Protein AF-0000000074489605 (afdb_homodimer)

Foldseek 3Di:
DPPPCPVQVPPDFKRKDAADPDDPPPDDDDDPDQDPVSVVVVPDDDDDDDPDPDDDPDDPDDDDDPPDPPQPPQDPFQDGPVDDAPVVVDPVVVLLVDAQVVSQVVQCVVCNPDQKIKIKGFLVLVVLLVVLCVVQQKDWAWFDDPPGTWIWIWGDGGQKIFTWTPDDDDPPDDDTDGQKMKGWHCPCCPSRRMIIIMIDGPDVVVPPDHPVRVVLRVVLSSQCRPVHDPVSVVLSVCVPPPVVPRDVVVNVVVSVVVD/DPPPCPVQVVPDFKRKDAADPPDPPPDDDDDPPQDPCCVPPCPDDDPDDPPDDDPPDCPPDDDDDPPDVPQPDQPPQQDGPVDDAPVVVDPVVVLLVDAQVVSQVVQCVSCNPDQKIKIKGFLVLVVLLVVLCVVQQKDWAWFDDPPGTWIWIWGDGGQKIFTWTPDDDDPPDDDTDGQKMKGWHCPCCPSRRMIIIMIDGPDVVVPPDHPVRVVLRVVLSSQCRPVHDPVSVVLSVCVPPPVVPRDVVVNVVVSVVVD

Structure (mmCIF, N/CA/C/O backbone):
data_AF-0000000074489605-model_v1
#
loop_
_entity.id
_entity.type
_entity.pdbx_description
1 polymer 'ATP synthase mitochondrial F1 complex assembly factor 1'
#
loop_
_atom_site.group_PDB
_atom_site.id
_atom_site.type_symbol
_atom_site.label_atom_id
_atom_site.label_alt_id
_atom_site.label_comp_id
_atom_site.label_asym_id
_atom_site.label_entity_id
_atom_site.label_seq_id
_atom_site.pdbx_PDB_ins_code
_atom_site.Cartn_x
_atom_site.Cartn_y
_atom_site.Cartn_z
_atom_site.occupancy
_atom_site.B_iso_or_equiv
_atom_site.auth_seq_id
_atom_site.auth_comp_id
_atom_site.auth_asym_id
_atom_site.auth_atom_id
_atom_site.pdbx_PDB_model_num
ATOM 1 N N . MET A 1 1 ? 19.391 -19.844 -39.562 1 18.02 1 MET A N 1
ATOM 2 C CA . MET A 1 1 ? 18.906 -20.797 -38.562 1 18.02 1 MET A CA 1
ATOM 3 C C . MET A 1 1 ? 18.734 -20.109 -37.219 1 18.02 1 MET A C 1
ATOM 5 O O . MET A 1 1 ? 19.719 -19.781 -36.531 1 18.02 1 MET A O 1
ATOM 9 N N . ARG A 1 2 ? 17.859 -19.141 -37.031 1 25.31 2 ARG A N 1
ATOM 10 C CA . ARG A 1 2 ? 17.688 -18.094 -36.031 1 25.31 2 ARG A CA 1
ATOM 11 C C . ARG A 1 2 ? 17.391 -18.703 -34.656 1 25.31 2 ARG A C 1
ATOM 13 O O . ARG A 1 2 ? 16.375 -19.391 -34.5 1 25.31 2 ARG A O 1
ATOM 20 N N . THR A 1 3 ? 18.438 -19.109 -33.844 1 22.36 3 THR A N 1
ATOM 21 C CA . THR A 1 3 ? 18.469 -19.781 -32.562 1 22.36 3 THR A CA 1
ATOM 22 C C . THR A 1 3 ? 17.578 -19.062 -31.547 1 22.36 3 THR A C 1
ATOM 24 O O . THR A 1 3 ? 17.734 -17.859 -31.344 1 22.36 3 THR A O 1
ATOM 27 N N . SER A 1 4 ? 16.328 -19.297 -31.469 1 26.45 4 SER A N 1
ATOM 28 C CA . SER A 1 4 ? 15.305 -18.766 -30.562 1 26.45 4 SER A CA 1
ATOM 29 C C . SER A 1 4 ? 15.758 -18.844 -29.109 1 26.45 4 SER A C 1
ATOM 31 O O . SER A 1 4 ? 16.031 -19.922 -28.594 1 26.45 4 SER A O 1
ATOM 33 N N . SER A 1 5 ? 16.688 -18.062 -28.719 1 26 5 SER A N 1
ATOM 34 C CA . SER A 1 5 ? 17.312 -17.969 -27.391 1 26 5 SER A CA 1
ATOM 35 C C . SER A 1 5 ? 16.25 -17.891 -26.297 1 26 5 SER A C 1
ATOM 37 O O . SER A 1 5 ? 15.531 -16.891 -26.203 1 26 5 SER A O 1
ATOM 39 N N . ARG A 1 6 ? 15.539 -18.969 -25.969 1 31.94 6 ARG A N 1
ATOM 40 C CA . ARG A 1 6 ? 14.719 -19.125 -24.766 1 31.94 6 ARG A CA 1
ATOM 41 C C . ARG A 1 6 ? 15.445 -18.578 -23.531 1 31.94 6 ARG A C 1
ATOM 43 O O . ARG A 1 6 ? 16.438 -19.156 -23.078 1 31.94 6 ARG A O 1
ATOM 50 N N . LYS A 1 7 ? 15.5 -17.359 -23.453 1 29.36 7 LYS A N 1
ATOM 51 C CA . LYS A 1 7 ? 16.156 -16.812 -22.281 1 29.36 7 LYS A CA 1
ATOM 52 C C . LYS A 1 7 ? 15.586 -17.422 -21 1 29.36 7 LYS A C 1
ATOM 54 O O . LYS A 1 7 ? 14.453 -17.125 -20.625 1 29.36 7 LYS A O 1
ATOM 59 N N . ARG A 1 8 ? 15.945 -18.688 -20.688 1 29.97 8 ARG A N 1
ATOM 60 C CA . ARG A 1 8 ? 15.742 -19.312 -19.375 1 29.97 8 ARG A CA 1
ATOM 61 C C . ARG A 1 8 ? 16.219 -18.391 -18.25 1 29.97 8 ARG A C 1
ATOM 63 O O . ARG A 1 8 ? 17.406 -18.062 -18.172 1 29.97 8 ARG A O 1
ATOM 70 N N . PHE A 1 9 ? 15.516 -17.422 -17.969 1 29.66 9 PHE A N 1
ATOM 71 C CA . PHE A 1 9 ? 15.93 -16.719 -16.766 1 29.66 9 PHE A CA 1
ATOM 72 C C . PHE A 1 9 ? 16.281 -17.703 -15.656 1 29.66 9 PHE A C 1
ATOM 74 O O . PHE A 1 9 ? 15.406 -18.359 -15.102 1 29.66 9 PHE A O 1
ATOM 81 N N . ARG A 1 10 ? 17.422 -18.422 -15.906 1 28.22 10 ARG A N 1
ATOM 82 C CA . ARG A 1 10 ? 18.016 -19.359 -14.961 1 28.22 10 ARG A CA 1
ATOM 83 C C . ARG A 1 10 ? 18.266 -18.688 -13.617 1 28.22 10 ARG A C 1
ATOM 85 O O . ARG A 1 10 ? 19.422 -18.516 -13.203 1 28.22 10 ARG A O 1
ATOM 92 N N . GLY A 1 11 ? 17.875 -17.531 -13.398 1 30.38 11 GLY A N 1
ATOM 93 C CA . GLY A 1 11 ? 18.312 -17.297 -12.031 1 30.38 11 GLY A CA 1
ATOM 94 C C . GLY A 1 11 ? 17.984 -18.422 -11.086 1 30.38 11 GLY A C 1
ATOM 95 O O . GLY A 1 11 ? 17.109 -19.25 -11.375 1 30.38 11 GLY A O 1
ATOM 96 N N . VAL A 1 12 ? 18.672 -18.719 -10.008 1 33.34 12 VAL A N 1
ATOM 97 C CA . VAL A 1 12 ? 18.531 -19.891 -9.156 1 33.34 12 VAL A CA 1
ATOM 98 C C . VAL A 1 12 ? 17.109 -20.438 -9.281 1 33.34 12 VAL A C 1
ATOM 100 O O . VAL A 1 12 ? 16.906 -21.531 -9.836 1 33.34 12 VAL A O 1
ATOM 103 N N . GLY A 1 13 ? 16.203 -20.672 -8.148 1 37.81 13 GLY A N 1
ATOM 104 C CA . GLY A 1 13 ? 15.258 -21.719 -7.809 1 37.81 13 GLY A CA 1
ATOM 105 C C . GLY A 1 13 ? 14 -21.672 -8.656 1 37.81 13 GLY A C 1
ATOM 106 O O . GLY A 1 13 ? 13.117 -22.516 -8.5 1 37.81 13 GLY A O 1
ATOM 107 N N . PHE A 1 14 ? 13.617 -20.516 -9.07 1 43.66 14 PHE A N 1
ATOM 108 C CA . PHE A 1 14 ? 12.25 -20.438 -9.555 1 43.66 14 PHE A CA 1
ATOM 109 C C . PHE A 1 14 ? 12.195 -20.656 -11.062 1 43.66 14 PHE A C 1
ATOM 111 O O . PHE A 1 14 ? 12.867 -19.969 -11.82 1 43.66 14 PHE A O 1
ATOM 118 N N . GLU A 1 15 ? 12.188 -21.891 -11.477 1 47.78 15 GLU A N 1
ATOM 119 C CA . GLU A 1 15 ? 11.844 -22.078 -12.883 1 47.78 15 GLU A CA 1
ATOM 120 C C . GLU A 1 15 ? 10.43 -21.594 -13.18 1 47.78 15 GLU A C 1
ATOM 122 O O . GLU A 1 15 ? 9.461 -22.109 -12.625 1 47.78 15 GLU A O 1
ATOM 127 N N . LEU A 1 16 ? 10.352 -20.344 -13.547 1 52.22 16 LEU A N 1
ATOM 128 C CA . LEU A 1 16 ? 9.07 -19.875 -14.062 1 52.22 16 LEU A CA 1
ATOM 129 C C . LEU A 1 16 ? 8.922 -20.219 -15.539 1 52.22 16 LEU A C 1
ATOM 131 O O . LEU A 1 16 ? 9.828 -19.938 -16.344 1 52.22 16 LEU A O 1
ATOM 135 N N . THR A 1 17 ? 8.266 -21.188 -16 1 47.44 17 THR A N 1
ATOM 136 C CA . THR A 1 17 ? 8.031 -21.531 -17.391 1 47.44 17 THR A CA 1
ATOM 137 C C . THR A 1 17 ? 6.871 -20.719 -17.969 1 47.44 17 THR A C 1
ATOM 139 O O . THR A 1 17 ? 5.836 -20.578 -17.328 1 47.44 17 THR A O 1
ATOM 142 N N . THR A 1 18 ? 7.223 -19.844 -19.141 1 42.44 18 THR A N 1
ATOM 143 C CA . THR A 1 18 ? 6.18 -19.203 -19.922 1 42.44 18 THR A CA 1
ATOM 144 C C . THR A 1 18 ? 5.781 -20.078 -21.109 1 42.44 18 THR A C 1
ATOM 146 O O . THR A 1 18 ? 6.629 -20.734 -21.719 1 42.44 18 THR A O 1
ATOM 149 N N . GLN A 1 19 ? 4.668 -20.625 -21.484 1 35.88 19 GLN A N 1
ATOM 150 C CA . GLN A 1 19 ? 4.277 -21.344 -22.688 1 35.88 19 GLN A CA 1
ATOM 151 C C . GLN A 1 19 ? 4.434 -20.453 -23.922 1 35.88 19 GLN A C 1
ATOM 153 O O . GLN A 1 19 ? 4.23 -19.25 -23.859 1 35.88 19 GLN A O 1
ATOM 158 N N . ASN A 1 20 ? 4.957 -21.031 -25.203 1 31.94 20 ASN A N 1
ATOM 159 C CA . ASN A 1 20 ? 5.195 -20.609 -26.578 1 31.94 20 ASN A CA 1
ATOM 160 C C . ASN A 1 20 ? 3.912 -20.125 -27.25 1 31.94 20 ASN A C 1
ATOM 162 O O . ASN A 1 20 ? 2.902 -20.844 -27.25 1 31.94 20 ASN A O 1
ATOM 166 N N . LEU A 1 21 ? 3.676 -18.906 -27.625 1 30.09 21 LEU A N 1
ATOM 167 C CA . LEU A 1 21 ? 2.66 -18.375 -28.516 1 30.09 21 LEU A CA 1
ATOM 168 C C . LEU A 1 21 ? 2.814 -18.953 -29.922 1 30.09 21 LEU A C 1
ATOM 170 O O . LEU A 1 21 ? 3.408 -18.328 -30.797 1 30.09 21 LEU A O 1
ATOM 174 N N . GLU A 1 22 ? 3.219 -20.141 -30.266 1 27.47 22 GLU A N 1
ATOM 175 C CA . GLU A 1 22 ? 3.16 -20.484 -31.688 1 27.47 22 GLU A CA 1
ATOM 176 C C . GLU A 1 22 ? 1.775 -20.203 -32.25 1 27.47 22 GLU A C 1
ATOM 178 O O . GLU A 1 22 ? 0.799 -20.078 -31.516 1 27.47 22 GLU A O 1
ATOM 183 N N . THR A 1 23 ? 1.678 -20.281 -33.75 1 27.38 23 THR A N 1
ATOM 184 C CA . THR A 1 23 ? 0.769 -20.094 -34.875 1 27.38 23 THR A CA 1
ATOM 185 C C . THR A 1 23 ? -0.473 -20.969 -34.719 1 27.38 23 THR A C 1
ATOM 187 O O . THR A 1 23 ? -0.382 -22.203 -34.75 1 27.38 23 THR A O 1
ATOM 190 N N . PHE A 1 24 ? -1.495 -20.594 -34 1 27.16 24 PHE A N 1
ATOM 191 C CA . PHE A 1 24 ? -2.816 -21.203 -34 1 27.16 24 PHE A CA 1
ATOM 192 C C . PHE A 1 24 ? -3.336 -21.359 -35.438 1 27.16 24 PHE A C 1
ATOM 194 O O . PHE A 1 24 ? -3.873 -20.406 -36 1 27.16 24 PHE A O 1
ATOM 201 N N . SER A 1 25 ? -2.578 -21.953 -36.375 1 24.31 25 SER A N 1
ATOM 202 C CA . SER A 1 25 ? -3.311 -22.328 -37.594 1 24.31 25 SER A CA 1
ATOM 203 C C . SER A 1 25 ? -4.57 -23.109 -37.25 1 24.31 25 SER A C 1
ATOM 205 O O . SER A 1 25 ? -4.672 -23.688 -36.156 1 24.31 25 SER A O 1
ATOM 207 N N . ASP A 1 26 ? -5.559 -23.391 -38.25 1 26.36 26 ASP A N 1
ATOM 208 C CA . ASP A 1 26 ? -6.918 -23.875 -38.469 1 26.36 26 ASP A CA 1
ATOM 209 C C . ASP A 1 26 ? -7.082 -25.297 -37.938 1 26.36 26 ASP A C 1
ATOM 211 O O . ASP A 1 26 ? -7.504 -26.203 -38.656 1 26.36 26 ASP A O 1
ATOM 215 N N . ARG A 1 27 ? -6.121 -25.844 -37.062 1 26.02 27 ARG A N 1
ATOM 216 C CA . ARG A 1 27 ? -6.363 -27.281 -36.969 1 26.02 27 ARG A CA 1
ATOM 217 C C . ARG A 1 27 ? -7.707 -27.562 -36.281 1 26.02 27 ARG A C 1
ATOM 219 O O . ARG A 1 27 ? -8.109 -26.844 -35.375 1 26.02 27 ARG A O 1
ATOM 226 N N . ASP A 1 28 ? -8.648 -28.484 -36.812 1 26.42 28 ASP A N 1
ATOM 227 C CA . ASP A 1 28 ? -9.945 -29.156 -36.688 1 26.42 28 ASP A CA 1
ATOM 228 C C . ASP A 1 28 ? -10.195 -29.578 -35.25 1 26.42 28 ASP A C 1
ATOM 230 O O . ASP A 1 28 ? -9.242 -29.812 -34.5 1 26.42 28 ASP A O 1
ATOM 234 N N . SER A 1 29 ? -11.539 -29.594 -34.75 1 25.33 29 SER A N 1
ATOM 235 C CA . SER A 1 29 ? -12.492 -29.641 -33.625 1 25.33 29 SER A CA 1
ATOM 236 C C . SER A 1 29 ? -12.242 -30.859 -32.75 1 25.33 29 SER A C 1
ATOM 238 O O . SER A 1 29 ? -12.812 -30.969 -31.656 1 25.33 29 SER A O 1
ATOM 240 N N . SER A 1 30 ? -11.898 -32.031 -33.188 1 24.98 30 SER A N 1
ATOM 241 C CA . SER A 1 30 ? -12.609 -33.188 -32.656 1 24.98 30 SER A CA 1
ATOM 242 C C . SER A 1 30 ? -12.008 -33.688 -31.344 1 24.98 30 SER A C 1
ATOM 244 O O . SER A 1 30 ? -12.648 -34.406 -30.594 1 24.98 30 SER A O 1
ATOM 246 N N . GLU A 1 31 ? -10.633 -33.812 -31.203 1 29.02 31 GLU A N 1
ATOM 247 C CA . GLU A 1 31 ? -10.305 -34.969 -30.359 1 29.02 31 GLU A CA 1
ATOM 248 C C . GLU A 1 31 ? -10.336 -34.594 -28.875 1 29.02 31 GLU A C 1
ATOM 250 O O . GLU A 1 31 ? -9.75 -33.594 -28.469 1 29.02 31 GLU A O 1
ATOM 255 N N . GLY A 1 32 ? -11.414 -34.938 -28.141 1 28 32 GLY A N 1
ATOM 256 C CA . GLY A 1 32 ? -11.812 -34.938 -26.734 1 28 32 GLY A CA 1
ATOM 257 C C . GLY A 1 32 ? -10.664 -35.188 -25.797 1 28 32 GLY A C 1
ATOM 258 O O . GLY A 1 32 ? -9.773 -36 -26.094 1 28 32 GLY A O 1
ATOM 259 N N . ALA A 1 33 ? -10.336 -34.094 -25.188 1 31.8 33 ALA A N 1
ATOM 260 C CA . ALA A 1 33 ? -9.242 -34 -24.234 1 31.8 33 ALA A CA 1
ATOM 261 C C . ALA A 1 33 ? -9.281 -35.156 -23.234 1 31.8 33 ALA A C 1
ATOM 263 O O . ALA A 1 33 ? -10.258 -35.312 -22.484 1 31.8 33 ALA A O 1
ATOM 264 N N . LYS A 1 34 ? -8.656 -36.25 -23.531 1 34.72 34 LYS A N 1
ATOM 265 C CA . LYS A 1 34 ? -8.391 -37.469 -22.766 1 34.72 34 LYS A CA 1
ATOM 266 C C . LYS A 1 34 ? -7.934 -37.125 -21.344 1 34.72 34 LYS A C 1
ATOM 268 O O . LYS A 1 34 ? -7.223 -36.156 -21.125 1 34.72 34 LYS A O 1
ATOM 273 N N . SER A 1 35 ? -8.75 -37.375 -20.344 1 31.23 35 SER A N 1
ATOM 274 C CA . SER A 1 35 ? -8.555 -37.312 -18.891 1 31.23 35 SER A CA 1
ATOM 275 C C . SER A 1 35 ? -7.121 -37.688 -18.516 1 31.23 35 SER A C 1
ATOM 277 O O . SER A 1 35 ? -6.441 -38.406 -19.25 1 31.23 35 SER A O 1
ATOM 279 N N . VAL A 1 36 ? -6.512 -36.875 -17.641 1 36 36 VAL A N 1
ATOM 280 C CA . VAL A 1 36 ? -5.148 -37.188 -17.234 1 36 36 VAL A CA 1
ATOM 281 C C . VAL A 1 36 ? -5.012 -38.688 -17.016 1 36 36 VAL A C 1
ATOM 283 O O . VAL A 1 36 ? -4 -39.281 -17.391 1 36 36 VAL A O 1
ATOM 286 N N . ASP A 1 37 ? -6.078 -39.219 -16.328 1 31.03 37 ASP A N 1
ATOM 287 C CA . ASP A 1 37 ? -6.082 -40.656 -16.094 1 31.03 37 ASP A CA 1
ATOM 288 C C . ASP A 1 37 ? -6.129 -41.438 -17.406 1 31.03 37 ASP A C 1
ATOM 290 O O . ASP A 1 37 ? -5.566 -42.531 -17.516 1 31.03 37 ASP A O 1
ATOM 294 N N . GLU A 1 38 ? -7.113 -40.938 -18.312 1 31.42 38 GLU A N 1
ATOM 295 C CA . GLU A 1 38 ? -7.285 -41.594 -19.609 1 31.42 38 GLU A CA 1
ATOM 296 C C . GLU A 1 38 ? -5.98 -41.594 -20.406 1 31.42 38 GLU A C 1
ATOM 298 O O . GLU A 1 38 ? -5.797 -42.406 -21.312 1 31.42 38 GLU A O 1
ATOM 303 N N . LEU A 1 39 ? -5.176 -40.531 -20.25 1 31.86 39 LEU A N 1
ATOM 304 C CA . LEU A 1 39 ? -3.887 -40.656 -20.922 1 31.86 39 LEU A CA 1
ATOM 305 C C . LEU A 1 39 ? -3.123 -41.875 -20.406 1 31.86 39 LEU A C 1
ATOM 307 O O . LEU A 1 39 ? -2.242 -42.406 -21.094 1 31.86 39 LEU A O 1
ATOM 311 N N . ILE A 1 40 ? -3.268 -42.219 -19.125 1 29.95 40 ILE A N 1
ATOM 312 C CA . ILE A 1 40 ? -2.707 -43.5 -18.703 1 29.95 40 ILE A CA 1
ATOM 313 C C . ILE A 1 40 ? -3.5 -44.625 -19.328 1 29.95 40 ILE A C 1
ATOM 315 O O . ILE A 1 40 ? -2.918 -45.594 -19.828 1 29.95 40 ILE A O 1
ATOM 319 N N . GLN A 1 41 ? -4.867 -44.594 -18.906 1 30.06 41 GLN A N 1
ATOM 320 C CA . GLN A 1 41 ? -5.617 -45.781 -19.266 1 30.06 41 GLN A CA 1
ATOM 321 C C . GLN A 1 41 ? -5.895 -45.844 -20.766 1 30.06 41 GLN A C 1
ATOM 323 O O . GLN A 1 41 ? -6.574 -46.75 -21.25 1 30.06 41 GLN A O 1
ATOM 328 N N . ARG A 1 42 ? -5.871 -44.844 -21.5 1 30.08 42 ARG A N 1
ATOM 329 C CA . ARG A 1 42 ? -6.293 -45.062 -22.891 1 30.08 42 ARG A CA 1
ATOM 330 C C . ARG A 1 42 ? -5.535 -46.188 -23.531 1 30.08 42 ARG A C 1
ATOM 332 O O . ARG A 1 42 ? -5.355 -46.219 -24.75 1 30.08 42 ARG A O 1
ATOM 339 N N . LYS A 1 43 ? -4.785 -47.125 -22.828 1 27 43 LYS A N 1
ATOM 340 C CA . LYS A 1 43 ? -4.648 -48.219 -23.781 1 27 43 LYS A CA 1
ATOM 341 C C . LYS A 1 43 ? -6.012 -48.812 -24.156 1 27 43 LYS A C 1
ATOM 343 O O . LYS A 1 43 ? -6.125 -49.562 -25.109 1 27 43 LYS A O 1
ATOM 348 N N . ARG A 1 44 ? -7.039 -49.094 -23.031 1 23.08 44 ARG A N 1
ATOM 349 C CA . ARG A 1 44 ? -7.785 -50.219 -23.547 1 23.08 44 ARG A CA 1
ATOM 350 C C . ARG A 1 44 ? -8.836 -49.781 -24.562 1 23.08 44 ARG A C 1
ATOM 352 O O . ARG A 1 44 ? -9.133 -48.594 -24.672 1 23.08 44 ARG A O 1
ATOM 359 N N . SER A 1 45 ? -10.336 -50.406 -24.375 1 22.58 45 SER A N 1
ATOM 360 C CA . SER A 1 45 ? -11.289 -50.875 -25.391 1 22.58 45 SER A CA 1
ATOM 361 C C . SER A 1 45 ? -12.094 -49.719 -25.953 1 22.58 45 SER A C 1
ATOM 363 O O . SER A 1 45 ? -12.18 -48.656 -25.328 1 22.58 45 SER A O 1
ATOM 365 N N . ALA A 1 46 ? -13.078 -50.062 -26.906 1 21.92 46 ALA A N 1
ATOM 366 C CA . ALA A 1 46 ? -13.727 -49.562 -28.109 1 21.92 46 ALA A CA 1
ATOM 367 C C . ALA A 1 46 ? -14.773 -48.5 -27.781 1 21.92 46 ALA A C 1
ATOM 369 O O . ALA A 1 46 ? -15.195 -48.406 -26.625 1 21.92 46 ALA A O 1
ATOM 370 N N . PRO A 1 47 ? -15.961 -48.625 -28.188 1 25.22 47 PRO A N 1
ATOM 371 C CA . PRO A 1 47 ? -16.656 -47.812 -29.203 1 25.22 47 PRO A CA 1
ATOM 372 C C . PRO A 1 47 ? -17.719 -46.906 -28.578 1 25.22 47 PRO A C 1
ATOM 374 O O . PRO A 1 47 ? -18 -45.812 -29.125 1 25.22 47 PRO A O 1
ATOM 377 N N . PRO A 1 48 ? -18.328 -47.188 -27.25 1 26.41 48 PRO A N 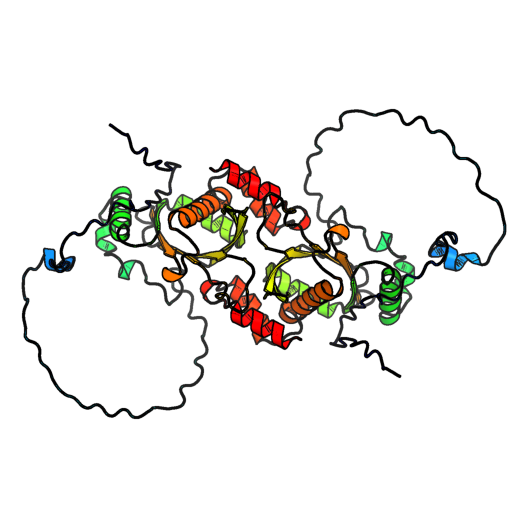1
ATOM 378 C CA . PRO A 1 48 ? -19.75 -47.125 -27.578 1 26.41 48 PRO A CA 1
ATOM 379 C C . PRO A 1 48 ? -20.297 -45.688 -27.516 1 26.41 48 PRO A C 1
ATOM 381 O O . PRO A 1 48 ? -19.969 -44.938 -26.609 1 26.41 48 PRO A O 1
ATOM 384 N N . PRO A 1 49 ? -20.719 -45.188 -28.578 1 22.61 49 PRO A N 1
ATOM 385 C CA . PRO A 1 49 ? -21.141 -43.812 -28.891 1 22.61 49 PRO A CA 1
ATOM 386 C C . PRO A 1 49 ? -22.172 -43.25 -27.906 1 22.61 49 PRO A C 1
ATOM 388 O O . PRO A 1 49 ? -22.797 -44.031 -27.172 1 22.61 49 PRO A O 1
ATOM 391 N N . GLU A 1 50 ? -22.672 -42.156 -27.984 1 24.56 50 GLU A N 1
ATOM 392 C CA . GLU A 1 50 ? -23.047 -40.844 -27.453 1 24.56 50 GLU A CA 1
ATOM 393 C C . GLU A 1 50 ? -24.531 -40.812 -27.094 1 24.56 50 GLU A C 1
ATOM 395 O O . GLU A 1 50 ? -25.391 -40.875 -27.984 1 24.56 50 GLU A O 1
ATOM 400 N N . PRO A 1 51 ? -25.062 -41.719 -26.047 1 23.62 51 PRO A N 1
ATOM 401 C CA . PRO A 1 51 ? -26.516 -41.562 -26.047 1 23.62 51 PRO A CA 1
ATOM 402 C C . PRO A 1 51 ? -26.953 -40.125 -25.75 1 23.62 51 PRO A C 1
ATOM 404 O O . PRO A 1 51 ? -26.203 -39.375 -25.141 1 23.62 51 PRO A O 1
ATOM 407 N N . SER A 1 52 ? -28.203 -39.625 -26.234 1 22.19 52 SER A N 1
ATOM 408 C CA . SER A 1 52 ? -28.984 -38.438 -26.578 1 22.19 52 SER A CA 1
ATOM 409 C C . SER A 1 52 ? -29.641 -37.812 -25.344 1 22.19 52 SER A C 1
ATOM 411 O O . SER A 1 52 ? -30.578 -38.406 -24.781 1 22.19 52 SER A O 1
ATOM 413 N N . ASN A 1 53 ? -28.828 -37.188 -24.312 1 22.38 53 ASN A N 1
ATOM 414 C CA . ASN A 1 53 ? -29.375 -36.75 -23.031 1 22.38 53 ASN A CA 1
ATOM 415 C C . ASN A 1 53 ? -30.344 -35.594 -23.219 1 22.38 53 ASN A C 1
ATOM 417 O O . ASN A 1 53 ? -29.922 -34.438 -23.422 1 22.38 53 ASN A O 1
ATOM 421 N N . GLU A 1 54 ? -31.453 -35.688 -23.891 1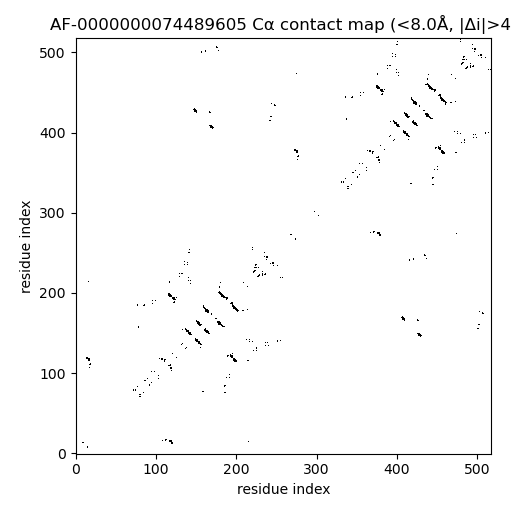 19.83 54 GLU A N 1
ATOM 422 C CA . GLU A 1 54 ? -32.188 -34.469 -24.188 1 19.83 54 GLU A CA 1
ATOM 423 C C . GLU A 1 54 ? -32.469 -33.688 -22.906 1 19.83 54 GLU A C 1
ATOM 425 O O . GLU A 1 54 ? -32.094 -32.531 -22.766 1 19.83 54 GLU A O 1
ATOM 430 N N . ASN A 1 55 ? -33.812 -33.406 -22.625 1 21.27 55 ASN A N 1
ATOM 431 C CA . ASN A 1 55 ? -34.594 -32.219 -22.547 1 21.27 55 ASN A CA 1
ATOM 432 C C . ASN A 1 55 ? -34.812 -31.766 -21.094 1 21.27 55 ASN A C 1
ATOM 434 O O . ASN A 1 55 ? -35.688 -32.312 -20.406 1 21.27 55 ASN A O 1
ATOM 438 N N . LYS A 1 56 ? -33.812 -31.5 -20.25 1 18.91 56 LYS A N 1
ATOM 439 C CA . LYS A 1 56 ? -34.094 -31.391 -18.828 1 18.91 56 LYS A CA 1
ATOM 440 C C . LYS A 1 56 ? -34.844 -30.094 -18.516 1 18.91 56 LYS A C 1
ATOM 442 O O . LYS A 1 56 ? -34.5 -29.031 -19.047 1 18.91 56 LYS A O 1
ATOM 447 N N . ASP A 1 57 ? -35.969 -30.156 -17.969 1 22.61 57 ASP A N 1
ATOM 448 C CA . ASP A 1 57 ? -37.062 -29.266 -17.578 1 22.61 57 ASP A CA 1
ATOM 449 C C . ASP A 1 57 ? -36.656 -28.344 -16.438 1 22.61 57 ASP A C 1
ATOM 451 O O . ASP A 1 57 ? -36.844 -28.688 -15.266 1 22.61 57 ASP A O 1
ATOM 455 N N . ASP A 1 58 ? -35.469 -27.594 -16.531 1 22.59 58 ASP A N 1
ATOM 456 C CA . ASP A 1 58 ? -34.938 -27.016 -15.305 1 22.59 58 ASP A CA 1
ATOM 457 C C . ASP A 1 58 ? -35.875 -25.906 -14.781 1 22.59 58 ASP A C 1
ATOM 459 O O . ASP A 1 58 ? -36.219 -24.984 -15.516 1 22.59 58 ASP A O 1
ATOM 463 N N . LYS A 1 59 ? -36.656 -26.172 -13.727 1 22.48 59 LYS A N 1
ATOM 464 C CA . LYS A 1 59 ? -37.531 -25.328 -12.93 1 22.48 59 LYS A CA 1
ATOM 465 C C . LYS A 1 59 ? -36.812 -24.141 -12.344 1 22.48 59 LYS A C 1
ATOM 467 O O . LYS A 1 59 ? -35.719 -24.281 -11.797 1 22.48 59 LYS A O 1
ATOM 472 N N . PRO A 1 60 ? -37.219 -22.844 -12.539 1 23.34 60 PRO A N 1
ATOM 473 C CA . PRO A 1 60 ? -36.625 -21.531 -12.242 1 23.34 60 PRO A CA 1
ATOM 474 C C . PRO A 1 60 ? -36.5 -21.281 -10.742 1 23.34 60 PRO A C 1
ATOM 476 O O . PRO A 1 60 ? -37.531 -21.109 -10.055 1 23.34 60 PRO A O 1
ATOM 479 N N . ASP A 1 61 ? -35.844 -22.141 -9.891 1 22.14 61 ASP A N 1
ATOM 480 C CA . ASP A 1 61 ? -35.938 -21.891 -8.453 1 22.14 61 ASP A CA 1
ATOM 481 C C . ASP A 1 61 ? -35.438 -20.484 -8.102 1 22.14 61 ASP A C 1
ATOM 483 O O . ASP A 1 61 ? -34.438 -20.016 -8.664 1 22.14 61 ASP A O 1
ATOM 487 N N . GLU A 1 62 ? -36.219 -19.75 -7.246 1 22.19 62 GLU A N 1
ATOM 488 C CA . GLU A 1 62 ? -36.375 -18.391 -6.742 1 22.19 62 GLU A CA 1
ATOM 489 C C . GLU A 1 62 ? -35.094 -17.938 -6.02 1 22.19 62 GLU A C 1
ATOM 491 O O . GLU A 1 62 ? -34.25 -18.75 -5.684 1 22.19 62 GLU A O 1
ATOM 496 N N . THR A 1 63 ? -35.281 -16.938 -4.934 1 23.42 63 THR A N 1
ATOM 497 C CA . THR A 1 63 ? -34.75 -15.656 -4.438 1 23.42 63 THR A CA 1
ATOM 498 C C . THR A 1 63 ? -33.625 -15.883 -3.443 1 23.42 63 THR A C 1
ATOM 500 O O . THR A 1 63 ? -33.844 -16.297 -2.305 1 23.42 63 THR A O 1
ATOM 503 N N . LYS A 1 64 ? -32.531 -16.469 -3.725 1 23.88 64 LYS A N 1
ATOM 504 C CA . LYS A 1 64 ? -31.531 -16.812 -2.732 1 23.88 64 LYS A CA 1
ATOM 505 C C . LYS A 1 64 ? -31.016 -15.578 -2 1 23.88 64 LYS A C 1
ATOM 507 O O . LYS A 1 64 ? -30.766 -14.547 -2.621 1 23.88 64 LYS A O 1
ATOM 512 N N . THR A 1 65 ? -31.203 -15.547 -0.638 1 26.11 65 THR A N 1
ATOM 513 C CA . THR A 1 65 ? -30.875 -14.711 0.509 1 26.11 65 THR A CA 1
ATOM 514 C C . THR A 1 65 ? -29.359 -14.453 0.562 1 26.11 65 THR A C 1
ATOM 516 O O . THR A 1 65 ? -28.562 -15.297 0.152 1 26.11 65 THR A O 1
ATOM 519 N N . GLY A 1 66 ? -28.938 -13.18 0.707 1 23.89 66 GLY A N 1
ATOM 520 C CA . GLY A 1 66 ? -27.641 -12.531 0.808 1 23.89 66 GLY A CA 1
ATOM 521 C C . GLY A 1 66 ? -26.734 -13.164 1.844 1 23.89 66 GLY A C 1
ATOM 522 O O . GLY A 1 66 ? -26.938 -13 3.047 1 23.89 66 GLY A O 1
ATOM 523 N N . LYS A 1 67 ? -26.312 -14.461 1.653 1 29.48 67 LYS A N 1
ATOM 524 C CA . LYS A 1 67 ? -25.469 -15.203 2.586 1 29.48 67 LYS A CA 1
ATOM 525 C C . LYS A 1 67 ? -24.25 -14.383 2.992 1 29.48 67 LYS A C 1
ATOM 527 O O . LYS A 1 67 ? -23.656 -13.68 2.166 1 29.48 67 LYS A O 1
ATOM 532 N N . SER A 1 68 ? -24.172 -14.016 4.309 1 28.8 68 SER A N 1
ATOM 533 C CA . SER A 1 68 ? -23.141 -13.438 5.172 1 28.8 68 SER A CA 1
ATOM 534 C C . SER A 1 68 ? -21.766 -14.016 4.863 1 28.8 68 SER A C 1
ATOM 536 O O . SER A 1 68 ? -21.609 -15.242 4.789 1 28.8 68 SER A O 1
ATOM 538 N N . VAL A 1 69 ? -21.078 -13.406 4.07 1 29 69 VAL A N 1
ATOM 539 C CA . VAL A 1 69 ? -19.672 -13.734 3.861 1 29 69 VAL A CA 1
ATOM 540 C C . VAL A 1 69 ? -18.984 -13.906 5.207 1 29 69 VAL A C 1
ATOM 542 O O . VAL A 1 69 ? -18.656 -12.93 5.875 1 29 69 VAL A O 1
ATOM 545 N N . LYS A 1 70 ? -19.484 -14.648 6.18 1 33.81 70 LYS A N 1
ATOM 546 C CA . LYS A 1 70 ? -18.641 -15.031 7.309 1 33.81 70 LYS A CA 1
ATOM 547 C C . LYS A 1 70 ? -17.25 -15.422 6.84 1 33.81 70 LYS A C 1
ATOM 549 O O . LYS A 1 70 ? -17.094 -16.188 5.891 1 33.81 70 LYS A O 1
ATOM 554 N N . GLY A 1 71 ? -16.281 -14.594 6.992 1 36.91 71 GLY A N 1
ATOM 555 C CA . GLY A 1 71 ? -14.883 -14.883 6.746 1 36.91 71 GLY A CA 1
ATOM 556 C C . GLY A 1 71 ? -14.508 -16.328 7.035 1 36.91 71 GLY A C 1
ATOM 557 O O . GLY A 1 71 ? -14.648 -16.797 8.164 1 36.91 71 GLY A O 1
ATOM 558 N N . LEU A 1 72 ? -14.789 -17.234 6.285 1 41.75 72 LEU A N 1
ATOM 559 C CA . LEU A 1 72 ? -14.453 -18.641 6.461 1 41.75 72 LEU A CA 1
ATOM 560 C C . LEU A 1 72 ? -13.078 -18.797 7.098 1 41.75 72 LEU A C 1
ATOM 562 O O . LEU A 1 72 ? -12.156 -18.031 6.797 1 41.75 72 LEU A O 1
ATOM 566 N N . ALA A 1 73 ? -12.922 -19.5 8.219 1 44.56 73 ALA A N 1
ATOM 567 C CA . ALA A 1 73 ? -11.734 -19.922 8.961 1 44.56 73 ALA A CA 1
ATOM 568 C C . ALA A 1 73 ? -10.594 -20.281 8.016 1 44.56 73 ALA A C 1
ATOM 570 O O . ALA A 1 73 ? -10.828 -20.812 6.93 1 44.56 73 ALA A O 1
ATOM 571 N N . PRO A 1 74 ? -9.461 -19.594 8.25 1 55.28 74 PRO A N 1
ATOM 572 C CA . PRO A 1 74 ? -8.305 -19.953 7.422 1 55.28 74 PRO A CA 1
ATOM 573 C C . PRO A 1 74 ? -8.109 -21.453 7.301 1 55.28 74 PRO A C 1
ATOM 575 O O . PRO A 1 74 ? -8.25 -22.188 8.289 1 55.28 74 PRO A O 1
ATOM 578 N N . ARG A 1 75 ? -8.266 -22.016 6.266 1 68.75 75 ARG A N 1
ATOM 579 C CA . ARG A 1 75 ? -7.961 -23.406 5.98 1 68.75 75 ARG A CA 1
ATOM 580 C C . ARG A 1 75 ? -6.566 -23.781 6.48 1 68.75 75 ARG A C 1
ATOM 582 O O . ARG A 1 75 ? -5.703 -22.922 6.617 1 68.75 75 ARG A O 1
ATOM 589 N N . ALA A 1 76 ? -6.461 -24.969 6.945 1 61.84 76 ALA A N 1
ATOM 590 C CA . ALA A 1 76 ? -5.203 -25.5 7.461 1 61.84 76 ALA A CA 1
ATOM 591 C C . ALA A 1 76 ? -4.047 -25.203 6.512 1 61.84 76 ALA A C 1
ATOM 593 O O . ALA A 1 76 ? -2.904 -25.047 6.945 1 61.84 76 ALA A O 1
ATOM 594 N N . ASP A 1 77 ? -4.391 -25.016 5.273 1 69.06 77 ASP A N 1
ATOM 595 C CA . ASP A 1 77 ? -3.311 -24.828 4.312 1 69.06 77 ASP A CA 1
ATOM 596 C C . ASP A 1 77 ? -3.049 -23.359 4.055 1 69.06 77 ASP A C 1
ATOM 598 O O . ASP A 1 77 ? -2.238 -23 3.197 1 69.06 77 ASP A O 1
ATOM 602 N N . GLY A 1 78 ? -3.734 -22.5 4.695 1 74.12 78 GLY A N 1
ATOM 603 C CA . GLY A 1 78 ? -3.48 -21.062 4.625 1 74.12 78 GLY A CA 1
ATOM 604 C C . GLY A 1 78 ? -4.066 -20.422 3.385 1 74.12 78 GLY A C 1
ATOM 605 O O . GLY A 1 78 ? -3.756 -19.266 3.074 1 74.12 78 GLY A O 1
ATOM 606 N N . LEU A 1 79 ? -4.852 -21.219 2.678 1 82 79 LEU A N 1
ATOM 607 C CA . LEU A 1 79 ? -5.477 -20.703 1.463 1 82 79 LEU A CA 1
ATOM 608 C C . LEU A 1 79 ? -6.93 -20.312 1.721 1 82 79 LEU A C 1
ATOM 610 O O . LEU A 1 79 ? -7.578 -20.875 2.611 1 82 79 LEU A O 1
ATOM 614 N N . PRO A 1 80 ? -7.379 -19.375 0.929 1 78.06 80 PRO A N 1
ATOM 615 C CA . PRO A 1 80 ? -8.805 -19.047 1.041 1 78.06 80 PRO A CA 1
ATOM 616 C C . PRO A 1 80 ? -9.711 -20.219 0.658 1 78.06 80 PRO A C 1
ATOM 618 O O . PRO A 1 80 ? -9.289 -21.109 -0.074 1 78.06 80 PRO A O 1
ATOM 621 N N . SER A 1 81 ? -10.945 -20.141 1.114 1 75.31 81 SER A N 1
ATOM 622 C CA . SER A 1 81 ? -11.883 -21.25 0.949 1 75.31 81 SER A CA 1
ATOM 623 C C . SER A 1 81 ? -12.227 -21.469 -0.521 1 75.31 81 SER A C 1
ATOM 625 O O . SER A 1 81 ? -12.523 -22.594 -0.931 1 75.31 81 SER A O 1
ATOM 627 N N . HIS A 1 82 ? -12.086 -20.5 -1.309 1 78.94 82 HIS A N 1
ATOM 628 C CA . HIS A 1 82 ? -12.523 -20.609 -2.695 1 78.94 82 HIS A CA 1
ATOM 629 C C . HIS A 1 82 ? -11.414 -21.156 -3.588 1 78.94 82 HIS A C 1
ATOM 631 O O . HIS A 1 82 ? -11.648 -21.453 -4.762 1 78.94 82 HIS A O 1
ATOM 637 N N . VAL A 1 83 ? -10.273 -21.359 -3.068 1 85.06 83 VAL A N 1
ATOM 638 C CA . VAL A 1 83 ? -9.117 -21.844 -3.83 1 85.06 83 VAL A CA 1
ATOM 639 C C . VAL A 1 83 ? -8.984 -23.359 -3.67 1 85.06 83 VAL A C 1
ATOM 641 O O . VAL A 1 83 ? -9.109 -23.891 -2.561 1 85.06 83 VAL A O 1
ATOM 644 N N . LYS A 1 84 ? -8.758 -24 -4.773 1 86.5 84 LYS A N 1
ATOM 645 C CA . LYS A 1 84 ? -8.578 -25.453 -4.746 1 86.5 84 LYS A CA 1
ATOM 646 C C . LYS A 1 84 ? -7.289 -25.828 -4.023 1 86.5 84 LYS A C 1
ATOM 648 O O . LYS A 1 84 ? -6.254 -25.188 -4.215 1 86.5 84 LYS A O 1
ATOM 653 N N . SER A 1 85 ? -7.449 -26.859 -3.256 1 87.38 85 SER A N 1
ATOM 654 C CA . SER A 1 85 ? -6.25 -27.406 -2.641 1 87.38 85 SER A CA 1
ATOM 655 C C . SER A 1 85 ? -5.434 -28.203 -3.65 1 87.38 85 SER A C 1
ATOM 657 O O . SER A 1 85 ? -5.93 -28.562 -4.723 1 87.38 85 SER A O 1
ATOM 659 N N . LEU A 1 86 ? -4.234 -28.469 -3.268 1 90.31 86 LEU A N 1
ATOM 660 C CA . LEU A 1 86 ? -3.344 -29.203 -4.164 1 90.31 86 LEU A CA 1
ATOM 661 C C . LEU A 1 86 ? -3.918 -30.562 -4.5 1 90.31 86 LEU A C 1
ATOM 663 O O . LEU A 1 86 ? -3.828 -31.016 -5.641 1 90.31 86 LEU A O 1
ATOM 667 N N . GLU A 1 87 ? -4.516 -31.172 -3.564 1 88.81 87 GLU A N 1
ATOM 668 C CA . GLU A 1 87 ? -5.043 -32.531 -3.717 1 88.81 87 GLU A CA 1
ATOM 669 C C . GLU A 1 87 ? -6.152 -32.562 -4.762 1 88.81 87 GLU A C 1
ATOM 671 O O . GLU A 1 87 ? -6.426 -33.625 -5.344 1 88.81 87 GLU A O 1
ATOM 676 N N . LYS A 1 88 ? -6.762 -31.469 -4.918 1 89.44 88 LYS A N 1
ATOM 677 C CA . LYS A 1 88 ? -7.84 -31.391 -5.902 1 89.44 88 LYS A CA 1
ATOM 678 C C . LYS A 1 88 ? -7.289 -31.156 -7.305 1 89.44 88 LYS A C 1
ATOM 680 O O . LYS A 1 88 ? -8.023 -31.266 -8.289 1 89.44 88 LYS A O 1
ATOM 685 N N . ILE A 1 89 ? -6.059 -30.891 -7.43 1 90.31 89 ILE A N 1
ATOM 686 C CA . ILE A 1 89 ? -5.434 -30.562 -8.703 1 90.31 89 ILE A CA 1
ATOM 687 C C . ILE A 1 89 ? -4.598 -31.75 -9.188 1 90.31 89 ILE A C 1
ATOM 689 O O . ILE A 1 89 ? -4.594 -32.062 -10.383 1 90.31 89 ILE A O 1
ATOM 693 N N . VAL A 1 90 ? -3.891 -32.375 -8.297 1 90.44 90 VAL A N 1
ATOM 694 C CA . VAL A 1 90 ? -2.982 -33.438 -8.664 1 90.44 90 VAL A CA 1
ATOM 695 C C . VAL A 1 90 ? -3.08 -34.562 -7.633 1 90.44 90 VAL A C 1
ATOM 697 O O . VAL A 1 90 ? -3.588 -34.375 -6.527 1 90.44 90 VAL A O 1
ATOM 700 N N . ASP A 1 91 ? -2.637 -35.688 -8.062 1 92.31 91 ASP A N 1
ATOM 701 C CA . ASP A 1 91 ? -2.479 -36.812 -7.133 1 92.31 91 ASP A CA 1
ATOM 702 C C . ASP A 1 91 ? -1.232 -36.625 -6.27 1 92.31 91 ASP A C 1
ATOM 704 O O . ASP A 1 91 ? -0.136 -37.031 -6.66 1 92.31 91 ASP A O 1
ATOM 708 N N . VAL A 1 92 ? -1.417 -36.219 -5.121 1 92.62 92 VAL A N 1
ATOM 709 C CA . VAL A 1 92 ? -0.318 -35.844 -4.238 1 92.62 92 VAL A CA 1
ATOM 710 C C . VAL A 1 92 ? 0.469 -37.094 -3.838 1 92.62 92 VAL A C 1
ATOM 712 O O . VAL A 1 92 ? 1.697 -37.031 -3.73 1 92.62 92 VAL A O 1
ATOM 715 N N . GLU A 1 93 ? -0.171 -38.188 -3.598 1 92.38 93 GLU A N 1
ATOM 716 C CA . GLU A 1 93 ? 0.497 -39.406 -3.193 1 92.38 93 GLU A CA 1
ATOM 717 C C . GLU A 1 93 ? 1.432 -39.938 -4.289 1 92.38 93 GLU A C 1
ATOM 719 O O . GLU A 1 93 ? 2.523 -40.406 -4 1 92.38 93 GLU A O 1
ATOM 724 N N . ARG A 1 94 ? 0.968 -39.781 -5.445 1 93 94 ARG A N 1
ATOM 725 C CA . ARG A 1 94 ? 1.813 -40.188 -6.57 1 93 94 ARG A CA 1
ATOM 726 C C . ARG A 1 94 ? 3.014 -39.25 -6.699 1 93 94 ARG A C 1
ATOM 728 O O . ARG A 1 94 ? 4.125 -39.688 -6.996 1 93 94 ARG A O 1
ATOM 735 N N . LEU A 1 95 ? 2.785 -38 -6.512 1 93.88 95 LEU A N 1
ATOM 736 C CA . LEU A 1 95 ? 3.865 -37 -6.605 1 93.88 95 LEU A CA 1
ATOM 737 C C . LEU A 1 95 ? 4.93 -37.281 -5.547 1 93.88 95 LEU A C 1
ATOM 739 O O . LEU A 1 95 ? 6.121 -37.094 -5.797 1 93.88 95 LEU A O 1
ATOM 743 N N . LYS A 1 96 ? 4.508 -37.75 -4.438 1 93.88 96 LYS A N 1
ATOM 744 C CA . LYS A 1 96 ? 5.418 -38 -3.322 1 93.88 96 LYS A CA 1
ATOM 745 C C . LYS A 1 96 ? 6.434 -39.094 -3.674 1 93.88 96 LYS A C 1
ATOM 747 O O . LYS A 1 96 ? 7.477 -39.219 -3.025 1 93.88 96 LYS A O 1
ATOM 752 N N . GLN A 1 97 ? 6.137 -39.844 -4.66 1 95.12 97 GLN A N 1
ATOM 753 C CA . GLN A 1 97 ? 7.031 -40.938 -5.059 1 95.12 97 GLN A CA 1
ATOM 754 C C . GLN A 1 97 ? 8.078 -40.438 -6.055 1 95.12 97 GLN A C 1
ATOM 756 O O . GLN A 1 97 ? 9 -41.188 -6.406 1 95.12 97 GLN A O 1
ATOM 761 N N . GLU A 1 98 ? 7.914 -39.25 -6.484 1 95.94 98 GLU A N 1
ATOM 762 C CA . GLU A 1 98 ? 8.82 -38.688 -7.469 1 95.94 98 GLU A CA 1
ATOM 763 C C . GLU A 1 98 ? 9.836 -37.75 -6.809 1 95.94 98 GLU A C 1
ATOM 765 O O . GLU A 1 98 ? 9.648 -37.344 -5.668 1 95.94 98 GLU A O 1
ATOM 770 N N . SER A 1 99 ? 10.953 -37.531 -7.492 1 96 99 SER A N 1
ATOM 771 C CA . SER A 1 99 ? 11.914 -36.531 -7.023 1 96 99 SER A CA 1
ATOM 772 C C . SER A 1 99 ? 11.367 -35.125 -7.16 1 96 99 SER A C 1
ATOM 774 O O . SER A 1 99 ? 10.445 -34.875 -7.938 1 96 99 SER A O 1
ATOM 776 N N . SER A 1 100 ? 11.953 -34.25 -6.48 1 94.25 100 SER A N 1
ATOM 777 C CA . SER A 1 100 ? 11.539 -32.844 -6.543 1 94.25 100 SER A CA 1
ATOM 778 C C . SER A 1 100 ? 11.625 -32.312 -7.969 1 94.25 100 SER A C 1
ATOM 780 O O . SER A 1 100 ? 10.734 -31.578 -8.414 1 94.25 100 SER A O 1
ATOM 782 N N . ASP A 1 101 ? 12.656 -32.688 -8.641 1 94.69 101 ASP A N 1
ATOM 783 C CA . ASP A 1 101 ? 12.836 -32.219 -10.016 1 94.69 101 ASP A CA 1
ATOM 784 C C . ASP A 1 101 ? 11.711 -32.75 -10.906 1 94.69 101 ASP A C 1
ATOM 786 O O . ASP A 1 101 ? 11.172 -32 -11.734 1 94.69 101 ASP A O 1
ATOM 790 N N . GLN A 1 102 ? 11.406 -33.938 -10.711 1 95.69 102 GLN A N 1
ATOM 791 C CA . GLN A 1 102 ? 10.336 -34.531 -11.508 1 95.69 102 GLN A CA 1
ATOM 792 C C . GLN A 1 102 ? 8.984 -33.938 -11.164 1 95.69 102 GLN A C 1
ATOM 794 O O . GLN A 1 102 ? 8.148 -33.719 -12.047 1 95.69 102 GLN A O 1
ATOM 799 N N . ILE A 1 103 ? 8.758 -33.688 -9.922 1 95.94 103 ILE A N 1
ATOM 800 C CA . ILE A 1 103 ? 7.52 -33.031 -9.484 1 95.94 103 ILE A CA 1
ATOM 801 C C . ILE A 1 103 ? 7.375 -31.672 -10.172 1 95.94 103 ILE A C 1
ATOM 803 O O . ILE A 1 103 ? 6.309 -31.344 -10.688 1 95.94 103 ILE A O 1
ATOM 807 N N . ALA A 1 104 ? 8.414 -30.922 -10.195 1 94.88 104 ALA A N 1
ATOM 808 C CA . ALA A 1 104 ? 8.422 -29.609 -10.844 1 94.88 104 ALA A CA 1
ATOM 809 C C . ALA A 1 104 ? 8.07 -29.734 -12.32 1 94.88 104 ALA A C 1
ATOM 811 O O . ALA A 1 104 ? 7.277 -28.938 -12.844 1 94.88 104 ALA A O 1
ATOM 812 N N . ASN A 1 105 ? 8.664 -30.688 -12.961 1 94.69 105 ASN A N 1
ATOM 813 C CA . ASN A 1 105 ? 8.414 -30.906 -14.383 1 94.69 105 ASN A CA 1
ATOM 814 C C . ASN A 1 105 ? 6.945 -31.25 -14.656 1 94.69 105 ASN A C 1
ATOM 816 O O . ASN A 1 105 ? 6.336 -30.703 -15.57 1 94.69 105 ASN A O 1
ATOM 820 N N . ILE A 1 106 ? 6.465 -32.156 -13.867 1 93.94 106 ILE A N 1
ATOM 821 C CA . ILE A 1 106 ? 5.074 -32.562 -14 1 93.94 106 ILE A CA 1
ATOM 822 C C . ILE A 1 106 ? 4.152 -31.359 -13.812 1 93.94 106 ILE A C 1
ATOM 824 O O . ILE A 1 106 ? 3.23 -31.141 -14.609 1 93.94 106 ILE A O 1
ATOM 828 N N . TRP A 1 107 ? 4.414 -30.594 -12.805 1 94.31 107 TRP A N 1
ATOM 829 C CA . TRP A 1 107 ? 3.605 -29.422 -12.484 1 94.31 107 TRP A CA 1
ATOM 830 C C . TRP A 1 107 ? 3.615 -28.406 -13.625 1 94.31 107 TRP A C 1
ATOM 832 O O . TRP A 1 107 ? 2.559 -27.969 -14.078 1 94.31 107 TRP A O 1
ATOM 842 N N . ASN A 1 108 ? 4.738 -28.109 -14.109 1 93.62 108 ASN A N 1
ATOM 843 C CA . ASN A 1 108 ? 4.895 -27.125 -15.164 1 93.62 108 ASN A CA 1
ATOM 844 C C . ASN A 1 108 ? 4.293 -27.609 -16.484 1 93.62 108 ASN A C 1
ATOM 846 O O . ASN A 1 108 ? 3.729 -26.812 -17.234 1 93.62 108 ASN A O 1
ATOM 850 N N . GLU A 1 109 ? 4.43 -28.844 -16.75 1 91 109 GLU A N 1
ATOM 851 C CA . GLU A 1 109 ? 3.834 -29.406 -17.969 1 91 109 GLU A CA 1
ATOM 852 C C . GLU A 1 109 ? 2.311 -29.344 -17.906 1 91 109 GLU A C 1
ATOM 854 O O . GLU A 1 109 ? 1.66 -29 -18.891 1 91 109 GLU A O 1
ATOM 859 N N . TYR A 1 110 ? 1.807 -29.719 -16.766 1 89.94 110 TYR A N 1
ATOM 860 C CA . TYR A 1 110 ? 0.363 -29.703 -16.562 1 89.94 110 TYR A CA 1
ATOM 861 C C . TYR A 1 110 ? -0.209 -28.328 -16.859 1 89.94 110 TYR A C 1
ATOM 863 O O . TYR A 1 110 ? -1.283 -28.203 -17.453 1 89.94 110 TYR A O 1
ATOM 871 N N . HIS A 1 111 ? 0.499 -27.266 -16.469 1 90.56 111 HIS A N 1
ATOM 872 C CA . HIS A 1 111 ? -0.019 -25.906 -16.594 1 90.56 111 HIS A CA 1
ATOM 873 C C . HIS A 1 111 ? 0.473 -25.234 -17.875 1 90.56 111 HIS A C 1
ATOM 875 O O . HIS A 1 111 ? 0.124 -24.078 -18.156 1 90.56 111 HIS A O 1
ATOM 881 N N . SER A 1 112 ? 1.246 -25.875 -18.594 1 86.69 112 SER A N 1
ATOM 882 C CA . SER A 1 112 ? 1.896 -25.297 -19.75 1 86.69 112 SER A CA 1
ATOM 883 C C . SER A 1 112 ? 0.875 -24.906 -20.812 1 86.69 112 SER A C 1
ATOM 885 O O . SER A 1 112 ? 1.11 -23.984 -21.594 1 86.69 112 SER A O 1
ATOM 887 N N . SER A 1 113 ? -0.277 -25.547 -20.859 1 83.81 113 SER A N 1
ATOM 888 C CA . SER A 1 113 ? -1.271 -25.297 -21.891 1 83.81 113 SER A CA 1
ATOM 889 C C . SER A 1 113 ? -2.264 -24.219 -21.453 1 83.81 113 SER A C 1
ATOM 891 O O . SER A 1 113 ? -3.117 -23.797 -22.25 1 83.81 113 SER A O 1
ATOM 893 N N . ARG A 1 114 ? -2.146 -23.75 -20.359 1 83.94 114 ARG A N 1
ATOM 894 C CA . ARG A 1 114 ? -3.053 -22.75 -19.797 1 83.94 114 ARG A CA 1
ATOM 895 C C . ARG A 1 114 ? -2.426 -21.359 -19.844 1 83.94 114 ARG A C 1
ATOM 897 O O . ARG A 1 114 ? -1.201 -21.234 -19.891 1 83.94 114 ARG A O 1
ATOM 904 N N . GLN A 1 115 ? -3.248 -20.375 -19.953 1 84.19 115 GLN A N 1
ATOM 905 C CA . GLN A 1 115 ? -2.793 -18.984 -19.891 1 84.19 115 GLN A CA 1
ATOM 906 C C . GLN A 1 115 ? -2.527 -18.562 -18.453 1 84.19 115 GLN A C 1
ATOM 908 O O . GLN A 1 115 ? -3.215 -17.688 -17.922 1 84.19 115 GLN A O 1
ATOM 913 N N . CYS A 1 116 ? -1.509 -19.203 -17.859 1 91.06 116 CYS A N 1
ATOM 914 C CA . CYS A 1 116 ? -1.146 -18.922 -16.484 1 91.06 116 CYS A CA 1
ATOM 915 C C . CYS A 1 116 ? 0.352 -19.094 -16.266 1 91.06 116 CYS A C 1
ATOM 917 O O . CYS A 1 116 ? 1.062 -19.562 -17.156 1 91.06 116 CYS A O 1
ATOM 919 N N . LEU A 1 117 ? 0.863 -18.641 -15.172 1 93.56 117 LEU A N 1
ATOM 920 C CA . LEU A 1 117 ? 2.234 -18.891 -14.734 1 93.56 117 LEU A CA 1
ATOM 921 C C . LEU A 1 117 ? 2.312 -20.125 -13.859 1 93.56 117 LEU A C 1
ATOM 923 O O . LEU A 1 117 ? 1.378 -20.422 -13.109 1 93.56 117 LEU A O 1
ATOM 927 N N . SER A 1 118 ? 3.33 -20.844 -14.016 1 95.38 118 SER A N 1
ATOM 928 C CA . SER A 1 118 ? 3.596 -21.969 -13.117 1 95.38 118 SER A CA 1
ATOM 929 C C . SER A 1 118 ? 5.066 -22.016 -12.711 1 95.38 118 SER A C 1
ATOM 931 O O . SER A 1 118 ? 5.938 -21.578 -13.469 1 95.38 118 SER A O 1
ATOM 933 N N . GLY A 1 119 ? 5.297 -22.469 -11.484 1 94.62 119 GLY A N 1
ATOM 934 C CA . GLY A 1 119 ? 6.66 -22.547 -10.992 1 94.62 119 GLY A CA 1
ATOM 935 C C . GLY A 1 119 ? 6.801 -23.422 -9.766 1 94.62 119 GLY A C 1
ATOM 936 O O . GLY A 1 119 ? 5.801 -23.828 -9.172 1 94.62 119 GLY A O 1
ATOM 937 N N . ALA A 1 120 ? 7.988 -23.766 -9.562 1 96.38 120 ALA A N 1
ATOM 938 C CA . ALA A 1 120 ? 8.383 -24.531 -8.383 1 96.38 120 ALA A CA 1
ATOM 939 C C . ALA A 1 120 ? 9.625 -23.922 -7.73 1 96.38 120 ALA A C 1
ATOM 941 O O . ALA A 1 120 ? 10.492 -23.375 -8.422 1 96.38 120 ALA A O 1
ATOM 942 N N . MET A 1 121 ? 9.617 -24.016 -6.387 1 95.94 121 MET A N 1
ATOM 943 C CA . MET A 1 121 ? 10.75 -23.438 -5.664 1 95.94 121 MET A CA 1
ATOM 944 C C . MET A 1 121 ? 11.094 -24.266 -4.438 1 95.94 121 MET A C 1
ATOM 946 O O . MET A 1 121 ? 10.25 -25 -3.918 1 95.94 121 MET A O 1
ATOM 950 N N . PRO A 1 122 ? 12.312 -24.188 -4 1 96.5 122 PRO A N 1
ATOM 951 C CA . PRO A 1 122 ? 12.672 -24.859 -2.752 1 96.5 122 PRO A CA 1
ATOM 952 C C . PRO A 1 122 ? 11.914 -24.312 -1.545 1 96.5 122 PRO A C 1
ATOM 954 O O . PRO A 1 122 ? 11.586 -23.125 -1.506 1 96.5 122 PRO A O 1
ATOM 957 N N . SER A 1 123 ? 11.781 -25.219 -0.602 1 96.44 123 SER A N 1
ATOM 958 C CA . SER A 1 123 ? 11.055 -24.844 0.607 1 96.44 123 SER A CA 1
ATOM 959 C C . SER A 1 123 ? 11.766 -23.703 1.339 1 96.44 123 SER A C 1
ATOM 961 O O . SER A 1 123 ? 11.117 -22.828 1.911 1 96.44 123 SER A O 1
ATOM 963 N N . SER A 1 124 ? 13.055 -23.703 1.347 1 96.69 124 SER A N 1
ATOM 964 C CA . SER A 1 124 ? 13.836 -22.672 2.037 1 96.69 124 SER A CA 1
ATOM 965 C C . SER A 1 124 ? 13.617 -21.297 1.411 1 96.69 124 SER A C 1
ATOM 967 O O . SER A 1 124 ? 13.523 -20.297 2.119 1 96.69 124 SER A O 1
ATOM 969 N N . PHE A 1 125 ? 13.531 -21.281 0.136 1 95.81 125 PHE A N 1
ATOM 970 C CA . PHE A 1 125 ? 13.25 -20.031 -0.565 1 95.81 125 PHE A CA 1
ATOM 971 C C . PHE A 1 125 ? 11.898 -19.469 -0.16 1 95.81 125 PHE A C 1
ATOM 973 O O . PHE A 1 125 ? 11.781 -18.281 0.171 1 95.81 125 PHE A O 1
ATOM 980 N N . TYR A 1 126 ? 10.945 -20.281 -0.221 1 97.12 126 TYR A N 1
ATOM 981 C CA . TYR A 1 126 ? 9.586 -19.828 0.082 1 97.12 126 TYR A CA 1
ATOM 982 C C . TYR A 1 126 ? 9.477 -19.375 1.531 1 97.12 126 TYR A C 1
ATOM 984 O O . TYR A 1 126 ? 8.773 -18.406 1.83 1 97.12 126 TYR A O 1
ATOM 992 N N . GLN A 1 127 ? 10.133 -20.094 2.424 1 97.25 127 GLN A N 1
ATOM 993 C CA . GLN A 1 127 ? 10.141 -19.688 3.822 1 97.25 127 GLN A CA 1
ATOM 994 C C . GLN A 1 127 ? 10.75 -18.297 3.982 1 97.25 127 GLN A C 1
ATOM 996 O O . GLN A 1 127 ? 10.25 -17.469 4.758 1 97.25 127 GLN A O 1
ATOM 1001 N N . SER A 1 128 ? 11.828 -18.062 3.258 1 96.94 128 SER A N 1
ATOM 1002 C CA . SER A 1 128 ? 12.438 -16.734 3.283 1 96.94 128 SER A CA 1
ATOM 1003 C C . SER A 1 128 ? 11.469 -15.672 2.781 1 96.94 128 SER A C 1
ATOM 1005 O O . SER A 1 128 ? 11.406 -14.57 3.34 1 96.94 128 SER A O 1
ATOM 1007 N N . LEU A 1 129 ? 10.758 -15.984 1.746 1 96.94 129 LEU A N 1
ATOM 1008 C CA . LEU A 1 129 ? 9.758 -15.078 1.191 1 96.94 129 LEU A CA 1
ATOM 1009 C C . LEU A 1 129 ? 8.672 -14.766 2.217 1 96.94 129 LEU A C 1
ATOM 1011 O O . LEU A 1 129 ? 8.32 -13.609 2.422 1 96.94 129 LEU A O 1
ATOM 1015 N N . LEU A 1 130 ? 8.219 -15.812 2.873 1 96.69 130 LEU A N 1
ATOM 1016 C CA . LEU A 1 130 ? 7.168 -15.656 3.873 1 96.69 130 LEU A CA 1
ATOM 1017 C C . LEU A 1 130 ? 7.652 -14.812 5.043 1 96.69 130 LEU A C 1
ATOM 1019 O O . LEU A 1 130 ? 6.898 -13.992 5.574 1 96.69 130 LEU A O 1
ATOM 1023 N N . ASP A 1 131 ? 8.867 -15.039 5.449 1 96.94 131 ASP A N 1
ATOM 1024 C CA . ASP A 1 131 ? 9.43 -14.273 6.555 1 96.94 131 ASP A CA 1
ATOM 1025 C C . ASP A 1 131 ? 9.469 -12.781 6.227 1 96.94 131 ASP A C 1
ATOM 1027 O O . ASP A 1 131 ? 9.117 -11.945 7.062 1 96.94 131 ASP A O 1
ATOM 1031 N N . GLN A 1 132 ? 9.93 -12.469 5.043 1 96.62 132 GLN A N 1
ATOM 1032 C CA . GLN A 1 132 ? 9.961 -11.078 4.613 1 96.62 132 GLN A CA 1
ATOM 1033 C C . GLN A 1 132 ? 8.547 -10.516 4.453 1 96.62 132 GLN A C 1
ATOM 1035 O O . GLN A 1 132 ? 8.281 -9.375 4.82 1 96.62 132 GLN A O 1
ATOM 1040 N N . ALA A 1 133 ? 7.66 -11.281 3.928 1 96.06 133 ALA A N 1
ATOM 1041 C CA . ALA A 1 133 ? 6.273 -10.875 3.705 1 96.06 133 ALA A CA 1
ATOM 1042 C C . ALA A 1 133 ? 5.582 -10.539 5.023 1 96.06 133 ALA A C 1
ATOM 1044 O O . ALA A 1 133 ? 4.719 -9.664 5.074 1 96.06 133 ALA A O 1
ATOM 1045 N N . LYS A 1 134 ? 5.91 -11.25 6.055 1 94.25 134 LYS A N 1
ATOM 1046 C CA . LYS A 1 134 ? 5.352 -10.984 7.379 1 94.25 134 LYS A CA 1
ATOM 1047 C C . LYS A 1 134 ? 5.766 -9.609 7.887 1 94.25 134 LYS A C 1
ATOM 1049 O O . LYS A 1 134 ? 4.957 -8.891 8.484 1 94.25 134 LYS A O 1
ATOM 1054 N N . LYS A 1 135 ? 6.977 -9.258 7.605 1 94.06 135 LYS A N 1
ATOM 1055 C CA . LYS A 1 135 ? 7.492 -7.961 8.023 1 94.06 135 LYS A CA 1
ATOM 1056 C C . LYS A 1 135 ? 6.977 -6.844 7.121 1 94.06 135 LYS A C 1
ATOM 1058 O O . LYS A 1 135 ? 6.668 -5.75 7.594 1 94.06 135 LYS A O 1
ATOM 1063 N N . PHE A 1 136 ? 6.934 -7.176 5.879 1 95.25 136 PHE A N 1
ATOM 1064 C CA . PHE A 1 136 ? 6.562 -6.199 4.863 1 95.25 136 PHE A CA 1
ATOM 1065 C C . PHE A 1 136 ? 5.5 -6.766 3.93 1 95.25 136 PHE A C 1
ATOM 1067 O O . PHE A 1 136 ? 5.809 -7.18 2.811 1 95.25 136 PHE A O 1
ATOM 1074 N N . PRO A 1 137 ? 4.281 -6.68 4.336 1 94.25 137 PRO A N 1
ATOM 1075 C CA . PRO A 1 137 ? 3.229 -7.422 3.641 1 94.25 137 PRO A CA 1
ATOM 1076 C C . PRO A 1 137 ? 2.758 -6.723 2.365 1 94.25 137 PRO A C 1
ATOM 1078 O O . PRO A 1 137 ? 1.942 -7.273 1.622 1 94.25 137 PRO A O 1
ATOM 1081 N N . MET A 1 138 ? 3.236 -5.539 2.09 1 94.06 138 MET A N 1
ATOM 1082 C CA . MET A 1 138 ? 2.836 -4.793 0.899 1 94.06 138 MET A CA 1
ATOM 1083 C C . MET A 1 138 ? 4.027 -4.074 0.281 1 94.06 138 MET A C 1
ATOM 1085 O O . MET A 1 138 ? 4.961 -3.689 0.987 1 94.06 138 MET A O 1
ATOM 1089 N N . PHE A 1 139 ? 3.959 -3.898 -0.995 1 96.12 139 PHE A N 1
ATOM 1090 C CA . PHE A 1 139 ? 4.98 -3.143 -1.708 1 96.12 139 PHE A CA 1
ATOM 1091 C C . PHE A 1 139 ? 4.469 -2.689 -3.07 1 96.12 139 PHE A C 1
ATOM 1093 O O . PHE A 1 139 ? 3.357 -3.047 -3.471 1 96.12 139 PHE A O 1
ATOM 1100 N N . LEU A 1 140 ? 5.238 -1.859 -3.723 1 93.38 140 LEU A N 1
ATOM 1101 C CA . LEU A 1 140 ? 4.918 -1.388 -5.066 1 93.38 140 LEU A CA 1
ATOM 1102 C C . LEU A 1 140 ? 5.953 -1.878 -6.074 1 93.38 140 LEU A C 1
ATOM 1104 O O . LEU A 1 140 ? 7.152 -1.885 -5.785 1 93.38 140 LEU A O 1
ATOM 1108 N N . LEU A 1 141 ? 5.43 -2.258 -7.191 1 94.81 141 LEU A N 1
ATOM 1109 C CA . LEU A 1 141 ? 6.305 -2.676 -8.281 1 94.81 141 LEU A CA 1
ATOM 1110 C C . LEU A 1 141 ? 6.008 -1.882 -9.547 1 94.81 141 LEU A C 1
ATOM 1112 O O . LEU A 1 141 ? 4.852 -1.759 -9.953 1 94.81 141 LEU A O 1
ATOM 1116 N N . PRO A 1 142 ? 7.02 -1.386 -10.188 1 91.62 142 PRO A N 1
ATOM 1117 C CA . PRO A 1 142 ? 6.82 -0.686 -11.453 1 91.62 142 PRO A CA 1
ATOM 1118 C C . PRO A 1 142 ? 6.887 -1.621 -12.664 1 91.62 142 PRO A C 1
ATOM 1120 O O . PRO A 1 142 ? 7.809 -2.436 -12.766 1 91.62 142 PRO A O 1
ATOM 1123 N N . LEU A 1 143 ? 5.988 -1.554 -13.477 1 91.06 143 LEU A N 1
ATOM 1124 C CA . LEU A 1 143 ? 5.969 -2.295 -14.734 1 91.06 143 LEU A CA 1
ATOM 1125 C C . LEU A 1 143 ? 6.199 -1.361 -15.914 1 91.06 143 LEU A C 1
ATOM 1127 O O . LEU A 1 143 ? 5.457 -0.394 -16.109 1 91.06 143 LEU A O 1
ATOM 1131 N N . PRO A 1 144 ? 7.211 -1.645 -16.656 1 87.12 144 PRO A N 1
ATOM 1132 C CA . PRO A 1 144 ? 7.438 -0.805 -17.844 1 87.12 144 PRO A CA 1
ATOM 1133 C C . PRO A 1 144 ? 6.305 -0.907 -18.859 1 87.12 144 PRO A C 1
ATOM 1135 O O . PRO A 1 144 ? 5.828 -2.008 -19.156 1 87.12 144 PRO A O 1
ATOM 1138 N N . ARG A 1 145 ? 5.816 0.271 -19.281 1 84.62 145 ARG A N 1
ATOM 1139 C CA . ARG A 1 145 ? 4.836 0.393 -20.344 1 84.62 145 ARG A CA 1
ATOM 1140 C C . ARG A 1 145 ? 5.395 1.206 -21.516 1 84.62 145 ARG A C 1
ATOM 1142 O O . ARG A 1 145 ? 6.543 1.648 -21.469 1 84.62 145 ARG A O 1
ATOM 1149 N N . ASN A 1 146 ? 4.555 1.254 -22.547 1 79.94 146 ASN A N 1
ATOM 1150 C CA . ASN A 1 146 ? 4.992 2.006 -23.719 1 79.94 146 ASN A CA 1
ATOM 1151 C C . ASN A 1 146 ? 5.387 3.434 -23.359 1 79.94 146 ASN A C 1
ATOM 1153 O O . ASN A 1 146 ? 6.41 3.938 -23.812 1 79.94 146 ASN A O 1
ATOM 1157 N N . GLU A 1 147 ? 4.508 4.004 -22.547 1 78.31 147 GLU A N 1
ATOM 1158 C CA . GLU A 1 147 ? 4.785 5.375 -22.109 1 78.31 147 GLU A CA 1
ATOM 1159 C C . GLU A 1 147 ? 5.055 5.445 -20.609 1 78.31 147 GLU A C 1
ATOM 1161 O O . GLU A 1 147 ? 4.176 5.82 -19.844 1 78.31 147 GLU A O 1
ATOM 1166 N N . GLY A 1 148 ? 6.27 4.941 -20.219 1 82.75 148 GLY A N 1
ATOM 1167 C CA . GLY A 1 148 ? 6.637 5.105 -18.812 1 82.75 148 GLY A CA 1
ATOM 1168 C C . GLY A 1 148 ? 6.473 3.836 -18 1 82.75 148 GLY A C 1
ATOM 1169 O O . GLY A 1 148 ? 6.836 2.75 -18.453 1 82.75 148 GLY A O 1
ATOM 1170 N N . TYR A 1 149 ? 5.938 4.027 -16.688 1 85.69 149 TYR A N 1
ATOM 1171 C CA . TYR A 1 149 ? 5.805 2.9 -15.781 1 85.69 149 TYR A CA 1
ATOM 1172 C C . TYR A 1 149 ? 4.43 2.893 -15.117 1 85.69 149 TYR A C 1
ATOM 1174 O O . TYR A 1 149 ? 3.869 3.951 -14.828 1 85.69 149 TYR A O 1
ATOM 1182 N N . GLU A 1 150 ? 3.926 1.747 -15 1 86.31 150 GLU A N 1
ATOM 1183 C CA . GLU A 1 150 ? 2.717 1.535 -14.211 1 86.31 150 GLU A CA 1
ATOM 1184 C C . GLU A 1 150 ? 3.033 0.835 -12.891 1 86.31 150 GLU A C 1
ATOM 1186 O O . GLU A 1 150 ? 3.729 -0.183 -12.875 1 86.31 150 GLU A O 1
ATOM 1191 N N . PHE A 1 151 ? 2.445 1.391 -11.844 1 88.56 151 PHE A N 1
ATOM 1192 C CA . PHE A 1 151 ? 2.713 0.787 -10.547 1 88.56 151 PHE A CA 1
ATOM 1193 C C . PHE A 1 151 ? 1.671 -0.275 -10.219 1 88.56 151 PHE A C 1
ATOM 1195 O O . PHE A 1 151 ? 0.474 -0.061 -10.422 1 88.56 151 PHE A O 1
ATOM 1202 N N . PHE A 1 152 ? 2.15 -1.372 -9.75 1 91.44 152 PHE A N 1
ATOM 1203 C CA . PHE A 1 152 ? 1.312 -2.451 -9.242 1 91.44 152 PHE A CA 1
ATOM 1204 C C . PHE A 1 152 ? 1.462 -2.588 -7.73 1 91.44 152 PHE A C 1
ATOM 1206 O O . PHE A 1 152 ? 2.578 -2.564 -7.211 1 91.44 152 PHE A O 1
ATOM 1213 N N . LEU A 1 153 ? 0.349 -2.744 -7.07 1 92.75 153 LEU A N 1
ATOM 1214 C CA . LEU A 1 153 ? 0.365 -3.041 -5.645 1 92.75 153 LEU A CA 1
ATOM 1215 C C . LEU A 1 153 ? 0.546 -4.535 -5.398 1 92.75 153 LEU A C 1
ATOM 1217 O O . LEU A 1 153 ? -0.196 -5.352 -5.949 1 92.75 153 LEU A O 1
ATOM 1221 N N . LEU A 1 154 ? 1.537 -4.801 -4.668 1 96 154 LEU A N 1
ATOM 1222 C CA . LEU A 1 154 ? 1.818 -6.16 -4.227 1 96 154 LEU A CA 1
ATOM 1223 C C . LEU A 1 154 ? 1.305 -6.391 -2.807 1 96 154 LEU A C 1
ATOM 1225 O O . LEU A 1 154 ? 1.656 -5.645 -1.888 1 96 154 LEU A O 1
ATOM 1229 N N . GLN A 1 155 ? 0.458 -7.465 -2.605 1 94.06 155 GLN A N 1
ATOM 1230 C CA . GLN A 1 155 ? -0.07 -7.789 -1.284 1 94.06 155 GLN A CA 1
ATOM 1231 C C . GLN A 1 155 ? 0.054 -9.281 -0.991 1 94.06 155 GLN A C 1
ATOM 1233 O O . GLN A 1 155 ? -0.319 -10.117 -1.818 1 94.06 155 GLN A O 1
ATOM 1238 N N . PHE A 1 156 ? 0.603 -9.539 0.2 1 94.88 156 PHE A N 1
ATOM 1239 C CA . PHE A 1 156 ? 0.71 -10.914 0.667 1 94.88 156 PHE A CA 1
ATOM 1240 C C . PHE A 1 156 ? -0.451 -11.266 1.589 1 94.88 156 PHE A C 1
ATOM 1242 O O . PHE A 1 156 ? -0.791 -10.492 2.488 1 94.88 156 PHE A O 1
ATOM 1249 N N . SER A 1 157 ? -1.077 -12.391 1.374 1 92.75 157 SER A N 1
ATOM 1250 C CA . SER A 1 157 ? -2.115 -12.914 2.256 1 92.75 157 SER A CA 1
ATOM 1251 C C . SER A 1 157 ? -2.066 -14.438 2.318 1 92.75 157 SER A C 1
ATOM 1253 O O . SER A 1 157 ? -2.475 -15.117 1.374 1 92.75 157 SER A O 1
ATOM 1255 N N . GLY A 1 158 ? -1.557 -14.891 3.445 1 91.44 158 GLY A N 1
ATOM 1256 C CA . GLY A 1 158 ? -1.335 -16.328 3.533 1 91.44 158 GLY A CA 1
ATOM 1257 C C . GLY A 1 158 ? -0.372 -16.844 2.484 1 91.44 158 GLY A C 1
ATOM 1258 O O . GLY A 1 158 ? 0.752 -16.344 2.367 1 91.44 158 GLY A O 1
ATOM 1259 N N . HIS A 1 159 ? -0.876 -17.859 1.7 1 95.44 159 HIS A N 1
ATOM 1260 C CA . HIS A 1 159 ? -0.03 -18.453 0.672 1 95.44 159 HIS A CA 1
ATOM 1261 C C . HIS A 1 159 ? -0.404 -17.938 -0.714 1 95.44 159 HIS A C 1
ATOM 1263 O O . HIS A 1 159 ? -0.096 -18.578 -1.723 1 95.44 159 HIS A O 1
ATOM 1269 N N . GLN A 1 160 ? -1.072 -16.75 -0.711 1 95.25 160 GLN A N 1
ATOM 1270 C CA . GLN A 1 160 ? -1.382 -16.078 -1.974 1 95.25 160 GLN A CA 1
ATOM 1271 C C . GLN A 1 160 ? -0.753 -14.688 -2.031 1 95.25 160 GLN A C 1
ATOM 1273 O O . GLN A 1 160 ? -0.558 -14.047 -0.997 1 95.25 160 GLN A O 1
ATOM 1278 N N . ILE A 1 161 ? -0.443 -14.336 -3.193 1 96.5 161 ILE A N 1
ATOM 1279 C CA . ILE A 1 161 ? 0.1 -13.008 -3.465 1 96.5 161 ILE A CA 1
ATOM 1280 C C . ILE A 1 161 ? -0.729 -12.32 -4.547 1 96.5 161 ILE A C 1
ATOM 1282 O O . ILE A 1 161 ? -1.022 -12.922 -5.586 1 96.5 161 ILE A O 1
ATOM 1286 N N . TYR A 1 162 ? -1.062 -11.07 -4.328 1 93.38 162 TYR A N 1
ATOM 1287 C CA . TYR A 1 162 ? -1.952 -10.328 -5.215 1 93.38 162 TYR A CA 1
ATOM 1288 C C . TYR A 1 162 ? -1.226 -9.156 -5.859 1 93.38 162 TYR A C 1
ATOM 1290 O O . TYR A 1 162 ? -0.504 -8.414 -5.188 1 93.38 162 TYR A O 1
ATOM 1298 N N . PHE A 1 163 ? -1.4 -9.031 -7.152 1 93.94 163 PHE A N 1
ATOM 1299 C CA . PHE A 1 163 ? -0.885 -7.91 -7.926 1 93.94 163 PHE A CA 1
ATOM 1300 C C . PHE A 1 163 ? -2.025 -7.098 -8.531 1 93.94 163 PHE A C 1
ATOM 1302 O O . PHE A 1 163 ? -2.793 -7.609 -9.352 1 93.94 163 PHE A O 1
ATOM 1309 N N . THR A 1 164 ? -2.1 -5.848 -8.117 1 89.56 164 THR A N 1
ATOM 1310 C CA . THR A 1 164 ? -3.205 -5 -8.547 1 89.56 164 THR A CA 1
ATOM 1311 C C . THR A 1 164 ? -2.684 -3.732 -9.219 1 89.56 164 THR A C 1
ATOM 1313 O O . THR A 1 164 ? -1.873 -3.006 -8.641 1 89.56 164 THR A O 1
ATOM 1316 N N . PRO A 1 165 ? -3.09 -3.516 -10.398 1 86.38 165 PRO A N 1
ATOM 1317 C CA . PRO A 1 165 ? -2.691 -2.256 -11.031 1 86.38 165 PRO A CA 1
ATOM 1318 C C . PRO A 1 165 ? -3.352 -1.039 -10.383 1 86.38 165 PRO A C 1
ATOM 1320 O O . PRO A 1 165 ? -4.543 -1.076 -10.062 1 86.38 165 PRO A O 1
ATOM 1323 N N . LEU A 1 166 ? -2.607 0.018 -10.133 1 76.62 166 LEU A N 1
ATOM 1324 C CA . LEU A 1 166 ? -3.119 1.196 -9.438 1 76.62 166 LEU A CA 1
ATOM 1325 C C . LEU A 1 166 ? -3.285 2.363 -10.406 1 76.62 166 LEU A C 1
ATOM 1327 O O . LEU A 1 166 ? -3.025 3.514 -10.047 1 76.62 166 LEU A O 1
ATOM 1331 N N . LEU A 1 167 ? -3.697 2.133 -11.625 1 71.81 167 LEU A N 1
ATOM 1332 C CA . LEU A 1 167 ? -3.916 3.191 -12.602 1 71.81 167 LEU A CA 1
ATOM 1333 C C . LEU A 1 167 ? -5.219 3.932 -12.328 1 71.81 167 LEU A C 1
ATOM 1335 O O . LEU A 1 167 ? -6.047 3.463 -11.539 1 71.81 167 LEU A O 1
ATOM 1339 N N . GLU A 1 168 ? -5.301 5.031 -12.961 1 62.19 168 GLU A N 1
ATOM 1340 C CA . GLU A 1 168 ? -6.512 5.844 -12.891 1 62.19 168 GLU A CA 1
ATOM 1341 C C . GLU A 1 168 ? -7.742 5.035 -13.289 1 62.19 168 GLU A C 1
ATOM 1343 O O . GLU A 1 168 ? -7.688 4.234 -14.227 1 62.19 168 GLU A O 1
ATOM 1348 N N . TYR A 1 169 ? -8.625 5.066 -12.219 1 65.31 169 TYR A N 1
ATOM 1349 C CA . TYR A 1 169 ? -9.93 4.461 -12.453 1 65.31 169 TYR A CA 1
ATOM 1350 C C . TYR A 1 169 ? -10.883 5.465 -13.094 1 65.31 169 TYR A C 1
ATOM 1352 O O . TYR A 1 169 ? -11.18 6.512 -12.508 1 65.31 169 TYR A O 1
ATOM 1360 N N . LYS A 1 170 ? -11.07 5.238 -14.398 1 63.44 170 LYS A N 1
ATOM 1361 C CA . LYS A 1 170 ? -12.062 6.066 -15.07 1 63.44 170 LYS A CA 1
ATOM 1362 C C . LYS A 1 170 ? -13.445 5.426 -15.016 1 63.44 170 LYS A C 1
ATOM 1364 O O . LYS A 1 170 ? -13.562 4.199 -14.984 1 63.44 170 LYS A O 1
ATOM 1369 N N . THR A 1 171 ? -14.422 6.129 -14.531 1 57.75 171 THR A N 1
ATOM 1370 C CA . THR A 1 171 ? -15.805 5.707 -14.375 1 57.75 171 THR A CA 1
ATOM 1371 C C . THR A 1 171 ? -16.172 4.652 -15.414 1 57.75 171 THR A C 1
ATOM 1373 O O . THR A 1 171 ? -16.969 3.758 -15.148 1 57.75 171 THR A O 1
ATOM 1376 N N . HIS A 1 172 ? -15.656 4.867 -16.547 1 55.97 172 HIS A N 1
ATOM 1377 C CA . HIS A 1 172 ? -16.016 3.91 -17.594 1 55.97 172 HIS A CA 1
ATOM 1378 C C . HIS A 1 172 ? -15.016 2.764 -17.656 1 55.97 172 HIS A C 1
ATOM 1380 O O . HIS A 1 172 ? -15.211 1.813 -18.422 1 55.97 172 HIS A O 1
ATOM 1386 N N . ARG A 1 173 ? -14.141 3.082 -16.875 1 54.34 173 ARG A N 1
ATOM 1387 C CA . ARG A 1 173 ? -13.133 2.035 -17.031 1 54.34 173 ARG A CA 1
ATOM 1388 C C . ARG A 1 173 ? -13.242 1.002 -15.914 1 54.34 173 ARG A C 1
ATOM 1390 O O . ARG A 1 173 ? -13.828 1.273 -14.867 1 54.34 173 ARG A O 1
ATOM 1397 N N . GLU A 1 174 ? -12.789 -0.165 -16.125 1 55.78 174 GLU A N 1
ATOM 1398 C CA . GLU A 1 174 ? -12.906 -1.377 -15.32 1 55.78 174 GLU A CA 1
ATOM 1399 C C . GLU A 1 174 ? -12.25 -1.195 -13.953 1 55.78 174 GLU A C 1
ATOM 1401 O O . GLU A 1 174 ? -11.305 -0.419 -13.812 1 55.78 174 GLU A O 1
ATOM 1406 N N . ASN A 1 175 ? -12.938 -1.702 -12.969 1 57.78 175 ASN A N 1
ATOM 1407 C CA . ASN A 1 175 ? -12.594 -1.762 -11.555 1 57.78 175 ASN A CA 1
ATOM 1408 C C . ASN A 1 175 ? -11.172 -2.271 -11.344 1 57.78 175 ASN A C 1
ATOM 1410 O O . ASN A 1 175 ? -10.727 -3.193 -12.039 1 57.78 175 ASN A O 1
ATOM 1414 N N . ALA A 1 176 ? -10.344 -1.48 -10.648 1 60.69 176 ALA A N 1
ATOM 1415 C CA . ALA A 1 176 ? -9.047 -2.01 -10.227 1 60.69 176 ALA A CA 1
ATOM 1416 C C . ALA A 1 176 ? -9.211 -3.312 -9.453 1 60.69 176 ALA A C 1
ATOM 1418 O O . ALA A 1 176 ? -9.906 -3.35 -8.438 1 60.69 176 ALA A O 1
ATOM 1419 N N . ARG A 1 177 ? -9.047 -4.41 -9.992 1 66.94 177 ARG A N 1
ATOM 1420 C CA . ARG A 1 177 ? -9.023 -5.738 -9.391 1 66.94 177 ARG A CA 1
ATOM 1421 C C . ARG A 1 177 ? -7.676 -6.414 -9.594 1 66.94 177 ARG A C 1
ATOM 1423 O O . ARG A 1 177 ? -6.91 -6.027 -10.477 1 66.94 177 ARG A O 1
ATOM 1430 N N . PRO A 1 178 ? -7.363 -7.27 -8.562 1 72.62 178 PRO A N 1
ATOM 1431 C CA . PRO A 1 178 ? -6.137 -8.016 -8.836 1 72.62 178 PRO A CA 1
ATOM 1432 C C . PRO A 1 178 ? -6.141 -8.664 -10.219 1 72.62 178 PRO A C 1
ATOM 1434 O O . PRO A 1 178 ? -7.117 -9.312 -10.594 1 72.62 178 PRO A O 1
ATOM 1437 N N . HIS A 1 179 ? -5.059 -8.336 -10.867 1 84.19 179 HIS A N 1
ATOM 1438 C CA . HIS A 1 179 ? -4.969 -8.867 -12.227 1 84.19 179 HIS A CA 1
ATOM 1439 C C . HIS A 1 179 ? -4.035 -10.07 -12.289 1 84.19 179 HIS A C 1
ATOM 1441 O O . HIS A 1 179 ? -4.008 -10.789 -13.281 1 84.19 179 HIS A O 1
ATOM 1447 N N . LEU A 1 180 ? -3.348 -10.297 -11.203 1 92.19 180 LEU A N 1
ATOM 1448 C CA . LEU A 1 180 ? -2.498 -11.469 -11.062 1 92.19 180 LEU A CA 1
ATOM 1449 C C . LEU A 1 180 ? -2.543 -12.008 -9.641 1 92.19 180 LEU A C 1
ATOM 1451 O O . LEU A 1 180 ? -2.336 -11.258 -8.68 1 92.19 180 LEU A O 1
ATOM 1455 N N . VAL A 1 181 ? -2.875 -13.281 -9.5 1 94.06 181 VAL A N 1
ATOM 1456 C CA . VAL A 1 181 ? -2.906 -13.93 -8.188 1 94.06 181 VAL A CA 1
ATOM 1457 C C . VAL A 1 181 ? -1.993 -15.148 -8.195 1 94.06 181 VAL A C 1
ATOM 1459 O O . VAL A 1 181 ? -2.17 -16.062 -9.016 1 94.06 181 VAL A O 1
ATOM 1462 N N . LEU A 1 182 ? -1.028 -15.133 -7.34 1 96.31 182 LEU A N 1
ATOM 1463 C CA . LEU A 1 182 ? -0.174 -16.297 -7.152 1 96.31 182 LEU A CA 1
ATOM 1464 C C . LEU A 1 182 ? -0.682 -17.172 -6.004 1 96.31 182 LEU A C 1
ATOM 1466 O O . LEU A 1 182 ? -1.003 -16.656 -4.93 1 96.31 182 LEU A O 1
ATOM 1470 N N . THR A 1 183 ? -0.749 -18.438 -6.258 1 95.88 183 THR A N 1
ATOM 1471 C CA . THR A 1 183 ? -1.084 -19.406 -5.219 1 95.88 183 THR A CA 1
ATOM 1472 C C . THR A 1 183 ? 0.068 -20.375 -4.996 1 95.88 183 THR A C 1
ATOM 1474 O O . THR A 1 183 ? 0.58 -20.969 -5.945 1 95.88 183 THR A O 1
ATOM 1477 N N . HIS A 1 184 ? 0.455 -20.531 -3.748 1 97.12 184 HIS A N 1
ATOM 1478 C CA . HIS A 1 184 ? 1.548 -21.438 -3.4 1 97.12 184 HIS A CA 1
ATOM 1479 C C . HIS A 1 184 ? 1.041 -22.641 -2.613 1 97.12 184 HIS A C 1
ATOM 1481 O O . HIS A 1 184 ? 0.323 -22.484 -1.622 1 97.12 184 HIS A O 1
ATOM 1487 N N . TYR A 1 185 ? 1.387 -23.781 -3.047 1 95.94 185 TYR A N 1
ATOM 1488 C CA . TYR A 1 185 ? 1.009 -25.031 -2.393 1 95.94 185 TYR A CA 1
ATOM 1489 C C . TYR A 1 185 ? 2.174 -25.594 -1.597 1 95.94 185 TYR A C 1
ATOM 1491 O O . TYR A 1 185 ? 3.193 -25.984 -2.17 1 95.94 185 TYR A O 1
ATOM 1499 N N . VAL A 1 186 ? 1.938 -25.75 -0.284 1 95.81 186 VAL A N 1
ATOM 1500 C CA . VAL A 1 186 ? 3.061 -26.062 0.593 1 95.81 186 VAL A CA 1
ATOM 1501 C C . VAL A 1 186 ? 2.957 -27.516 1.071 1 95.81 186 VAL A C 1
ATOM 1503 O O . VAL A 1 186 ? 3.752 -27.953 1.904 1 95.81 186 VAL A O 1
ATOM 1506 N N . GLU A 1 187 ? 2.15 -28.312 0.512 1 94 187 GLU A N 1
ATOM 1507 C CA . GLU A 1 187 ? 1.883 -29.656 0.982 1 94 187 GLU A CA 1
ATOM 1508 C C . GLU A 1 187 ? 3.115 -30.547 0.836 1 94 187 GLU A C 1
ATOM 1510 O O . GLU A 1 187 ? 3.309 -31.484 1.615 1 94 187 GLU A O 1
ATOM 1515 N N . LEU A 1 188 ? 3.924 -30.297 -0.117 1 95.88 188 LEU A N 1
ATOM 1516 C CA . LEU A 1 188 ? 5.078 -31.156 -0.384 1 95.88 188 LEU A CA 1
ATOM 1517 C C . LEU A 1 188 ? 6.355 -30.531 0.165 1 95.88 188 LEU A C 1
ATOM 1519 O O . LEU A 1 188 ? 7.449 -31.062 -0.033 1 95.88 188 LEU A O 1
ATOM 1523 N N . ALA A 1 189 ? 6.234 -29.453 0.906 1 95.75 189 ALA A N 1
ATOM 1524 C CA . ALA A 1 189 ? 7.387 -28.672 1.352 1 95.75 189 ALA A CA 1
ATOM 1525 C C . ALA A 1 189 ? 8.258 -29.484 2.307 1 95.75 189 ALA A C 1
ATOM 1527 O O . ALA A 1 189 ? 9.484 -29.5 2.168 1 95.75 189 ALA A O 1
ATOM 1528 N N . ASP A 1 190 ? 7.707 -30.141 3.248 1 94.56 190 ASP A N 1
ATOM 1529 C CA . ASP A 1 190 ? 8.453 -30.844 4.285 1 94.56 190 ASP A CA 1
ATOM 1530 C C . ASP A 1 190 ? 9.039 -32.156 3.746 1 94.56 190 ASP A C 1
ATOM 1532 O O . ASP A 1 190 ? 10.234 -32.406 3.92 1 94.56 190 ASP A O 1
ATOM 1536 N N . GLU A 1 191 ? 8.289 -32.906 2.965 1 94.81 191 GLU A N 1
ATOM 1537 C CA . GLU A 1 191 ? 8.688 -34.25 2.539 1 94.81 191 GLU A CA 1
ATOM 1538 C C . GLU A 1 191 ? 9.586 -34.188 1.309 1 94.81 191 GLU A C 1
ATOM 1540 O O . GLU A 1 191 ? 10.492 -35 1.153 1 94.81 191 GLU A O 1
ATOM 1545 N N . LYS A 1 192 ? 9.328 -33.219 0.472 1 96.5 192 LYS A N 1
ATOM 1546 C CA . LYS A 1 192 ? 10.016 -33.219 -0.817 1 96.5 192 LYS A CA 1
ATOM 1547 C C . LYS A 1 192 ? 10.828 -31.953 -1.024 1 96.5 192 LYS A C 1
ATOM 1549 O O . LYS A 1 192 ? 11.477 -31.781 -2.059 1 96.5 192 LYS A O 1
ATOM 1554 N N . ASP A 1 193 ? 10.797 -30.984 -0.078 1 97.06 193 ASP A N 1
ATOM 1555 C CA . ASP A 1 193 ? 11.516 -29.719 -0.157 1 97.06 193 ASP A CA 1
ATOM 1556 C C . ASP A 1 193 ? 11.148 -28.953 -1.429 1 97.06 193 ASP A C 1
ATOM 1558 O O . ASP A 1 193 ? 12.023 -28.5 -2.168 1 97.06 193 ASP A O 1
ATOM 1562 N N . ILE A 1 194 ? 9.852 -28.891 -1.677 1 96.88 194 ILE A N 1
ATOM 1563 C CA . ILE A 1 194 ? 9.406 -28.203 -2.883 1 96.88 194 ILE A CA 1
ATOM 1564 C C . ILE A 1 194 ? 8.078 -27.5 -2.617 1 96.88 194 ILE A C 1
ATOM 1566 O O . ILE A 1 194 ? 7.215 -28.047 -1.922 1 96.88 194 ILE A O 1
ATOM 1570 N N . VAL A 1 195 ? 7.941 -26.281 -3.098 1 97.06 195 VAL A N 1
ATOM 1571 C CA . VAL A 1 195 ? 6.688 -25.531 -3.092 1 97.06 195 VAL A CA 1
ATOM 1572 C C . VAL A 1 195 ? 6.258 -25.234 -4.527 1 97.06 195 VAL A C 1
ATOM 1574 O O . VAL A 1 195 ? 7.055 -24.75 -5.332 1 97.06 195 VAL A O 1
ATOM 1577 N N . LEU A 1 196 ? 5.039 -25.594 -4.852 1 95.88 196 LEU A N 1
ATOM 1578 C CA . LEU A 1 196 ? 4.488 -25.391 -6.188 1 95.88 196 LEU A CA 1
ATOM 1579 C C . LEU A 1 196 ? 3.678 -24.109 -6.254 1 95.88 196 LEU A C 1
ATOM 1581 O O . LEU A 1 196 ? 3.012 -23.734 -5.281 1 95.88 196 LEU A O 1
ATOM 1585 N N . MET A 1 197 ? 3.738 -23.438 -7.406 1 96.62 197 MET A N 1
ATOM 1586 C CA . MET A 1 197 ? 3.068 -22.141 -7.539 1 96.62 197 MET A CA 1
ATOM 1587 C C . MET A 1 197 ? 2.338 -22.047 -8.875 1 96.62 197 MET A C 1
ATOM 1589 O O . MET A 1 197 ? 2.859 -22.469 -9.906 1 96.62 197 MET A O 1
ATOM 1593 N N . VAL A 1 198 ? 1.154 -21.5 -8.836 1 95.19 198 VAL A N 1
ATOM 1594 C CA . VAL A 1 198 ? 0.433 -21.141 -10.055 1 95.19 198 VAL A CA 1
ATOM 1595 C C . VAL A 1 198 ? 0.007 -19.672 -9.984 1 95.19 198 VAL A C 1
ATOM 1597 O O . VAL A 1 198 ? -0.413 -19.188 -8.93 1 95.19 198 VAL A O 1
ATOM 1600 N N . GLY A 1 199 ? 0.263 -18.969 -11.023 1 95 199 GLY A N 1
ATOM 1601 C CA . GLY A 1 199 ? -0.175 -17.578 -11.172 1 95 199 GLY A CA 1
ATOM 1602 C C . GLY A 1 199 ? -1.293 -17.422 -12.18 1 95 199 GLY A C 1
ATOM 1603 O O . GLY A 1 199 ? -1.099 -17.656 -13.375 1 95 199 GLY A O 1
ATOM 1604 N N . GLU A 1 200 ? -2.428 -16.906 -11.719 1 92.06 200 GLU A N 1
ATOM 1605 C CA . GLU A 1 200 ? -3.594 -16.734 -12.586 1 92.06 200 GLU A CA 1
ATOM 1606 C C . GLU A 1 200 ? -3.818 -15.273 -12.922 1 92.06 200 GLU A C 1
ATOM 1608 O O . GLU A 1 200 ? -3.818 -14.414 -12.039 1 92.06 200 GLU A O 1
ATOM 1613 N N . LEU A 1 201 ? -4.031 -15.094 -14.203 1 89.44 201 LEU A N 1
ATOM 1614 C CA . LEU A 1 201 ? -4.32 -13.742 -14.672 1 89.44 201 LEU A CA 1
ATOM 1615 C C . LEU A 1 201 ? -5.82 -13.469 -14.625 1 89.44 201 LEU A C 1
ATOM 1617 O O . LEU A 1 201 ? -6.633 -14.383 -14.781 1 89.44 201 LEU A O 1
ATOM 1621 N N . GLY A 1 202 ? -6.145 -12.258 -14.32 1 77.81 202 GLY A N 1
ATOM 1622 C CA . GLY A 1 202 ? -7.547 -11.875 -14.328 1 77.81 202 GLY A CA 1
ATOM 1623 C C . GLY A 1 202 ? -8.219 -12.094 -15.664 1 77.81 202 GLY A C 1
ATOM 1624 O O . GLY A 1 202 ? -7.852 -13.016 -16.406 1 77.81 202 GLY A O 1
ATOM 1625 N N . ASP A 1 203 ? -9.164 -11.312 -15.953 1 69.12 203 ASP A N 1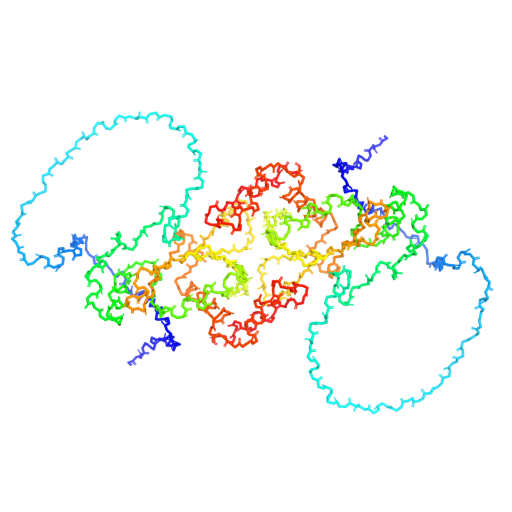
ATOM 1626 C CA . ASP A 1 203 ? -9.977 -11.469 -17.156 1 69.12 203 ASP A CA 1
ATOM 1627 C C . ASP A 1 203 ? -9.109 -11.383 -18.406 1 69.12 203 ASP A C 1
ATOM 1629 O O . ASP A 1 203 ? -8.539 -10.336 -18.703 1 69.12 203 ASP A O 1
ATOM 1633 N N . PRO A 1 204 ? -9.023 -12.484 -18.984 1 62.25 204 PRO A N 1
ATOM 1634 C CA . PRO A 1 204 ? -8.18 -12.523 -20.188 1 62.25 204 PRO A CA 1
ATOM 1635 C C . PRO A 1 204 ? -8.633 -11.539 -21.266 1 62.25 204 PRO A C 1
ATOM 1637 O O . PRO A 1 204 ? -7.832 -11.125 -22.094 1 62.25 204 PRO A O 1
ATOM 1640 N N . ASP A 1 205 ? -9.836 -11.203 -21.172 1 62.31 205 ASP A N 1
ATOM 1641 C CA . ASP A 1 205 ? -10.359 -10.32 -22.203 1 62.31 205 ASP A CA 1
ATOM 1642 C C . ASP A 1 205 ? -9.898 -8.875 -21.984 1 62.31 205 ASP A C 1
ATOM 1644 O O . ASP A 1 205 ? -9.898 -8.07 -22.906 1 62.31 205 ASP A O 1
ATOM 1648 N N . ARG A 1 206 ? -9.484 -8.586 -20.891 1 63.09 206 ARG A N 1
ATOM 1649 C CA . ARG A 1 206 ? -9.133 -7.199 -20.594 1 63.09 206 ARG A CA 1
ATOM 1650 C C . ARG A 1 206 ? -7.652 -6.941 -20.875 1 63.09 206 ARG A C 1
ATOM 1652 O O . ARG A 1 206 ? -7.25 -5.805 -21.125 1 63.09 206 ARG A O 1
ATOM 1659 N N . LYS A 1 207 ? -7.012 -7.871 -21.219 1 67.81 207 LYS A N 1
ATOM 1660 C CA . LYS A 1 207 ? -5.598 -7.863 -21.594 1 67.81 207 LYS A CA 1
ATOM 1661 C C . LYS A 1 207 ? -4.82 -6.836 -20.766 1 67.81 207 LYS A C 1
ATOM 1663 O O . LYS A 1 207 ? -4.039 -6.059 -21.328 1 67.81 207 LYS A O 1
ATOM 1668 N N . ILE A 1 208 ? -5.012 -6.68 -19.547 1 76.5 208 ILE A N 1
ATOM 1669 C CA . ILE A 1 208 ? -4.328 -5.719 -18.688 1 76.5 208 ILE A CA 1
ATOM 1670 C C . ILE A 1 208 ? -2.873 -6.145 -18.484 1 76.5 208 ILE A C 1
ATOM 1672 O O . ILE A 1 208 ? -1.975 -5.305 -18.438 1 76.5 208 ILE A O 1
ATOM 1676 N N . LEU A 1 209 ? -2.666 -7.441 -18.547 1 86.94 209 LEU A N 1
ATOM 1677 C CA . LEU A 1 209 ? -1.35 -7.988 -18.234 1 86.94 209 LEU A CA 1
ATOM 1678 C C . LEU A 1 209 ? -1.045 -9.203 -19.109 1 86.94 209 LEU A C 1
ATOM 1680 O O . LEU A 1 209 ? -1.823 -10.156 -19.141 1 86.94 209 LEU A O 1
ATOM 1684 N N . THR A 1 210 ? -0.006 -9.109 -19.859 1 87.5 210 THR A N 1
ATOM 1685 C CA . THR A 1 210 ? 0.442 -10.289 -20.594 1 87.5 210 THR A CA 1
ATOM 1686 C C . THR A 1 210 ? 1.17 -11.266 -19.672 1 87.5 210 THR A C 1
ATOM 1688 O O . THR A 1 210 ? 1.558 -10.898 -18.562 1 87.5 210 THR A O 1
ATOM 1691 N N . LEU A 1 211 ? 1.354 -12.445 -20.172 1 88.62 211 LEU A N 1
ATOM 1692 C CA . LEU A 1 211 ? 2.078 -13.445 -19.391 1 88.62 211 LEU A CA 1
ATOM 1693 C C . LEU A 1 211 ? 3.514 -12.992 -19.141 1 88.62 211 LEU A C 1
ATOM 1695 O O . LEU A 1 211 ? 4.051 -13.219 -18.047 1 88.62 211 LEU A O 1
ATOM 1699 N N . GLN A 1 212 ? 4.086 -12.414 -20.109 1 89.75 212 GLN A N 1
ATOM 1700 C CA . GLN A 1 212 ? 5.457 -11.938 -19.969 1 89.75 212 GLN A CA 1
ATOM 1701 C C . GLN A 1 212 ? 5.551 -10.828 -18.938 1 89.75 212 GLN A C 1
ATOM 1703 O O . GLN A 1 212 ? 6.484 -10.805 -18.125 1 89.75 212 GLN A O 1
ATOM 1708 N N . GLU A 1 213 ? 4.648 -9.945 -18.953 1 91.06 213 GLU A N 1
ATOM 1709 C CA . GLU A 1 213 ? 4.598 -8.875 -17.969 1 91.06 213 GLU A CA 1
ATOM 1710 C C . GLU A 1 213 ? 4.355 -9.422 -16.562 1 91.06 213 GLU A C 1
ATOM 1712 O O . GLU A 1 213 ? 4.961 -8.961 -15.594 1 91.06 213 GLU A O 1
ATOM 1717 N N . ALA A 1 214 ? 3.457 -10.359 -16.516 1 93.19 214 ALA A N 1
ATOM 1718 C CA . ALA A 1 214 ? 3.197 -11.031 -15.234 1 93.19 214 ALA A CA 1
ATOM 1719 C C . ALA A 1 214 ? 4.461 -11.688 -14.695 1 93.19 214 ALA A C 1
ATOM 1721 O O . ALA A 1 214 ? 4.762 -11.594 -13.5 1 93.19 214 ALA A O 1
ATOM 1722 N N . GLN A 1 215 ? 5.121 -12.281 -15.539 1 93.19 215 GLN A N 1
ATOM 1723 C CA . GLN A 1 215 ? 6.379 -12.906 -15.148 1 93.19 215 GLN A CA 1
ATOM 1724 C C . GLN A 1 215 ? 7.375 -11.875 -14.633 1 93.19 215 GLN A C 1
ATOM 1726 O O . GLN A 1 215 ? 8.109 -12.133 -13.68 1 93.19 215 GLN A O 1
ATOM 1731 N N . ASN A 1 216 ? 7.418 -10.789 -15.32 1 93.31 216 ASN A N 1
ATOM 1732 C CA . ASN A 1 216 ? 8.289 -9.703 -14.883 1 93.31 216 ASN A CA 1
ATOM 1733 C C . ASN A 1 216 ? 7.961 -9.266 -13.461 1 93.31 216 ASN A C 1
ATOM 1735 O O . ASN A 1 216 ? 8.859 -9.094 -12.633 1 93.31 216 ASN A O 1
ATOM 1739 N N . LEU A 1 217 ? 6.75 -9.109 -13.148 1 95.19 217 LEU A N 1
ATOM 1740 C CA . LEU A 1 217 ? 6.305 -8.695 -11.82 1 95.19 217 LEU A CA 1
ATOM 1741 C C . LEU A 1 217 ? 6.719 -9.727 -10.773 1 95.19 217 LEU A C 1
ATOM 1743 O O . LEU A 1 217 ? 7.199 -9.359 -9.695 1 95.19 217 LEU A O 1
ATOM 1747 N N . VAL A 1 218 ? 6.547 -10.961 -11.117 1 95.75 218 VAL A N 1
ATOM 1748 C CA . VAL A 1 218 ? 6.891 -12.031 -10.188 1 95.75 218 VAL A CA 1
ATOM 1749 C C . VAL A 1 218 ? 8.398 -12.039 -9.945 1 95.75 218 VAL A C 1
ATOM 1751 O O . VAL A 1 218 ? 8.852 -12.211 -8.812 1 95.75 218 VAL A O 1
ATOM 1754 N N . TYR A 1 219 ? 9.078 -11.867 -11.008 1 93.62 219 TYR A N 1
ATOM 1755 C CA . TYR A 1 219 ? 10.531 -11.805 -10.906 1 93.62 219 TYR A CA 1
ATOM 1756 C C . TYR A 1 219 ? 10.969 -10.648 -10.016 1 93.62 219 TYR A C 1
ATOM 1758 O O . TYR A 1 219 ? 11.828 -10.812 -9.148 1 93.62 219 TYR A O 1
ATOM 1766 N N . GLN A 1 220 ? 10.406 -9.492 -10.195 1 95.12 220 GLN A N 1
ATOM 1767 C CA . GLN A 1 220 ? 10.695 -8.328 -9.359 1 95.12 220 GLN A CA 1
ATOM 1768 C C . GLN A 1 220 ? 10.43 -8.625 -7.891 1 95.12 220 GLN A C 1
ATOM 1770 O O . GLN A 1 220 ? 11.266 -8.328 -7.031 1 95.12 220 GLN A O 1
ATOM 1775 N N . MET A 1 221 ? 9.281 -9.156 -7.641 1 96.81 221 MET A N 1
ATOM 1776 C CA . MET A 1 221 ? 8.914 -9.492 -6.27 1 96.81 221 MET A CA 1
ATOM 1777 C C . MET A 1 221 ? 9.984 -10.359 -5.617 1 96.81 221 MET A C 1
ATOM 1779 O O . MET A 1 221 ? 10.391 -10.109 -4.48 1 96.81 221 MET A O 1
ATOM 1783 N N . GLN A 1 222 ? 10.484 -11.359 -6.316 1 95 222 GLN A N 1
ATOM 1784 C CA . GLN A 1 222 ? 11.516 -12.25 -5.793 1 95 222 GLN A CA 1
ATOM 1785 C C . GLN A 1 222 ? 12.797 -11.492 -5.488 1 95 222 GLN A C 1
ATOM 1787 O O . GLN A 1 222 ? 13.422 -11.711 -4.449 1 95 222 GLN A O 1
ATOM 1792 N N . ILE A 1 223 ? 13.133 -10.656 -6.383 1 94.88 223 ILE A N 1
ATOM 1793 C CA . ILE A 1 223 ? 14.367 -9.891 -6.238 1 94.88 223 ILE A CA 1
ATOM 1794 C C . ILE A 1 223 ? 14.266 -8.977 -5.016 1 94.88 223 ILE A C 1
ATOM 1796 O O . ILE A 1 223 ? 15.172 -8.953 -4.176 1 94.88 223 ILE A O 1
ATOM 1800 N N . PHE A 1 224 ? 13.227 -8.289 -4.848 1 97.12 224 PHE A N 1
ATOM 1801 C CA . PHE A 1 224 ? 13.094 -7.293 -3.789 1 97.12 224 PHE A CA 1
ATOM 1802 C C . PHE A 1 224 ? 12.93 -7.969 -2.432 1 97.12 224 PHE A C 1
ATOM 1804 O O . PHE A 1 224 ? 13.344 -7.418 -1.407 1 97.12 224 PHE A O 1
ATOM 1811 N N . TYR A 1 225 ? 12.414 -9.156 -2.389 1 97.25 225 TYR A N 1
ATOM 1812 C CA . TYR A 1 225 ? 12.086 -9.758 -1.1 1 97.25 225 TYR A CA 1
ATOM 1813 C C . TYR A 1 225 ? 13.125 -10.805 -0.712 1 97.25 225 TYR A C 1
ATOM 1815 O O . TYR A 1 225 ? 13.336 -11.07 0.474 1 97.25 225 TYR A O 1
ATOM 1823 N N . VAL A 1 226 ? 13.773 -11.43 -1.725 1 95.44 226 VAL A N 1
ATOM 1824 C CA . VAL A 1 226 ? 14.539 -12.602 -1.321 1 95.44 226 VAL A CA 1
ATOM 1825 C C . VAL A 1 226 ? 15.914 -12.57 -1.986 1 95.44 226 VAL A C 1
ATOM 1827 O O . VAL A 1 226 ? 16.938 -12.516 -1.305 1 95.44 226 VAL A O 1
ATOM 1830 N N . THR A 1 227 ? 16 -12.453 -3.342 1 94.75 227 THR A N 1
ATOM 1831 C CA . THR A 1 227 ? 17.203 -12.82 -4.07 1 94.75 227 THR A CA 1
ATOM 1832 C C . THR A 1 227 ? 18.062 -11.594 -4.355 1 94.75 227 THR A C 1
ATOM 1834 O O . THR A 1 227 ? 19.25 -11.719 -4.691 1 94.75 227 THR A O 1
ATOM 1837 N N . GLY A 1 228 ? 17.484 -10.445 -4.238 1 93 228 GLY A N 1
ATOM 1838 C CA . GLY A 1 228 ? 18.203 -9.25 -4.637 1 93 228 GLY A CA 1
ATOM 1839 C C . GLY A 1 228 ? 19.266 -8.836 -3.633 1 93 228 GLY A C 1
ATOM 1840 O O . GLY A 1 228 ? 19.453 -9.492 -2.609 1 93 228 GLY A O 1
ATOM 1841 N N . SER A 1 229 ? 19.984 -7.82 -4.02 1 94.44 229 SER A N 1
ATOM 1842 C CA . SER A 1 229 ? 21 -7.234 -3.146 1 94.44 229 SER A CA 1
ATOM 1843 C C . SER A 1 229 ? 20.359 -6.613 -1.907 1 94.44 229 SER A C 1
ATOM 1845 O O . SER A 1 229 ? 19.141 -6.422 -1.857 1 94.44 229 SER A O 1
ATOM 1847 N N . GLN A 1 230 ? 21.203 -6.32 -0.99 1 95.69 230 GLN A N 1
ATOM 1848 C CA . GLN A 1 230 ? 20.719 -5.66 0.215 1 95.69 230 GLN A CA 1
ATOM 1849 C C . GLN A 1 230 ? 20.094 -4.305 -0.114 1 95.69 230 GLN A C 1
ATOM 1851 O O . GLN A 1 230 ? 19.109 -3.902 0.502 1 95.69 230 GLN A O 1
ATOM 1856 N N . ALA A 1 231 ? 20.703 -3.645 -1.088 1 93.69 231 ALA A N 1
ATOM 1857 C CA . ALA A 1 231 ? 20.172 -2.344 -1.501 1 93.69 231 ALA A CA 1
ATOM 1858 C C . ALA A 1 231 ? 18.734 -2.457 -1.98 1 93.69 231 ALA A C 1
ATOM 1860 O O . ALA A 1 231 ? 17.906 -1.585 -1.696 1 93.69 231 ALA A O 1
ATOM 1861 N N . LYS A 1 232 ? 18.406 -3.459 -2.682 1 95.12 232 LYS A N 1
ATOM 1862 C CA . LYS A 1 232 ? 17.047 -3.67 -3.184 1 95.12 232 LYS A CA 1
ATOM 1863 C C . LYS A 1 232 ? 16.094 -4.043 -2.053 1 95.12 232 LYS A C 1
ATOM 1865 O O . LYS A 1 232 ? 14.977 -3.533 -1.986 1 95.12 232 LYS A O 1
ATOM 1870 N N . LYS A 1 233 ? 16.547 -4.875 -1.195 1 96 233 LYS A N 1
ATOM 1871 C CA . LYS A 1 233 ? 15.75 -5.238 -0.028 1 96 233 LYS A CA 1
ATOM 1872 C C . LYS A 1 233 ? 15.516 -4.027 0.871 1 96 233 LYS A C 1
ATOM 1874 O O . LYS A 1 233 ? 14.445 -3.893 1.47 1 96 233 LYS A O 1
ATOM 1879 N N . ASP A 1 234 ? 16.469 -3.16 0.863 1 95.88 234 ASP A N 1
ATOM 1880 C CA . ASP A 1 234 ? 16.344 -1.945 1.664 1 95.88 234 ASP A CA 1
ATOM 1881 C C . ASP A 1 234 ? 15.242 -1.04 1.129 1 95.88 234 ASP A C 1
ATOM 1883 O O . ASP A 1 234 ? 14.633 -0.283 1.887 1 95.88 234 ASP A O 1
ATOM 1887 N N . LEU A 1 235 ? 15.016 -1.116 -0.124 1 95.75 235 LEU A N 1
ATOM 1888 C CA . LEU A 1 235 ? 13.938 -0.324 -0.696 1 95.75 235 LEU A CA 1
ATOM 1889 C C . LEU A 1 235 ? 12.586 -0.746 -0.117 1 95.75 235 LEU A C 1
ATOM 1891 O O . LEU A 1 235 ? 11.75 0.102 0.205 1 95.75 235 LEU A O 1
ATOM 1895 N N . VAL A 1 236 ? 12.391 -2.062 0.057 1 96.5 236 VAL A N 1
ATOM 1896 C CA . VAL A 1 236 ? 11.156 -2.586 0.645 1 96.5 236 VAL A CA 1
ATOM 1897 C C . VAL A 1 236 ? 11.031 -2.105 2.09 1 96.5 236 VAL A C 1
ATOM 1899 O O . VAL A 1 236 ? 9.969 -1.648 2.506 1 96.5 236 VAL A O 1
ATOM 1902 N N . GLU A 1 237 ? 12.109 -2.154 2.781 1 95.38 237 GLU A N 1
ATOM 1903 C CA . GLU A 1 237 ? 12.117 -1.734 4.18 1 95.38 237 GLU A CA 1
ATOM 1904 C C . GLU A 1 237 ? 11.82 -0.243 4.309 1 95.38 237 GLU A C 1
ATOM 1906 O O . GLU A 1 237 ? 11.016 0.165 5.152 1 95.38 237 GLU A O 1
ATOM 1911 N N . THR A 1 238 ? 12.469 0.529 3.451 1 94.31 238 THR A N 1
ATOM 1912 C CA . THR A 1 238 ? 12.273 1.975 3.49 1 94.31 238 THR A CA 1
ATOM 1913 C C . THR A 1 238 ? 10.828 2.338 3.188 1 94.31 238 THR A C 1
ATOM 1915 O O . THR A 1 238 ? 10.258 3.223 3.828 1 94.31 238 THR A O 1
ATOM 1918 N N . PHE A 1 239 ? 10.258 1.659 2.283 1 94.44 239 PHE A N 1
ATOM 1919 C CA . PHE A 1 239 ? 8.875 1.891 1.893 1 94.44 239 PHE A CA 1
ATOM 1920 C C . PHE A 1 239 ? 7.945 1.756 3.092 1 94.44 239 PHE A C 1
ATOM 1922 O O . PHE A 1 239 ? 6.973 2.502 3.217 1 94.44 239 PHE A O 1
ATOM 1929 N N . HIS A 1 240 ? 8.266 0.887 3.977 1 91.56 240 HIS A N 1
ATOM 1930 C CA . HIS A 1 240 ? 7.414 0.614 5.125 1 91.56 240 HIS A CA 1
ATOM 1931 C C . HIS A 1 240 ? 7.785 1.5 6.312 1 91.56 240 HIS A C 1
ATOM 1933 O O . HIS A 1 240 ? 6.906 2.062 6.969 1 91.56 240 HIS A O 1
ATOM 1939 N N . LYS A 1 241 ? 9.047 1.717 6.559 1 88.31 241 LYS A N 1
ATOM 1940 C CA . LYS A 1 241 ? 9.516 2.316 7.805 1 88.31 241 LYS A CA 1
ATOM 1941 C C . LYS A 1 241 ? 9.711 3.822 7.652 1 88.31 241 LYS A C 1
ATOM 1943 O O . LYS A 1 241 ? 9.633 4.566 8.633 1 88.31 241 LYS A O 1
ATOM 1948 N N . ASN A 1 242 ? 10.062 4.188 6.418 1 88.38 242 ASN A N 1
ATOM 1949 C CA . ASN A 1 242 ? 10.336 5.594 6.156 1 88.38 242 ASN A CA 1
ATOM 1950 C C . ASN A 1 242 ? 9.805 6.031 4.793 1 88.38 242 ASN A C 1
ATOM 1952 O O . ASN A 1 242 ? 10.578 6.355 3.893 1 88.38 242 ASN A O 1
ATOM 1956 N N . PRO A 1 243 ? 8.508 6.172 4.758 1 86.56 243 PRO A N 1
ATOM 1957 C CA . PRO A 1 243 ? 7.902 6.516 3.467 1 86.56 243 PRO A CA 1
ATOM 1958 C C . PRO A 1 243 ? 8.375 7.867 2.938 1 86.56 243 PRO A C 1
ATOM 1960 O O . PRO A 1 243 ? 8.422 8.078 1.722 1 86.56 243 PRO A O 1
ATOM 1963 N N . ALA A 1 244 ? 8.727 8.758 3.768 1 80.19 244 ALA A N 1
ATOM 1964 C CA . ALA A 1 244 ? 9.203 10.07 3.346 1 80.19 244 ALA A CA 1
ATOM 1965 C C . ALA A 1 244 ? 10.516 9.953 2.566 1 80.19 244 ALA A C 1
ATOM 1967 O O . ALA A 1 244 ? 10.781 10.75 1.664 1 80.19 244 ALA A O 1
ATOM 1968 N N . GLY A 1 245 ? 11.281 9.031 2.971 1 83.69 24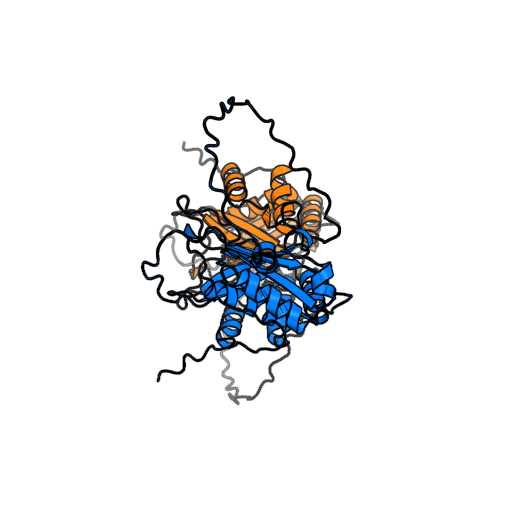5 GLY A N 1
ATOM 1969 C CA . GLY A 1 245 ? 12.586 8.836 2.357 1 83.69 245 GLY A CA 1
ATOM 1970 C C . GLY A 1 245 ? 12.547 7.895 1.164 1 83.69 245 GLY A C 1
ATOM 1971 O O . GLY A 1 245 ? 13.57 7.664 0.518 1 83.69 245 GLY A O 1
ATOM 1972 N N . PHE A 1 246 ? 11.391 7.367 0.885 1 90.12 246 PHE A N 1
ATOM 1973 C CA . PHE A 1 246 ? 11.297 6.43 -0.228 1 90.12 246 PHE A CA 1
ATOM 1974 C C . PHE A 1 246 ? 11.328 7.164 -1.562 1 90.12 246 PHE A C 1
ATOM 1976 O O . PHE A 1 246 ? 10.555 8.102 -1.779 1 90.12 246 PHE A O 1
ATOM 1983 N N . ASP A 1 247 ? 12.172 6.727 -2.377 1 85.56 247 ASP A N 1
ATOM 1984 C CA . ASP A 1 247 ? 12.367 7.336 -3.689 1 85.56 247 ASP A CA 1
ATOM 1985 C C . ASP A 1 247 ? 11.867 6.414 -4.801 1 85.56 247 ASP A C 1
ATOM 1987 O O . ASP A 1 247 ? 12.516 5.406 -5.113 1 85.56 247 ASP A O 1
ATOM 1991 N N . TYR A 1 248 ? 10.875 6.832 -5.473 1 84.94 248 TYR A N 1
ATOM 1992 C CA . TYR A 1 248 ? 10.258 6.031 -6.523 1 84.94 248 TYR A CA 1
ATOM 1993 C C . TYR A 1 248 ? 11.164 5.922 -7.738 1 84.94 248 TYR A C 1
ATOM 1995 O O . TYR A 1 248 ? 11.141 4.918 -8.453 1 84.94 248 TYR A O 1
ATOM 2003 N N . GLN A 1 249 ? 11.953 6.922 -7.906 1 84.31 249 GLN A N 1
ATOM 2004 C CA . GLN A 1 249 ? 12.922 6.852 -9 1 84.31 249 GLN A CA 1
ATOM 2005 C C . GLN A 1 249 ? 13.969 5.766 -8.742 1 84.31 249 GLN A C 1
ATOM 2007 O O . GLN A 1 249 ? 14.398 5.078 -9.672 1 84.31 249 GLN A O 1
ATOM 2012 N N . SER A 1 250 ? 14.336 5.707 -7.527 1 88.12 250 SER A N 1
ATOM 2013 C CA . SER A 1 250 ? 15.266 4.645 -7.168 1 88.12 250 SER A CA 1
ATOM 2014 C C . SER A 1 250 ? 14.664 3.268 -7.426 1 88.12 250 SER A C 1
ATOM 2016 O O . SER A 1 250 ? 15.359 2.352 -7.867 1 88.12 250 SER A O 1
ATOM 2018 N N . LEU A 1 251 ? 13.406 3.141 -7.145 1 91.31 251 LEU A N 1
ATOM 2019 C CA . LEU A 1 251 ? 12.703 1.887 -7.395 1 91.31 251 LEU A CA 1
ATOM 2020 C C . LEU A 1 251 ? 12.695 1.552 -8.883 1 91.31 251 LEU A C 1
ATOM 2022 O O . LEU A 1 251 ? 13.023 0.427 -9.273 1 91.31 251 LEU A O 1
ATOM 2026 N N . ILE A 1 252 ? 12.391 2.545 -9.664 1 88.38 252 ILE A N 1
ATOM 2027 C CA . ILE A 1 252 ? 12.328 2.363 -11.109 1 88.38 252 ILE A CA 1
ATOM 2028 C C . ILE A 1 252 ? 13.711 1.988 -11.641 1 88.38 252 ILE A C 1
ATOM 2030 O O . ILE A 1 252 ? 13.844 1.056 -12.438 1 88.38 252 ILE A O 1
ATOM 2034 N N . SER A 1 253 ? 14.695 2.672 -11.125 1 87.81 253 SER A N 1
ATOM 2035 C CA . SER A 1 253 ? 16.062 2.396 -11.539 1 87.81 253 SER A CA 1
ATOM 2036 C C . SER A 1 253 ? 16.484 0.977 -11.164 1 87.81 253 SER A C 1
ATOM 2038 O O . SER A 1 253 ? 17.188 0.314 -11.922 1 87.81 253 SER A O 1
ATOM 2040 N N . ALA A 1 254 ? 16.016 0.575 -10.023 1 89.06 254 ALA A N 1
ATOM 2041 C CA . ALA A 1 254 ? 16.344 -0.766 -9.555 1 89.06 254 ALA A CA 1
ATOM 2042 C C . ALA A 1 254 ? 15.75 -1.833 -10.469 1 89.06 254 ALA A C 1
ATOM 2044 O O . ALA A 1 254 ? 16.344 -2.895 -10.664 1 89.06 254 ALA A O 1
ATOM 2045 N N . VAL A 1 255 ? 14.602 -1.559 -11.023 1 87.44 255 VAL A N 1
ATOM 2046 C CA . VAL A 1 255 ? 13.914 -2.52 -11.891 1 87.44 255 VAL A CA 1
ATOM 2047 C C . VAL A 1 255 ? 14.531 -2.488 -13.281 1 87.44 255 VAL A C 1
ATOM 2049 O O . VAL A 1 255 ? 14.609 -3.518 -13.961 1 87.44 255 VAL A O 1
ATOM 2052 N N . GLU A 1 256 ? 14.93 -1.316 -13.68 1 83 256 GLU A N 1
ATOM 2053 C CA . GLU A 1 256 ? 15.562 -1.185 -14.992 1 83 256 GLU A CA 1
ATOM 2054 C C . GLU A 1 256 ? 16.859 -1.981 -15.062 1 83 256 GLU A C 1
ATOM 2056 O O . GLU A 1 256 ? 17.266 -2.412 -16.141 1 83 2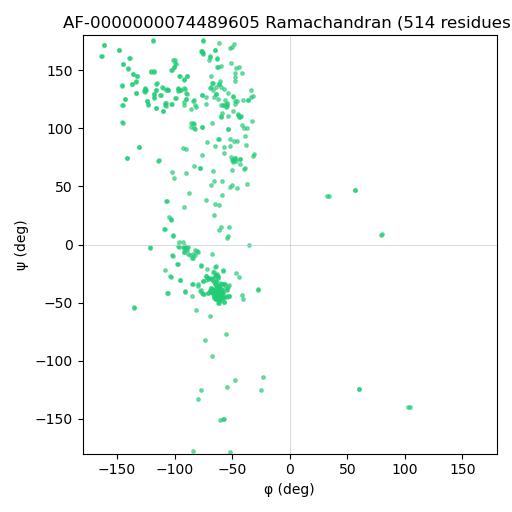56 GLU A O 1
ATOM 2061 N N . THR A 1 257 ? 17.406 -2.133 -13.953 1 74.06 257 THR A N 1
ATOM 2062 C CA . THR A 1 257 ? 18.688 -2.854 -13.93 1 74.06 257 THR A CA 1
ATOM 2063 C C . THR A 1 257 ? 18.453 -4.359 -13.883 1 74.06 257 THR A C 1
ATOM 2065 O O . THR A 1 257 ? 19.391 -5.145 -13.953 1 74.06 257 THR A O 1
ATOM 2068 N N . LEU A 1 258 ? 17.172 -4.715 -13.617 1 69 258 LEU A N 1
ATOM 2069 C CA . LEU A 1 258 ? 16.859 -6.141 -13.609 1 69 258 LEU A CA 1
ATOM 2070 C C . LEU A 1 258 ? 16.781 -6.684 -15.031 1 69 258 LEU A C 1
ATOM 2072 O O . LEU A 1 258 ? 17 -7.879 -15.258 1 69 258 LEU A O 1
ATOM 2076 N N . SER A 1 259 ? 16.328 -5.754 -16.047 1 50.41 259 SER A N 1
ATOM 2077 C CA . SER A 1 259 ? 16.219 -6.168 -17.438 1 50.41 259 SER A CA 1
ATOM 2078 C C . SER A 1 259 ? 17.578 -6.168 -18.125 1 50.41 259 SER A C 1
ATOM 2080 O O . SER A 1 259 ? 18.438 -5.348 -17.812 1 50.41 259 SER A O 1
ATOM 2082 N N . MET B 1 1 ? -28 39.219 -0.534 1 21.02 1 MET B N 1
ATOM 2083 C CA . MET B 1 1 ? -27.172 39.062 0.654 1 21.02 1 MET B CA 1
ATOM 2084 C C . MET B 1 1 ? -26.547 37.656 0.699 1 21.02 1 MET B C 1
ATOM 2086 O O . MET B 1 1 ? -27.234 36.688 0.96 1 21.02 1 MET B O 1
ATOM 2090 N N . ARG B 1 2 ? -25.766 37.25 -0.2 1 25.61 2 ARG B N 1
ATOM 2091 C CA . ARG B 1 2 ? -25.453 35.906 -0.673 1 25.61 2 ARG B CA 1
ATOM 2092 C C . ARG B 1 2 ? -24.625 35.156 0.349 1 25.61 2 ARG B C 1
ATOM 2094 O O . ARG B 1 2 ? -23.5 35.562 0.677 1 25.61 2 ARG B O 1
ATOM 2101 N N . THR B 1 3 ? -25.281 34.438 1.336 1 23.84 3 THR B N 1
ATOM 2102 C CA . THR B 1 3 ? -24.781 33.719 2.488 1 23.84 3 THR B CA 1
ATOM 2103 C C . THR B 1 3 ? -23.766 32.656 2.053 1 23.84 3 THR B C 1
ATOM 2105 O O . THR B 1 3 ? -24.062 31.781 1.239 1 23.84 3 THR B O 1
ATOM 2108 N N . SER B 1 4 ? -22.547 33.031 1.763 1 25.75 4 SER B N 1
ATOM 2109 C CA . SER B 1 4 ? -21.422 32.156 1.425 1 25.75 4 SER B CA 1
ATOM 2110 C C . SER B 1 4 ? -21.297 31 2.408 1 25.75 4 SER B C 1
ATOM 2112 O O . SER B 1 4 ? -21.141 31.219 3.611 1 25.75 4 SER B O 1
ATOM 2114 N N . SER B 1 5 ? -22.141 30.031 2.348 1 24.48 5 SER B N 1
ATOM 2115 C CA . SER B 1 5 ? -22.266 28.859 3.211 1 24.48 5 SER B CA 1
ATOM 2116 C C . SER B 1 5 ? -20.922 28.156 3.371 1 24.48 5 SER B C 1
ATOM 2118 O O . SER B 1 5 ? -20.375 27.609 2.404 1 24.48 5 SER B O 1
ATOM 2120 N N . ARG B 1 6 ? -19.953 28.703 4.117 1 30.38 6 ARG B N 1
ATOM 2121 C CA . ARG B 1 6 ? -18.75 28.031 4.582 1 30.38 6 ARG B CA 1
ATOM 2122 C C . ARG B 1 6 ? -19.062 26.641 5.094 1 30.38 6 ARG B C 1
ATOM 2124 O O . ARG B 1 6 ? -19.719 26.484 6.125 1 30.38 6 ARG B O 1
ATOM 2131 N N . LYS B 1 7 ? -19.312 25.828 4.23 1 27.86 7 LYS B N 1
ATOM 2132 C CA . LYS B 1 7 ? -19.578 24.469 4.691 1 27.86 7 LYS B CA 1
ATOM 2133 C C . LYS B 1 7 ? -18.516 24 5.684 1 27.86 7 LYS B C 1
ATOM 2135 O O . LYS B 1 7 ? -17.359 23.781 5.309 1 27.86 7 LYS B O 1
ATOM 2140 N N . ARG B 1 8 ? -18.547 24.547 6.926 1 29.23 8 ARG B N 1
ATOM 2141 C CA . ARG B 1 8 ? -17.812 24.016 8.07 1 29.23 8 ARG B CA 1
ATOM 2142 C C . ARG B 1 8 ? -17.984 22.516 8.188 1 29.23 8 ARG B C 1
ATOM 2144 O O . ARG B 1 8 ? -19.109 22.031 8.352 1 29.23 8 ARG B O 1
ATOM 2151 N N . PHE B 1 9 ? -17.422 21.828 7.363 1 29.39 9 PHE B N 1
ATOM 2152 C CA . PHE B 1 9 ? -17.469 20.406 7.676 1 29.39 9 PHE B CA 1
ATOM 2153 C C . PHE B 1 9 ? -17.297 20.172 9.172 1 29.39 9 PHE B C 1
ATOM 2155 O O . PHE B 1 9 ? -16.203 20.375 9.711 1 29.39 9 PHE B O 1
ATOM 2162 N N . ARG B 1 10 ? -18.344 20.672 9.938 1 28.36 10 ARG B N 1
ATOM 2163 C CA . ARG B 1 10 ? -18.453 20.484 11.383 1 28.36 10 ARG B CA 1
ATOM 2164 C C . ARG B 1 10 ? -18.359 19 11.758 1 28.36 10 ARG B C 1
ATOM 2166 O O . ARG B 1 10 ? -19.344 18.391 12.141 1 28.36 10 ARG B O 1
ATOM 2173 N N . GLY B 1 11 ? -18.078 18.141 10.922 1 30.12 11 GLY B N 1
ATOM 2174 C CA . GLY B 1 11 ? -18.078 16.906 11.703 1 30.12 11 GLY B CA 1
ATOM 2175 C C . GLY B 1 11 ? -17.297 17.031 12.992 1 30.12 11 GLY B C 1
ATOM 2176 O O . GLY B 1 11 ? -16.453 17.922 13.141 1 30.12 11 GLY B O 1
ATOM 2177 N N . VAL B 1 12 ? -17.594 16.391 14.094 1 33.28 12 VAL B N 1
ATOM 2178 C CA . VAL B 1 12 ? -16.984 16.578 15.406 1 33.28 12 VAL B CA 1
ATOM 2179 C C . VAL B 1 12 ? -15.602 17.188 15.25 1 33.28 12 VAL B C 1
ATOM 2181 O O . VAL B 1 12 ? -15.32 18.266 15.797 1 33.28 12 VAL B O 1
ATOM 2184 N N . GLY B 1 13 ? -14.383 16.531 15.586 1 37.5 13 GLY B N 1
ATOM 2185 C CA . GLY B 1 13 ? -13.164 17 16.219 1 37.5 13 GLY B CA 1
ATOM 2186 C C . GLY B 1 13 ? -12.32 17.859 15.297 1 37.5 13 GLY B C 1
ATOM 2187 O O . GLY B 1 13 ? -11.383 18.531 15.75 1 37.5 13 GLY B O 1
ATOM 2188 N N . PHE B 1 14 ? -12.18 17.484 14.086 1 43.47 14 PHE B N 1
ATOM 2189 C CA . PHE B 1 14 ? -11.062 18.031 13.32 1 43.47 14 PHE B CA 1
ATOM 2190 C C . PHE B 1 14 ? -11.469 19.312 12.609 1 43.47 14 PHE B C 1
ATOM 2192 O O . PHE B 1 14 ? -12.445 19.328 11.859 1 43.47 14 PHE B O 1
ATOM 2199 N N . GLU B 1 15 ? -11.438 20.406 13.32 1 47.78 15 GLU B N 1
ATOM 2200 C CA . GLU B 1 15 ? -11.555 21.641 12.531 1 47.78 15 GLU B CA 1
ATOM 2201 C C . GLU B 1 15 ? -10.391 21.781 11.555 1 47.78 15 GLU B C 1
ATOM 2203 O O . GLU B 1 15 ? -9.234 21.859 11.969 1 47.78 15 GLU B O 1
ATOM 2208 N N . LEU B 1 16 ? -10.625 21.25 10.391 1 52.06 16 LEU B N 1
ATOM 2209 C CA . LEU B 1 16 ? -9.656 21.547 9.344 1 52.06 16 LEU B CA 1
ATOM 2210 C C . LEU B 1 16 ? -9.945 22.906 8.703 1 52.06 16 LEU B C 1
ATOM 2212 O O . LEU B 1 16 ? -11.094 23.188 8.336 1 52.06 16 LEU B O 1
ATOM 2216 N N . THR B 1 17 ? -9.352 23.969 8.984 1 47.28 17 THR B N 1
ATOM 2217 C CA . THR B 1 17 ? -9.547 25.281 8.359 1 47.28 17 THR B CA 1
ATOM 2218 C C . THR B 1 17 ? -8.766 25.375 7.055 1 47.28 17 THR B C 1
ATOM 2220 O O . THR B 1 17 ? -7.605 24.984 6.98 1 47.28 17 THR B O 1
ATOM 2223 N N . THR B 1 18 ? -9.633 25.594 5.84 1 42.22 18 THR B N 1
ATOM 2224 C CA . THR B 1 18 ? -9.008 25.953 4.57 1 42.22 18 THR B CA 1
ATOM 2225 C C . THR B 1 18 ? -8.93 27.469 4.418 1 42.22 18 THR B C 1
ATOM 2227 O O . THR B 1 18 ? -9.828 28.188 4.855 1 42.22 18 THR B O 1
ATOM 2230 N N . GLN B 1 19 ? -7.949 28.281 4.23 1 35.94 19 GLN B N 1
ATOM 2231 C CA . GLN B 1 19 ? -7.898 29.719 3.938 1 35.94 19 GLN B CA 1
ATOM 2232 C C . GLN B 1 19 ? -8.633 30.031 2.643 1 35.94 19 GLN B C 1
ATOM 2234 O O . GLN B 1 19 ? -8.594 29.25 1.687 1 35.94 19 GLN B O 1
ATOM 2239 N N . ASN B 1 20 ? -9.57 31.188 2.549 1 32.56 20 ASN B N 1
ATOM 2240 C CA . ASN B 1 20 ? -10.328 31.906 1.531 1 32.56 20 ASN B CA 1
ATOM 2241 C C . ASN B 1 20 ? -9.438 32.375 0.39 1 32.56 20 ASN B C 1
ATOM 2243 O O . ASN B 1 20 ? -8.43 33.062 0.623 1 32.56 20 ASN B O 1
ATOM 2247 N N . LEU B 1 21 ? -9.461 31.906 -0.831 1 30.72 21 LEU B N 1
ATOM 2248 C CA . LEU B 1 21 ? -8.906 32.469 -2.059 1 30.72 21 LEU B CA 1
ATOM 2249 C C . LEU B 1 21 ? -9.5 33.844 -2.35 1 30.72 21 LEU B C 1
ATOM 2251 O O . LEU B 1 21 ? -10.555 33.938 -2.982 1 30.72 21 LEU B O 1
ATOM 2255 N N . GLU B 1 22 ? -9.719 34.812 -1.527 1 27.86 22 GLU B N 1
ATOM 2256 C CA . GLU B 1 22 ? -10.117 36.125 -2.051 1 27.86 22 GLU B CA 1
ATOM 2257 C C . GLU B 1 22 ? -9.172 36.594 -3.156 1 27.86 22 GLU B C 1
ATOM 2259 O O . GLU B 1 22 ? -8.031 36.125 -3.234 1 27.86 22 GLU B O 1
ATOM 2264 N N . THR B 1 23 ? -9.727 37.562 -4.098 1 27.67 23 THR B N 1
ATOM 2265 C CA . THR B 1 23 ? -9.352 38.375 -5.246 1 27.67 23 THR B CA 1
ATOM 2266 C C . THR B 1 23 ? -8.102 39.188 -4.949 1 27.67 23 THR B C 1
ATOM 2268 O O . THR B 1 23 ? -8.102 40.031 -4.051 1 27.67 23 THR B O 1
ATOM 2271 N N . PHE B 1 24 ? -6.902 38.75 -5.207 1 27.08 24 PHE B N 1
ATOM 2272 C CA . PHE B 1 24 ? -5.652 39.5 -5.246 1 27.08 24 PHE B CA 1
ATOM 2273 C C . PHE B 1 24 ? -5.781 40.719 -6.137 1 27.08 24 PHE B C 1
ATOM 2275 O O . PHE B 1 24 ? -5.637 40.625 -7.355 1 27.08 24 PHE B O 1
ATOM 2282 N N . SER B 1 25 ? -6.785 41.562 -6.027 1 24.33 25 SER B N 1
ATOM 2283 C CA . SER B 1 25 ? -6.586 42.844 -6.727 1 24.33 25 SER B CA 1
ATOM 2284 C C . SER B 1 25 ? -5.23 43.438 -6.391 1 24.33 25 SER B C 1
ATOM 2286 O O . SER B 1 25 ? -4.629 43.125 -5.367 1 24.33 25 SER B O 1
ATOM 2288 N N . ASP B 1 26 ? -4.73 44.625 -7.094 1 26.38 26 ASP B N 1
ATOM 2289 C CA . ASP B 1 26 ? -3.547 45.438 -7.359 1 26.38 26 ASP B CA 1
ATOM 2290 C C . ASP B 1 26 ? -2.984 46.031 -6.07 1 26.38 26 ASP B C 1
ATOM 2292 O O . ASP B 1 26 ? -2.801 47.25 -5.969 1 26.38 26 ASP B O 1
ATOM 2296 N N . ARG B 1 27 ? -3.412 45.594 -4.836 1 25.56 27 ARG B N 1
ATOM 2297 C CA . ARG B 1 27 ? -2.939 46.531 -3.818 1 25.56 27 ARG B CA 1
ATOM 2298 C C . ARG B 1 27 ? -1.416 46.531 -3.756 1 25.56 27 ARG B C 1
ATOM 2300 O O . ARG B 1 27 ? -0.771 45.5 -3.926 1 25.56 27 ARG B O 1
ATOM 2307 N N . ASP B 1 28 ? -0.645 47.75 -3.672 1 25.69 28 ASP B N 1
ATOM 2308 C CA . ASP B 1 28 ? 0.665 48.406 -3.582 1 25.69 28 ASP B CA 1
ATOM 2309 C C . ASP B 1 28 ? 1.557 47.688 -2.568 1 25.69 28 ASP B C 1
ATOM 2311 O O . ASP B 1 28 ? 1.06 47.031 -1.652 1 25.69 28 ASP B O 1
ATOM 2315 N N . SER B 1 29 ? 3.002 47.719 -2.689 1 24.84 29 SER B N 1
ATOM 2316 C CA . SER B 1 29 ? 4.34 47.219 -2.416 1 24.84 29 SER B CA 1
ATOM 2317 C C . SER B 1 29 ? 4.645 47.219 -0.921 1 24.84 29 SER B C 1
ATOM 2319 O O . SER B 1 29 ? 5.586 46.562 -0.465 1 24.84 29 SER B O 1
ATOM 2321 N N . SER B 1 30 ? 4.34 48.25 -0.147 1 24.19 30 SER B N 1
ATOM 2322 C CA . SER B 1 30 ? 5.379 48.812 0.727 1 24.19 30 SER B CA 1
ATOM 2323 C C . SER B 1 30 ? 5.496 47.969 2.01 1 24.19 30 SER B C 1
ATOM 2325 O O . SER B 1 30 ? 6.551 47.969 2.645 1 24.19 30 SER B O 1
ATOM 2327 N N . GLU B 1 31 ? 4.395 47.781 2.775 1 27.81 31 GLU B N 1
ATOM 2328 C CA . GLU B 1 31 ? 4.688 47.875 4.203 1 27.81 31 GLU B CA 1
ATOM 2329 C C . GLU B 1 31 ? 5.23 46.531 4.742 1 27.81 31 GLU B C 1
ATOM 2331 O O . GLU B 1 31 ? 4.645 45.469 4.5 1 27.81 31 GLU B O 1
ATOM 2336 N N . GLY B 1 32 ? 6.562 46.406 4.992 1 27.55 32 GLY B N 1
ATOM 2337 C CA . GLY B 1 32 ? 7.484 45.469 5.582 1 27.55 32 GLY B CA 1
ATOM 2338 C C . GLY B 1 32 ? 6.914 44.75 6.789 1 27.55 32 GLY B C 1
ATOM 2339 O O . GLY B 1 32 ? 6.273 45.375 7.641 1 27.55 32 GLY B O 1
ATOM 2340 N N . ALA B 1 33 ? 6.52 43.562 6.449 1 30.91 33 ALA B N 1
ATOM 2341 C CA . ALA B 1 33 ? 5.879 42.688 7.406 1 30.91 33 ALA B CA 1
ATOM 2342 C C . ALA B 1 33 ? 6.656 42.625 8.719 1 30.91 33 ALA B C 1
ATOM 2344 O O . ALA B 1 33 ? 7.809 42.188 8.75 1 30.91 33 ALA B O 1
ATOM 2345 N N . LYS B 1 34 ? 6.332 43.5 9.594 1 35.09 34 LYS B N 1
ATOM 2346 C CA . LYS B 1 34 ? 6.785 43.719 10.969 1 35.09 34 LYS B CA 1
ATOM 2347 C C . LYS B 1 34 ? 6.836 42.406 11.734 1 35.09 34 LYS B C 1
ATOM 2349 O O . LYS B 1 34 ? 5.98 41.531 11.547 1 35.09 34 LYS B O 1
ATOM 2354 N N . SER B 1 35 ? 8.008 41.938 12.07 1 30.61 35 SER B N 1
ATOM 2355 C CA . SER B 1 35 ? 8.375 40.781 12.891 1 30.61 35 SER B CA 1
ATOM 2356 C C . SER B 1 35 ? 7.367 40.562 14.016 1 30.61 35 SER B C 1
ATOM 2358 O O . SER B 1 35 ? 6.738 41.5 14.492 1 30.61 35 SER B O 1
ATOM 2360 N N . VAL B 1 36 ? 6.809 39.375 14.148 1 33.06 36 VAL B N 1
ATOM 2361 C CA . VAL B 1 36 ? 5.844 39.188 15.227 1 33.06 36 VAL B CA 1
ATOM 2362 C C . VAL B 1 36 ? 6.34 39.906 16.484 1 33.06 36 VAL B C 1
ATOM 2364 O O . VAL B 1 36 ? 5.559 40.562 17.188 1 33.06 36 VAL B O 1
ATOM 2367 N N . ASP B 1 37 ? 7.66 39.688 16.797 1 29.75 37 ASP B N 1
ATOM 2368 C CA . ASP B 1 37 ? 8.266 40.344 17.953 1 29.75 37 ASP B CA 1
ATOM 2369 C C . ASP B 1 37 ? 8.375 41.844 17.734 1 29.75 37 ASP B C 1
ATOM 2371 O O . ASP B 1 37 ? 8.477 42.625 18.688 1 29.75 37 ASP B O 1
ATOM 2375 N N . GLU B 1 38 ? 8.789 42.344 16.469 1 29.73 38 GLU B N 1
ATOM 2376 C CA . GLU B 1 38 ? 8.891 43.781 16.25 1 29.73 38 GLU B CA 1
ATOM 2377 C C . GLU B 1 38 ? 7.598 44.469 16.641 1 29.73 38 GLU B C 1
ATOM 2379 O O . GLU B 1 38 ? 7.566 45.719 16.734 1 29.73 38 GLU B O 1
ATOM 2384 N N . LEU B 1 39 ? 6.352 43.938 16.484 1 29.08 39 LEU B N 1
ATOM 2385 C CA . LEU B 1 39 ? 5.219 44.625 17.078 1 29.08 39 LEU B CA 1
ATOM 2386 C C . LEU B 1 39 ? 5.457 44.875 18.562 1 29.08 39 LEU B C 1
ATOM 2388 O O . LEU B 1 39 ? 4.91 45.844 19.141 1 29.08 39 LEU B O 1
ATOM 2392 N N . ILE B 1 40 ? 6.086 44.031 19.406 1 28.31 40 ILE B N 1
ATOM 2393 C CA . ILE B 1 40 ? 6.375 44.562 20.734 1 28.31 40 ILE B CA 1
ATOM 2394 C C . ILE B 1 40 ? 7.535 45.562 20.656 1 28.31 40 ILE B C 1
ATOM 2396 O O . ILE B 1 40 ? 7.449 46.688 21.188 1 28.31 40 ILE B O 1
ATOM 2400 N N . GLN B 1 41 ? 8.844 45.094 20.641 1 27.14 41 GLN B N 1
ATOM 2401 C CA . GLN B 1 41 ? 9.945 46.031 20.906 1 27.14 41 GLN B CA 1
ATOM 2402 C C . GLN B 1 41 ? 10.211 46.906 19.688 1 27.14 41 GLN B C 1
ATOM 2404 O O . GLN B 1 41 ? 10.602 46.438 18.625 1 27.14 41 GLN B O 1
ATOM 2409 N N . ARG B 1 42 ? 9.516 47.969 19.234 1 28.95 42 ARG B N 1
ATOM 2410 C CA . ARG B 1 42 ? 9.953 49 18.281 1 28.95 42 ARG B CA 1
ATOM 2411 C C . ARG B 1 42 ? 11.43 49.312 18.453 1 28.95 42 ARG B C 1
ATOM 2413 O O . ARG B 1 42 ? 11.906 50.344 17.984 1 28.95 42 ARG B O 1
ATOM 2420 N N . LYS B 1 43 ? 12.023 48.594 19.438 1 24.31 43 LYS B N 1
ATOM 2421 C CA . LYS B 1 43 ? 13.172 49.25 20.062 1 24.31 43 LYS B CA 1
ATOM 2422 C C . LYS B 1 43 ? 14.336 49.375 19.078 1 24.31 43 LYS B C 1
ATOM 2424 O O . LYS B 1 43 ? 14.961 50.438 18.984 1 24.31 43 LYS B O 1
ATOM 2429 N N . ARG B 1 44 ? 15.359 48.375 19.094 1 26.19 44 ARG B N 1
ATOM 2430 C CA . ARG B 1 44 ? 16.75 48.781 19.047 1 26.19 44 ARG B CA 1
ATOM 2431 C C . ARG B 1 44 ? 17.219 48.938 17.594 1 26.19 44 ARG B C 1
ATOM 2433 O O . ARG B 1 44 ? 17.656 47.969 16.969 1 26.19 44 ARG B O 1
ATOM 2440 N N . SER B 1 45 ? 16.547 49.531 16.656 1 23.25 45 SER B N 1
ATOM 2441 C CA . SER B 1 45 ? 16.594 49.156 15.25 1 23.25 45 SER B CA 1
ATOM 2442 C C . SER B 1 45 ? 18.016 49.156 14.711 1 23.25 45 SER B C 1
ATOM 2444 O O . SER B 1 45 ? 18.438 48.219 14.039 1 23.25 45 SER B O 1
ATOM 2446 N N . ALA B 1 46 ? 18.844 50.281 14.336 1 23.56 46 ALA B N 1
ATOM 2447 C CA . ALA B 1 46 ? 19.203 50.5 12.93 1 23.56 46 ALA B CA 1
ATOM 2448 C C . ALA B 1 46 ? 20.656 50.094 12.68 1 23.56 46 ALA B C 1
ATOM 2450 O O . ALA B 1 46 ? 21.172 50.312 11.578 1 23.56 46 ALA B O 1
ATOM 2451 N N . PRO B 1 47 ? 21.359 49.156 13.508 1 25.86 47 PRO B N 1
ATOM 2452 C CA . PRO B 1 47 ? 22.734 49.562 13.234 1 25.86 47 PRO B CA 1
ATOM 2453 C C . PRO B 1 47 ? 23.172 49.25 11.805 1 25.86 47 PRO B C 1
ATOM 2455 O O . PRO B 1 47 ? 22.641 48.344 11.18 1 25.86 47 PRO B O 1
ATOM 2458 N N . PRO B 1 48 ? 23.969 50.062 11.234 1 24.28 48 PRO B N 1
ATOM 2459 C CA . PRO B 1 48 ? 24.297 50.188 9.812 1 24.28 48 PRO B CA 1
ATOM 2460 C C . PRO B 1 48 ? 24.938 48.938 9.227 1 24.28 48 PRO B C 1
ATOM 2462 O O . PRO B 1 48 ? 25.406 48.094 9.977 1 24.28 48 PRO B O 1
ATOM 2465 N N . PRO B 1 49 ? 25.156 48.844 8.039 1 24.59 49 PRO B N 1
ATOM 2466 C CA . PRO B 1 49 ? 25.406 48 6.883 1 24.59 49 PRO B CA 1
ATOM 2467 C C . PRO B 1 49 ? 26.812 47.375 6.898 1 24.59 49 PRO B C 1
ATOM 2469 O O . PRO B 1 49 ? 27.156 46.625 5.992 1 24.59 49 PRO B O 1
ATOM 2472 N N . GLU B 1 50 ? 27.438 46.906 8.07 1 21.02 50 GLU B N 1
ATOM 2473 C CA . GLU B 1 50 ? 28.875 46.969 7.758 1 21.02 50 GLU B CA 1
ATOM 2474 C C . GLU B 1 50 ? 29.219 45.969 6.648 1 21.02 50 GLU B C 1
ATOM 2476 O O . GLU B 1 50 ? 28.75 44.844 6.637 1 21.02 50 GLU B O 1
ATOM 2481 N N . PRO B 1 51 ? 29.859 46.406 5.59 1 22 51 PRO B N 1
ATOM 2482 C CA . PRO B 1 51 ? 30.125 45.844 4.262 1 22 51 PRO B CA 1
ATOM 2483 C C . PRO B 1 51 ? 31.062 44.656 4.301 1 22 51 PRO B C 1
ATOM 2485 O O . PRO B 1 51 ? 31.156 43.875 3.33 1 22 51 PRO B O 1
ATOM 2488 N N . SER B 1 52 ? 31.75 44.219 5.418 1 20.56 52 SER B N 1
ATOM 2489 C CA . SER B 1 52 ? 33.156 44 5.086 1 20.56 52 SER B CA 1
ATOM 2490 C C . SER B 1 52 ? 33.344 42.781 4.18 1 20.56 52 SER B C 1
ATOM 2492 O O . SER B 1 52 ? 32.469 41.875 4.156 1 20.56 52 SER B O 1
ATOM 2494 N N . ASN B 1 53 ? 34.5 42.688 3.424 1 20.12 53 ASN B N 1
ATOM 2495 C CA . ASN B 1 53 ? 35.188 42.219 2.215 1 20.12 53 ASN B CA 1
ATOM 2496 C C . ASN B 1 53 ? 35.625 40.781 2.326 1 20.12 53 ASN B C 1
ATOM 2498 O O . ASN B 1 53 ? 36.25 40.219 1.413 1 20.12 53 ASN B O 1
ATOM 2502 N N . GLU B 1 54 ? 35.469 40.031 3.49 1 19.31 54 GLU B N 1
ATOM 2503 C CA . GLU B 1 54 ? 36.625 39.156 3.543 1 19.31 54 GLU B CA 1
ATOM 2504 C C . GLU B 1 54 ? 36.531 38.031 2.496 1 19.31 54 GLU B C 1
ATOM 2506 O O . GLU B 1 54 ? 35.438 37.5 2.26 1 19.31 54 GLU B O 1
ATOM 2511 N N . ASN B 1 55 ? 37.594 37.906 1.688 1 20.59 55 ASN B N 1
ATOM 2512 C CA . ASN B 1 55 ? 38.031 37.188 0.511 1 20.59 55 ASN B CA 1
ATOM 2513 C C . ASN B 1 55 ? 38.125 35.688 0.793 1 20.59 55 ASN B C 1
ATOM 2515 O O . ASN B 1 55 ? 39.219 35.156 0.976 1 20.59 55 ASN B O 1
ATOM 2519 N N . LYS B 1 56 ? 37.281 35.094 1.609 1 19.34 56 LYS B N 1
ATOM 2520 C CA . LYS B 1 56 ? 37.75 33.75 1.971 1 19.34 56 LYS B CA 1
ATOM 2521 C C . LYS B 1 56 ? 37.844 32.875 0.739 1 19.34 56 LYS B C 1
ATOM 2523 O O . LYS B 1 56 ? 37 32.906 -0.151 1 19.34 56 LYS B O 1
ATOM 2528 N N . ASP B 1 57 ? 39.031 32.312 0.547 1 21.3 57 ASP B N 1
ATOM 2529 C CA . ASP B 1 57 ? 39.656 31.422 -0.406 1 21.3 57 ASP B CA 1
ATOM 2530 C C . ASP B 1 57 ? 38.906 30.109 -0.525 1 21.3 57 ASP B C 1
ATOM 2532 O O . ASP B 1 57 ? 38.5 29.531 0.483 1 21.3 57 ASP B O 1
ATOM 2536 N N . ASP B 1 58 ? 38.438 29.828 -1.728 1 22.58 58 ASP B N 1
ATOM 2537 C CA . ASP B 1 58 ? 37.531 28.844 -2.311 1 22.58 58 ASP B CA 1
ATOM 2538 C C . ASP B 1 58 ? 38.094 27.438 -2.203 1 22.58 58 ASP B C 1
ATOM 2540 O O . ASP B 1 58 ? 38.688 26.922 -3.154 1 22.58 58 ASP B O 1
ATOM 2544 N N . LYS B 1 59 ? 39 27.094 -1.224 1 22.14 59 LYS B N 1
ATOM 2545 C CA . LYS B 1 59 ? 39.625 25.812 -1.606 1 22.14 59 LYS B CA 1
ATOM 2546 C C . LYS B 1 59 ? 38.531 24.734 -1.768 1 22.14 59 LYS B C 1
ATOM 2548 O O . LYS B 1 59 ? 37.656 24.594 -0.915 1 22.14 59 LYS B O 1
ATOM 2553 N N . PRO B 1 60 ? 38.438 24.172 -2.949 1 23.98 60 PRO B N 1
ATOM 2554 C CA . PRO B 1 60 ? 37.5 23.172 -3.438 1 23.98 60 PRO B CA 1
ATOM 2555 C C . PRO B 1 60 ? 37.531 21.875 -2.625 1 23.98 60 PRO B C 1
ATOM 2557 O O . PRO B 1 60 ? 38.531 21.156 -2.643 1 23.98 60 PRO B O 1
ATOM 2560 N N . ASP B 1 61 ? 37.344 21.922 -1.285 1 22.34 61 ASP B N 1
ATOM 2561 C CA . ASP B 1 61 ? 37.562 20.672 -0.575 1 22.34 61 ASP B CA 1
ATOM 2562 C C . ASP B 1 61 ? 36.688 19.547 -1.183 1 22.34 61 ASP B C 1
ATOM 2564 O O . ASP B 1 61 ? 35.531 19.75 -1.468 1 22.34 61 ASP B O 1
ATOM 2568 N N . GLU B 1 62 ? 37.406 18.516 -1.67 1 21.95 62 GLU B N 1
ATOM 2569 C CA . GLU B 1 62 ? 37.156 17.281 -2.4 1 21.95 62 GLU B CA 1
ATOM 2570 C C . GLU B 1 62 ? 36 16.5 -1.771 1 21.95 62 GLU B C 1
ATOM 2572 O O . GLU B 1 62 ? 34.969 16.25 -2.42 1 21.95 62 GLU B O 1
ATOM 2577 N N . THR B 1 63 ? 36.344 15.273 -1.271 1 23.36 63 THR B N 1
ATOM 2578 C CA . THR B 1 63 ? 35.875 13.906 -1.479 1 23.36 63 THR B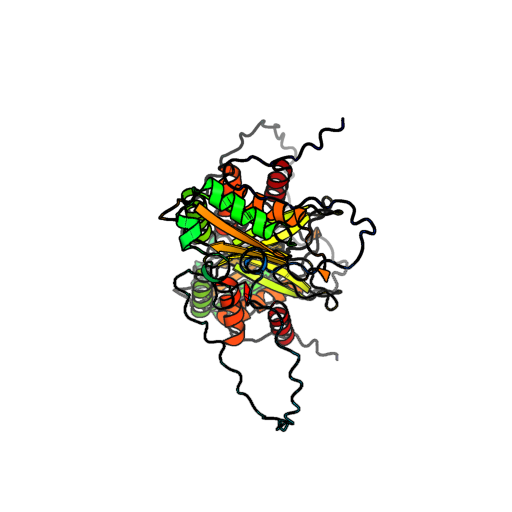 CA 1
ATOM 2579 C C . THR B 1 63 ? 34.781 13.547 -0.483 1 23.36 63 THR B C 1
ATOM 2581 O O . THR B 1 63 ? 35.062 13.117 0.638 1 23.36 63 THR B O 1
ATOM 2584 N N . LYS B 1 64 ? 33.969 14.414 -0.046 1 23.53 64 LYS B N 1
ATOM 2585 C CA . LYS B 1 64 ? 33.188 13.984 1.121 1 23.53 64 LYS B CA 1
ATOM 2586 C C . LYS B 1 64 ? 32.438 12.688 0.835 1 23.53 64 LYS B C 1
ATOM 2588 O O . LYS B 1 64 ? 31.859 12.531 -0.235 1 23.53 64 LYS B O 1
ATOM 2593 N N . THR B 1 65 ? 32.781 11.641 1.633 1 25.69 65 THR B N 1
ATOM 2594 C CA . THR B 1 65 ? 32.344 10.273 1.899 1 25.69 65 THR B CA 1
ATOM 2595 C C . THR B 1 65 ? 30.844 10.219 2.076 1 25.69 65 THR B C 1
ATOM 2597 O O . THR B 1 65 ? 30.234 11.148 2.605 1 25.69 65 THR B O 1
ATOM 2600 N N . GLY B 1 66 ? 30.219 9.453 1.241 1 23.98 66 GLY B N 1
ATOM 2601 C CA . GLY B 1 66 ? 28.812 9.039 1.208 1 23.98 66 GLY B CA 1
ATOM 2602 C C . GLY B 1 66 ? 28.25 8.742 2.582 1 23.98 66 GLY B C 1
ATOM 2603 O O . GLY B 1 66 ? 28.594 7.719 3.188 1 23.98 66 GLY B O 1
ATOM 2604 N N . LYS B 1 67 ? 28.156 9.781 3.469 1 29.19 67 LYS B N 1
ATOM 2605 C CA . LYS B 1 67 ? 27.625 9.633 4.82 1 29.19 67 LYS B CA 1
ATOM 2606 C C . LYS B 1 67 ? 26.359 8.766 4.816 1 29.19 67 LYS B C 1
ATOM 2608 O O . LYS B 1 67 ? 25.5 8.906 3.945 1 29.19 67 LYS B O 1
ATOM 2613 N N . SER B 1 68 ? 26.5 7.547 5.363 1 28.55 68 SER B N 1
ATOM 2614 C CA . SER B 1 68 ? 25.516 6.539 5.777 1 28.55 68 SER B CA 1
ATOM 2615 C C . SER B 1 68 ? 24.281 7.188 6.398 1 28.55 68 SER B C 1
ATOM 2617 O O . SER B 1 68 ? 24.406 8.031 7.293 1 28.55 68 SER B O 1
ATOM 2619 N N . VAL B 1 69 ? 23.422 7.535 5.641 1 29.25 69 VAL B N 1
ATOM 2620 C CA . VAL B 1 69 ? 22.141 7.883 6.223 1 29.25 69 VAL B CA 1
ATOM 2621 C C . VAL B 1 69 ? 21.828 6.949 7.391 1 29.25 69 VAL B C 1
ATOM 2623 O O . VAL B 1 69 ? 21.469 5.789 7.188 1 29.25 69 VAL B O 1
ATOM 2626 N N . LYS B 1 70 ? 22.688 6.781 8.344 1 33 70 LYS B N 1
ATOM 2627 C CA . LYS B 1 70 ? 22.234 6.152 9.586 1 33 70 LYS B CA 1
ATOM 2628 C C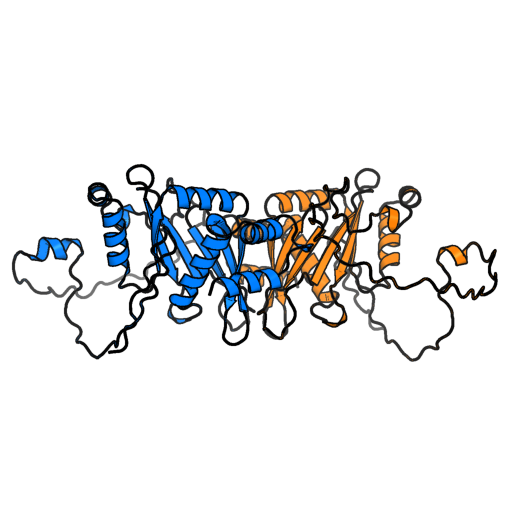 . LYS B 1 70 ? 20.844 6.652 9.977 1 33 70 LYS B C 1
ATOM 2630 O O . LYS B 1 70 ? 20.594 7.855 9.984 1 33 70 LYS B O 1
ATOM 2635 N N . GLY B 1 71 ? 19.859 5.91 9.711 1 37.34 71 GLY B N 1
ATOM 2636 C CA . GLY B 1 71 ? 18.516 6.191 10.227 1 37.34 71 GLY B CA 1
ATOM 2637 C C . GLY B 1 71 ? 18.547 6.879 11.578 1 37.34 71 GLY B C 1
ATOM 2638 O O . GLY B 1 71 ? 19.109 6.355 12.539 1 37.34 71 GLY B O 1
ATOM 2639 N N . LEU B 1 72 ? 18.797 8.094 11.68 1 41.91 72 LEU B N 1
ATOM 2640 C CA . LEU B 1 72 ? 18.766 8.828 12.938 1 41.91 72 LEU B CA 1
ATOM 2641 C C . LEU B 1 72 ? 17.719 8.234 13.875 1 41.91 72 LEU B C 1
ATOM 2643 O O . LEU B 1 72 ? 16.641 7.832 13.438 1 41.91 72 LEU B O 1
ATOM 2647 N N . ALA B 1 73 ? 18.062 7.902 15.078 1 43.94 73 ALA B N 1
ATOM 2648 C CA . ALA B 1 73 ? 17.25 7.426 16.188 1 43.94 73 ALA B CA 1
ATOM 2649 C C . ALA B 1 73 ? 15.922 8.18 16.266 1 43.94 73 ALA B C 1
ATOM 2651 O O . ALA B 1 73 ? 15.867 9.383 15.984 1 43.94 73 ALA B O 1
ATOM 2652 N N . PRO B 1 74 ? 14.82 7.387 16.234 1 55.78 74 PRO B N 1
ATOM 2653 C CA . PRO B 1 74 ? 13.516 8.031 16.391 1 55.78 74 PRO B CA 1
ATOM 2654 C C . PRO B 1 74 ? 13.508 9.094 17.484 1 55.78 74 PRO B C 1
ATOM 2656 O O . PRO B 1 74 ? 14.062 8.875 18.562 1 55.78 74 PRO B O 1
ATOM 2659 N N . ARG B 1 75 ? 13.398 10.297 17.234 1 66.56 75 ARG B N 1
ATOM 2660 C CA . ARG B 1 75 ? 13.227 11.383 18.188 1 66.56 75 ARG B CA 1
ATOM 2661 C C . ARG B 1 75 ? 12.141 11.047 19.203 1 66.56 75 ARG B C 1
ATOM 2663 O O . ARG B 1 75 ? 11.234 10.258 18.922 1 66.56 75 ARG B O 1
ATOM 2670 N N . ALA B 1 76 ? 12.367 11.406 20.391 1 64.94 76 ALA B N 1
ATOM 2671 C CA . ALA B 1 76 ? 11.438 11.188 21.484 1 64.94 76 ALA B CA 1
ATOM 2672 C C . ALA B 1 76 ? 10.008 11.531 21.078 1 64.94 76 ALA B C 1
ATOM 2674 O O . ALA B 1 76 ? 9.047 10.93 21.578 1 64.94 76 ALA B O 1
ATOM 2675 N N . ASP B 1 77 ? 9.883 12.43 20.156 1 70.81 77 ASP B N 1
ATOM 2676 C CA . ASP B 1 77 ? 8.539 12.867 19.797 1 70.81 77 ASP B CA 1
ATOM 2677 C C . ASP B 1 77 ? 7.988 12.055 18.625 1 70.81 77 ASP B C 1
ATOM 2679 O O . ASP B 1 77 ? 6.906 12.352 18.109 1 70.81 77 ASP B O 1
ATOM 2683 N N . GLY B 1 78 ? 8.719 11.102 18.156 1 74.38 78 GLY B N 1
ATOM 2684 C CA . GLY B 1 78 ? 8.242 10.188 17.125 1 74.38 78 GLY B CA 1
ATOM 2685 C C . GLY B 1 78 ? 8.305 10.781 15.727 1 74.38 78 GLY B C 1
ATOM 2686 O O . GLY B 1 78 ? 7.738 10.227 14.789 1 74.38 78 GLY B O 1
ATOM 2687 N N . LEU B 1 79 ? 8.945 11.953 15.641 1 82.31 79 LEU B N 1
ATOM 2688 C CA . LEU B 1 79 ? 9.062 12.625 14.344 1 82.31 79 LEU B CA 1
ATOM 2689 C C . LEU B 1 79 ? 10.445 12.391 13.742 1 82.31 79 LEU B C 1
ATOM 2691 O O . LEU B 1 79 ? 11.414 12.18 14.461 1 82.31 79 LEU B O 1
ATOM 2695 N N . PRO B 1 80 ? 10.469 12.445 12.422 1 77.62 80 PRO B N 1
ATOM 2696 C CA . PRO B 1 80 ? 11.781 12.359 11.781 1 77.62 80 PRO B CA 1
ATOM 2697 C C . PRO B 1 80 ? 12.688 13.539 12.148 1 77.62 80 PRO B C 1
ATOM 2699 O O . PRO B 1 80 ? 12.203 14.602 12.531 1 77.62 80 PRO B O 1
ATOM 2702 N N . SER B 1 81 ? 13.977 13.336 11.977 1 75.12 81 SER B N 1
ATOM 2703 C CA . SER B 1 81 ? 14.977 14.312 12.414 1 75.12 81 SER B CA 1
ATOM 2704 C C . SER B 1 81 ? 14.859 15.609 11.617 1 75.12 81 SER B C 1
ATOM 2706 O O . SER B 1 81 ? 15.18 16.688 12.133 1 75.12 81 SER B O 1
ATOM 2708 N N . HIS B 1 82 ? 14.328 15.586 10.477 1 78.81 82 HIS B N 1
ATOM 2709 C CA . HIS B 1 82 ? 14.328 16.766 9.609 1 78.81 82 HIS B CA 1
ATOM 2710 C C . HIS B 1 82 ? 13.086 17.609 9.852 1 78.81 82 HIS B C 1
ATOM 2712 O O . HIS B 1 82 ? 12.977 18.719 9.328 1 78.81 82 HIS B O 1
ATOM 2718 N N . VAL B 1 83 ? 12.203 17.172 10.68 1 84.88 83 VAL B N 1
ATOM 2719 C CA . VAL B 1 83 ? 10.961 17.875 10.961 1 84.88 83 VAL B CA 1
ATOM 2720 C C . VAL B 1 83 ? 11.109 18.703 12.234 1 84.88 83 VAL B C 1
ATOM 2722 O O . VAL B 1 83 ? 11.656 18.234 13.234 1 84.88 83 VAL B O 1
ATOM 2725 N N . LYS B 1 84 ? 10.648 19.938 12.141 1 86.25 84 LYS B N 1
ATOM 2726 C CA . LYS B 1 84 ? 10.711 20.828 13.305 1 86.25 84 LYS B CA 1
ATOM 2727 C C . LYS B 1 84 ? 9.797 20.328 14.422 1 86.25 84 LYS B C 1
ATOM 2729 O O . LYS B 1 84 ? 8.672 19.906 14.156 1 86.25 84 LYS B O 1
ATOM 2734 N N . SER B 1 85 ? 10.344 20.438 15.586 1 87.19 85 SER B N 1
ATOM 2735 C CA . SER B 1 85 ? 9.5 20.156 16.75 1 87.19 85 SER B CA 1
ATOM 2736 C C . SER B 1 85 ? 8.531 21.297 17.016 1 87.19 85 SER B C 1
ATOM 2738 O O . SER B 1 85 ? 8.703 22.406 16.5 1 87.19 85 SER B O 1
ATOM 2740 N N . LEU B 1 86 ? 7.578 20.969 17.812 1 90.06 86 LEU B N 1
ATOM 2741 C CA . LEU B 1 86 ? 6.57 21.984 18.125 1 90.06 86 LEU B CA 1
ATOM 2742 C C . LEU B 1 86 ? 7.203 23.203 18.781 1 90.06 86 LEU B C 1
ATOM 2744 O O . LEU B 1 86 ? 6.824 24.344 18.484 1 90.06 86 LEU B O 1
ATOM 2748 N N . GLU B 1 87 ? 8.141 22.969 19.594 1 88.75 87 GLU B N 1
ATOM 2749 C CA . GLU B 1 87 ? 8.797 24.031 20.344 1 88.75 87 GLU B CA 1
ATOM 2750 C C . GLU B 1 87 ? 9.508 25.016 19.422 1 88.75 87 GLU B C 1
ATOM 2752 O O . GLU B 1 87 ? 9.734 26.172 19.797 1 88.75 87 GLU B O 1
ATOM 2757 N N . LYS B 1 88 ? 9.859 24.547 18.297 1 89.19 88 LYS B N 1
ATOM 2758 C CA . LYS B 1 88 ? 10.539 25.391 17.328 1 89.19 88 LYS B CA 1
ATOM 2759 C C . LYS B 1 88 ? 9.539 26.203 16.516 1 89.19 88 LYS B C 1
ATOM 2761 O O . LYS B 1 88 ? 9.93 27.125 15.781 1 89.19 88 LYS B O 1
ATOM 2766 N N . ILE B 1 89 ? 8.305 25.938 16.656 1 90.06 89 ILE B N 1
ATOM 2767 C CA . ILE B 1 89 ? 7.262 26.594 15.867 1 90.06 89 ILE B CA 1
ATOM 2768 C C . ILE B 1 89 ? 6.504 27.594 16.734 1 90.06 89 ILE B C 1
ATOM 2770 O O . ILE B 1 89 ? 6.164 28.688 16.281 1 90.06 89 ILE B O 1
ATOM 2774 N N . VAL B 1 90 ? 6.223 27.219 17.938 1 90.25 90 VAL B N 1
ATOM 2775 C CA . VAL B 1 90 ? 5.418 28.047 18.828 1 90.25 90 VAL B CA 1
ATOM 2776 C C . VAL B 1 90 ? 6.004 28.016 20.234 1 90.25 90 VAL B C 1
ATOM 2778 O O . VAL B 1 90 ? 6.797 27.141 20.562 1 90.25 90 VAL B O 1
ATOM 2781 N N . ASP B 1 91 ? 5.625 28.984 20.969 1 92.31 91 ASP B N 1
ATOM 2782 C CA . ASP B 1 91 ? 5.938 28.984 22.406 1 92.31 91 ASP B CA 1
ATOM 2783 C C . ASP B 1 91 ? 5.02 28.031 23.156 1 92.31 91 ASP B C 1
ATOM 2785 O O . ASP B 1 91 ? 3.928 28.422 23.594 1 92.31 91 ASP B O 1
ATOM 2789 N N . VAL B 1 92 ? 5.492 26.938 23.453 1 92.56 92 VAL B N 1
ATOM 2790 C CA . VAL B 1 92 ? 4.691 25.859 24.047 1 92.56 92 VAL B CA 1
ATOM 2791 C C . VAL B 1 92 ? 4.27 26.25 25.453 1 92.56 92 VAL B C 1
ATOM 2793 O O . VAL B 1 92 ? 3.148 25.953 25.875 1 92.56 92 VAL B O 1
ATOM 2796 N N . GLU B 1 93 ? 5.121 26.859 26.219 1 92.38 93 GLU B N 1
ATOM 2797 C CA . GLU B 1 93 ? 4.812 27.25 27.594 1 92.38 93 GLU B CA 1
ATOM 2798 C C . GLU B 1 93 ? 3.666 28.266 27.641 1 92.38 93 GLU B C 1
ATOM 2800 O O . GLU B 1 93 ? 2.809 28.203 28.531 1 92.38 93 GLU B O 1
ATOM 2805 N N . ARG B 1 94 ? 3.709 29.125 26.719 1 92.88 94 ARG B N 1
ATOM 2806 C CA . ARG B 1 94 ? 2.619 30.094 26.641 1 92.88 94 ARG B CA 1
ATOM 2807 C C . ARG B 1 94 ? 1.313 29.422 26.234 1 92.88 94 ARG B C 1
ATOM 2809 O O . ARG B 1 94 ? 0.248 29.766 26.75 1 92.88 94 ARG B O 1
ATOM 2816 N N . LEU B 1 95 ? 1.398 28.516 25.312 1 93.81 95 LEU B N 1
ATOM 2817 C CA . LEU B 1 95 ? 0.21 27.781 24.875 1 93.81 95 LEU B CA 1
ATOM 2818 C C . LEU B 1 95 ? -0.414 27 26.016 1 93.81 95 LEU B C 1
ATOM 2820 O O . LEU B 1 95 ? -1.638 26.891 26.109 1 93.81 95 LEU B O 1
ATOM 2824 N N . LYS B 1 96 ? 0.395 26.547 26.891 1 93.81 96 LYS B N 1
ATOM 2825 C CA . LYS B 1 96 ? -0.069 25.734 28.016 1 93.81 96 LYS B CA 1
ATOM 2826 C C . LYS B 1 96 ? -0.97 26.531 28.953 1 93.81 96 LYS B C 1
ATOM 2828 O O . LYS B 1 96 ? -1.728 25.969 29.734 1 93.81 96 LYS B O 1
ATOM 2833 N N . GLN B 1 97 ? -0.868 27.812 28.859 1 95 97 GLN B N 1
ATOM 2834 C CA . GLN B 1 97 ? -1.673 28.672 29.719 1 95 97 GLN B CA 1
ATOM 2835 C C . GLN B 1 97 ? -3.041 28.938 29.109 1 95 97 GLN B C 1
ATOM 2837 O O . GLN B 1 97 ? -3.91 29.547 29.734 1 95 97 GLN B O 1
ATOM 2842 N N . GLU B 1 98 ? -3.199 28.531 27.906 1 95.88 98 GLU B N 1
ATOM 2843 C CA . GLU B 1 98 ? -4.449 28.75 27.188 1 95.88 98 GLU B CA 1
ATOM 2844 C C . GLU B 1 98 ? -5.328 27.516 27.203 1 95.88 98 GLU B C 1
ATOM 2846 O O . GLU B 1 98 ? -4.855 26.406 27.484 1 95.88 98 GLU B O 1
ATOM 2851 N N . SER B 1 99 ? -6.637 27.703 26.984 1 95.94 99 SER B N 1
ATOM 2852 C CA . SER B 1 99 ? -7.543 26.578 26.828 1 95.94 99 SER B CA 1
ATOM 2853 C C . SER B 1 99 ? -7.285 25.844 25.516 1 95.94 99 SER B C 1
ATOM 2855 O O . SER B 1 99 ? -6.703 26.422 24.578 1 95.94 99 SER B O 1
ATOM 2857 N N . SER B 1 100 ? -7.734 24.688 25.422 1 94 100 SER B N 1
ATOM 2858 C CA . SER B 1 100 ? -7.582 23.891 24.219 1 94 100 SER B CA 1
ATOM 2859 C C . SER B 1 100 ? -8.195 24.594 23.016 1 94 100 SER B C 1
ATOM 2861 O O . SER B 1 100 ? -7.617 24.594 21.922 1 94 100 SER B O 1
ATOM 2863 N N . ASP B 1 101 ? -9.312 25.188 23.219 1 94.56 101 ASP B N 1
ATOM 2864 C CA . ASP B 1 101 ? -9.984 25.906 22.141 1 94.56 101 ASP B CA 1
ATOM 2865 C C . ASP B 1 101 ? -9.141 27.078 21.656 1 94.56 101 ASP B C 1
ATOM 2867 O O . ASP B 1 101 ? -9.016 27.297 20.453 1 94.56 101 ASP B O 1
ATOM 2871 N N . GLN B 1 102 ? -8.625 27.75 22.594 1 95.56 102 GLN B N 1
ATOM 2872 C CA . GLN B 1 102 ? -7.789 28.891 22.234 1 95.56 102 GLN B CA 1
ATOM 2873 C C . GLN B 1 102 ? -6.504 28.453 21.547 1 95.56 102 GLN B C 1
ATOM 2875 O O . GLN B 1 102 ? -6.035 29.109 20.609 1 95.56 102 GLN B O 1
ATOM 2880 N N . ILE B 1 103 ? -5.93 27.375 22 1 95.94 103 ILE B N 1
ATOM 2881 C CA . ILE B 1 103 ? -4.73 26.828 21.375 1 95.94 103 ILE B CA 1
ATOM 2882 C C . ILE B 1 103 ? -5.02 26.484 19.922 1 95.94 103 ILE B C 1
ATOM 2884 O O . ILE B 1 103 ? -4.234 26.812 19.031 1 95.94 103 ILE B O 1
ATOM 2888 N N . ALA B 1 104 ? -6.109 25.875 19.656 1 94.69 104 ALA B N 1
ATOM 2889 C CA . ALA B 1 104 ? -6.52 25.516 18.297 1 94.69 104 ALA B CA 1
ATOM 2890 C C . ALA B 1 104 ? -6.648 26.75 17.406 1 94.69 104 ALA B C 1
ATOM 2892 O O . ALA B 1 104 ? -6.188 26.75 16.266 1 94.69 104 ALA B O 1
ATOM 2893 N N . ASN B 1 105 ? -7.246 27.766 17.969 1 94.62 105 ASN B N 1
ATOM 2894 C CA . ASN B 1 105 ? -7.434 29 17.219 1 94.62 105 ASN B CA 1
ATOM 2895 C C . ASN B 1 105 ? -6.094 29.641 16.859 1 94.62 105 ASN B C 1
ATOM 2897 O O . ASN B 1 105 ? -5.895 30.062 15.719 1 94.62 105 ASN B O 1
ATOM 2901 N N . ILE B 1 106 ? -5.258 29.719 17.828 1 94 106 ILE B N 1
ATOM 2902 C CA . ILE B 1 106 ? -3.934 30.297 17.625 1 94 106 ILE B CA 1
ATOM 2903 C C . ILE B 1 106 ? -3.195 29.516 16.547 1 94 106 ILE B C 1
ATOM 2905 O O . ILE B 1 106 ? -2.619 30.109 15.633 1 94 106 ILE B O 1
ATOM 2909 N N . TRP B 1 107 ? -3.252 28.219 16.625 1 94.19 107 TRP B N 1
ATOM 2910 C CA . TRP B 1 107 ? -2.568 27.344 15.672 1 94.19 107 TRP B CA 1
ATOM 2911 C C . TRP B 1 107 ? -3.096 27.562 14.258 1 94.19 107 TRP B C 1
ATOM 2913 O O . TRP B 1 107 ? -2.316 27.766 13.328 1 94.19 107 TRP B O 1
ATOM 2923 N N . ASN B 1 108 ? -4.332 27.562 14.117 1 93.5 108 ASN B N 1
ATOM 2924 C CA . ASN B 1 108 ? -4.961 27.688 12.805 1 93.5 108 ASN B CA 1
ATOM 2925 C C . ASN B 1 108 ? -4.746 29.078 12.211 1 93.5 108 ASN B C 1
ATOM 2927 O O . ASN B 1 108 ? -4.578 29.219 11 1 93.5 108 ASN B O 1
ATOM 2931 N N . GLU B 1 109 ? -4.785 30.062 13.031 1 91 109 GLU B N 1
ATOM 2932 C CA . GLU B 1 109 ? -4.523 31.422 12.57 1 91 109 GLU B CA 1
ATOM 2933 C C . GLU B 1 109 ? -3.088 31.562 12.062 1 91 109 GLU B C 1
ATOM 2935 O O . GLU B 1 109 ? -2.848 32.188 11.031 1 91 109 GLU B O 1
ATOM 2940 N N . TYR B 1 110 ? -2.188 31.016 12.852 1 90.06 110 TYR B N 1
ATOM 2941 C CA . TYR B 1 110 ? -0.774 31.062 12.492 1 90.06 110 TYR B CA 1
ATOM 2942 C C . TYR B 1 110 ? -0.544 30.484 11.109 1 90.06 110 TYR B C 1
ATOM 2944 O O . TYR B 1 110 ? 0.254 31.016 10.328 1 90.06 110 TYR B O 1
ATOM 2952 N N . HIS B 1 111 ? -1.257 29.406 10.742 1 90.44 111 HIS B N 1
ATOM 2953 C CA . HIS B 1 111 ? -1.015 28.703 9.492 1 90.44 111 HIS B CA 1
ATOM 2954 C C . HIS B 1 111 ? -1.983 29.156 8.406 1 90.44 111 HIS B C 1
ATOM 2956 O O . HIS B 1 111 ? -1.916 28.672 7.273 1 90.44 111 HIS B O 1
ATOM 2962 N N . SER B 1 112 ? -2.826 30 8.727 1 86.44 112 SER B N 1
ATOM 2963 C CA . SER B 1 112 ? -3.898 30.391 7.812 1 86.44 112 SER B CA 1
ATOM 2964 C C . SER B 1 112 ? -3.344 31.078 6.57 1 86.44 112 SER B C 1
ATOM 2966 O O . SER B 1 112 ? -3.949 31.016 5.5 1 86.44 112 SER B O 1
ATOM 2968 N N . SER B 1 113 ? -2.195 31.719 6.66 1 83.56 113 SER B N 1
ATOM 2969 C CA . SER B 1 113 ? -1.638 32.469 5.547 1 83.56 113 SER B CA 1
ATOM 2970 C C . SER B 1 113 ? -0.723 31.609 4.688 1 83.56 113 SER B C 1
ATOM 2972 O O . SER B 1 113 ? -0.236 32.062 3.645 1 83.56 113 SER B O 1
ATOM 2974 N N . ARG B 1 114 ? -0.559 30.453 5.027 1 83.81 114 ARG B N 1
ATOM 2975 C CA . ARG B 1 114 ? 0.322 29.531 4.316 1 83.81 114 ARG B CA 1
ATOM 2976 C C . ARG B 1 114 ? -0.479 28.562 3.445 1 83.81 114 ARG B C 1
ATOM 2978 O O . ARG B 1 114 ? -1.664 28.344 3.695 1 83.81 114 ARG B O 1
ATOM 2985 N N . GLN B 1 115 ? 0.113 28.141 2.385 1 83.94 115 GLN B N 1
ATOM 2986 C CA . GLN B 1 115 ? -0.493 27.141 1.522 1 83.94 115 GLN B CA 1
ATOM 2987 C C . GLN B 1 115 ? -0.353 25.734 2.123 1 83.94 115 GLN B C 1
ATOM 2989 O O . GLN B 1 115 ? 0.33 24.875 1.562 1 83.94 115 GLN B O 1
ATOM 2994 N N . CYS B 1 116 ? -1.03 25.562 3.262 1 90.94 116 CYS B N 1
ATOM 2995 C CA . CYS B 1 116 ? -0.973 24.297 3.971 1 90.94 116 CYS B CA 1
ATOM 2996 C C . CYS B 1 116 ? -2.281 24.016 4.703 1 90.94 116 CYS B C 1
ATOM 2998 O O . CYS B 1 116 ? -3.156 24.875 4.77 1 90.94 116 CYS B O 1
ATOM 3000 N N . LEU B 1 117 ? -2.473 22.828 5.164 1 93.44 117 LEU B N 1
ATOM 3001 C CA . LEU B 1 117 ? -3.582 22.453 6.031 1 93.44 117 LEU B CA 1
ATOM 3002 C C . LEU B 1 117 ? -3.189 22.578 7.5 1 93.44 117 LEU B C 1
ATOM 3004 O O . LEU B 1 117 ? -2.035 22.344 7.863 1 93.44 117 LEU B O 1
ATOM 3008 N N . SER B 1 118 ? -4.086 23.016 8.266 1 95.25 118 SER B N 1
ATOM 3009 C CA . SER B 1 118 ? -3.883 23.031 9.711 1 95.25 118 SER B CA 1
ATOM 3010 C C . SER B 1 118 ? -5.125 22.531 10.445 1 95.25 118 SER B C 1
ATOM 3012 O O . SER B 1 118 ? -6.242 22.688 9.961 1 95.25 118 SER B O 1
ATOM 3014 N N . GLY B 1 119 ? -4.875 21.859 11.57 1 94.5 119 GLY B N 1
ATOM 3015 C CA . GLY B 1 119 ? -5.984 21.328 12.352 1 94.5 119 GLY B CA 1
ATOM 3016 C C . GLY B 1 119 ? -5.594 20.969 13.766 1 94.5 119 GLY B C 1
ATOM 3017 O O . GLY B 1 119 ? -4.406 20.938 14.102 1 94.5 119 GLY B O 1
ATOM 3018 N N . ALA B 1 120 ? -6.578 20.859 14.523 1 96.38 120 ALA B N 1
ATOM 3019 C CA . ALA B 1 120 ? -6.461 20.391 15.906 1 96.38 120 ALA B CA 1
ATOM 3020 C C . ALA B 1 120 ? -7.508 19.328 16.219 1 96.38 120 ALA B C 1
ATOM 3022 O O . ALA B 1 120 ? -8.617 19.359 15.688 1 96.38 120 ALA B O 1
ATOM 3023 N N . MET B 1 121 ? -7.062 18.391 17.062 1 95.88 121 MET B N 1
ATOM 3024 C CA . MET B 1 121 ? -7.98 17.297 17.406 1 95.88 121 MET B CA 1
ATOM 3025 C C . MET B 1 121 ? -7.785 16.859 18.859 1 95.88 121 MET B C 1
ATOM 3027 O O . MET B 1 121 ? -6.715 17.062 19.438 1 95.88 121 MET B O 1
ATOM 3031 N N . PRO B 1 122 ? -8.797 16.297 19.438 1 96.44 122 PRO B N 1
ATOM 3032 C CA . PRO B 1 122 ? -8.633 15.742 20.797 1 96.44 122 PRO B CA 1
ATOM 3033 C C . PRO B 1 122 ? -7.621 14.594 20.844 1 96.44 122 PRO B C 1
ATOM 3035 O O . PRO B 1 122 ? -7.48 13.852 19.859 1 96.44 122 PRO B O 1
ATOM 3038 N N . SER B 1 123 ? -7.059 14.492 22.016 1 96.44 123 SER B N 1
ATOM 3039 C CA . SER B 1 123 ? -6.055 13.445 22.203 1 96.44 123 SER B CA 1
ATOM 3040 C C . SER B 1 123 ? -6.656 12.062 22 1 96.44 123 SER B C 1
ATOM 3042 O O . SER B 1 123 ? -5.996 11.164 21.469 1 96.44 123 SER B O 1
ATOM 3044 N N . SER B 1 124 ? -7.863 11.859 22.422 1 96.62 124 SER B N 1
ATOM 3045 C CA . SER B 1 124 ? -8.523 10.57 22.297 1 96.62 124 SER B CA 1
ATOM 3046 C C . SER B 1 124 ? -8.734 10.188 20.828 1 96.62 124 SER B C 1
ATOM 3048 O O . SER B 1 124 ? -8.57 9.023 20.453 1 96.62 124 SER B O 1
ATOM 3050 N N . PHE B 1 125 ? -9.055 11.141 20.047 1 95.75 125 PHE B N 1
ATOM 3051 C CA . PHE B 1 125 ? -9.211 10.906 18.609 1 95.75 125 PHE B CA 1
ATOM 3052 C C . PHE B 1 125 ? -7.895 10.445 18 1 95.75 125 PHE B C 1
ATOM 3054 O O . PHE B 1 125 ? -7.859 9.453 17.266 1 95.75 125 PHE B O 1
ATOM 3061 N N . TYR B 1 126 ? -6.895 11.148 18.266 1 97.06 126 TYR B N 1
ATOM 3062 C CA . TYR B 1 126 ? -5.598 10.844 17.672 1 97.06 126 TYR B CA 1
ATOM 3063 C C . TYR B 1 126 ? -5.102 9.477 18.141 1 97.06 126 TYR B C 1
ATOM 3065 O O . TYR B 1 126 ? -4.496 8.734 17.359 1 97.06 126 TYR B O 1
ATOM 3073 N N . GLN B 1 127 ? -5.328 9.172 19.406 1 97.19 127 GLN B N 1
ATOM 3074 C CA . GLN B 1 127 ? -4.953 7.855 19.922 1 97.19 127 GLN B CA 1
ATOM 3075 C C . GLN B 1 127 ? -5.684 6.75 19.156 1 97.19 127 GLN B C 1
ATOM 3077 O O . GLN B 1 127 ? -5.094 5.715 18.844 1 97.19 127 GLN B O 1
ATOM 3082 N N . SER B 1 128 ? -6.961 6.984 18.906 1 96.94 128 SER B N 1
ATOM 3083 C CA . SER B 1 128 ? -7.727 6.02 18.125 1 96.94 128 SER B CA 1
ATOM 3084 C C . SER B 1 128 ? -7.141 5.852 16.734 1 96.94 128 SER B C 1
ATOM 3086 O O . SER B 1 128 ? -7.066 4.738 16.203 1 96.94 128 SER B O 1
ATOM 3088 N N . LEU B 1 129 ? -6.75 6.938 16.141 1 96.94 129 LEU B N 1
ATOM 3089 C CA . LEU B 1 129 ? -6.133 6.918 14.812 1 96.94 129 LEU B CA 1
ATOM 3090 C C . LEU B 1 129 ? -4.832 6.117 14.836 1 96.94 129 LEU B C 1
ATOM 3092 O O . LEU B 1 129 ? -4.609 5.266 13.969 1 96.94 129 LEU B O 1
ATOM 3096 N N . LEU B 1 130 ? -4.043 6.363 15.859 1 96.69 130 LEU B N 1
ATOM 3097 C CA . LEU B 1 130 ? -2.766 5.672 15.992 1 96.69 130 LEU B CA 1
ATOM 3098 C C . LEU B 1 130 ? -2.975 4.176 16.188 1 96.69 130 LEU B C 1
ATOM 3100 O O . LEU B 1 130 ? -2.223 3.361 15.641 1 96.69 130 LEU B O 1
ATOM 3104 N N . ASP B 1 131 ? -3.959 3.844 16.984 1 96.94 131 ASP B N 1
ATOM 3105 C CA . ASP B 1 131 ? -4.25 2.434 17.219 1 96.94 131 ASP B CA 1
ATOM 3106 C C . ASP B 1 131 ? -4.613 1.715 15.93 1 96.94 131 ASP B C 1
ATOM 3108 O O . ASP B 1 131 ? -4.145 0.603 15.672 1 96.94 131 ASP B O 1
ATOM 3112 N N . GLN B 1 132 ? -5.465 2.328 15.148 1 96.62 132 GLN B N 1
ATOM 3113 C CA . GLN B 1 132 ? -5.84 1.746 13.867 1 96.62 132 GLN B CA 1
ATOM 3114 C C . GLN B 1 132 ? -4.652 1.72 12.906 1 96.62 132 GLN B C 1
ATOM 3116 O O . GLN B 1 132 ? -4.461 0.747 12.172 1 96.62 132 GLN B O 1
ATOM 3121 N N . ALA B 1 133 ? -3.865 2.738 12.898 1 96.06 133 ALA B N 1
ATOM 3122 C CA . ALA B 1 133 ? -2.701 2.852 12.023 1 96.06 133 ALA B CA 1
ATOM 3123 C C . ALA B 1 133 ? -1.686 1.752 12.32 1 96.06 133 ALA B C 1
ATOM 3125 O O . ALA B 1 133 ? -0.994 1.279 11.414 1 96.06 133 ALA B O 1
ATOM 3126 N N . LYS B 1 134 ? -1.56 1.393 13.547 1 94.19 134 LYS B N 1
ATOM 3127 C CA . LYS B 1 134 ? -0.652 0.318 13.938 1 94.19 134 LYS B CA 1
ATOM 3128 C C . LYS B 1 134 ? -1.085 -1.015 13.336 1 94.19 134 LYS B C 1
ATOM 3130 O O . LYS B 1 134 ? -0.247 -1.801 12.891 1 94.19 134 LYS B O 1
ATOM 3135 N N . LYS B 1 135 ? -2.367 -1.21 13.297 1 94.06 135 LYS B N 1
ATOM 3136 C CA . LYS B 1 135 ? -2.91 -2.441 12.734 1 94.06 135 LYS B CA 1
ATOM 3137 C C . LYS B 1 135 ? -2.881 -2.404 11.203 1 94.06 135 LYS B C 1
ATOM 3139 O O . LYS B 1 135 ? -2.607 -3.418 10.562 1 94.06 135 LYS B O 1
ATOM 3144 N N . PHE B 1 136 ? -3.191 -1.253 10.727 1 95.19 136 PHE B N 1
ATOM 3145 C CA . PHE B 1 136 ? -3.314 -1.065 9.281 1 95.19 136 PHE B CA 1
ATOM 3146 C C . PHE B 1 136 ? -2.531 0.16 8.828 1 95.19 136 PHE B C 1
ATOM 3148 O O . PHE B 1 136 ? -3.111 1.22 8.586 1 95.19 136 PHE B O 1
ATOM 3155 N N . PRO B 1 137 ? -1.271 -0.016 8.617 1 94.25 137 PRO B N 1
ATOM 3156 C CA . PRO B 1 137 ? -0.391 1.141 8.43 1 94.25 137 PRO B CA 1
ATOM 3157 C C . PRO B 1 137 ? -0.464 1.719 7.02 1 94.25 137 PRO B C 1
ATOM 3159 O O . PRO B 1 137 ? 0.144 2.756 6.742 1 94.25 137 PRO B O 1
ATOM 3162 N N . MET B 1 138 ? -1.17 1.09 6.121 1 93.94 138 MET B N 1
ATOM 3163 C CA . MET B 1 138 ? -1.285 1.567 4.746 1 93.94 138 MET B CA 1
ATOM 3164 C C . MET B 1 138 ? -2.707 1.385 4.227 1 93.94 138 MET B C 1
ATOM 3166 O O . MET B 1 138 ? -3.412 0.465 4.645 1 93.94 138 MET B O 1
ATOM 3170 N N . PHE B 1 139 ? -3.07 2.23 3.328 1 96.19 139 PHE B N 1
ATOM 3171 C CA . PHE B 1 139 ? -4.367 2.125 2.67 1 96.19 139 PHE B CA 1
ATOM 3172 C C . PHE B 1 139 ? -4.387 2.926 1.375 1 96.19 139 PHE B C 1
ATOM 3174 O O . PHE B 1 139 ? -3.414 3.615 1.052 1 96.19 139 PHE B O 1
ATOM 3181 N N . LEU B 1 140 ? -5.445 2.771 0.622 1 93.38 140 LEU B N 1
ATOM 3182 C CA . LEU B 1 140 ? -5.641 3.518 -0.616 1 93.38 140 LEU B CA 1
ATOM 3183 C C . LEU B 1 140 ? -6.859 4.43 -0.511 1 93.38 140 LEU B C 1
ATOM 3185 O O . LEU B 1 140 ? -7.891 4.035 0.038 1 93.38 140 LEU B O 1
ATOM 3189 N N . LEU B 1 141 ? -6.664 5.598 -1.029 1 94.81 141 LEU B N 1
ATOM 3190 C CA . LEU B 1 141 ? -7.766 6.547 -1.075 1 94.81 141 LEU B CA 1
ATOM 3191 C C . LEU B 1 141 ? -8.008 7.031 -2.502 1 94.81 141 LEU B C 1
ATOM 3193 O O . LEU B 1 141 ? -7.074 7.43 -3.193 1 94.81 141 LEU B O 1
ATOM 3197 N N . PRO B 1 142 ? -9.234 7.031 -2.93 1 91.62 142 PRO B N 1
ATOM 3198 C CA . PRO B 1 142 ? -9.555 7.562 -4.258 1 91.62 142 PRO B CA 1
ATOM 3199 C C . PRO B 1 142 ? -9.867 9.055 -4.234 1 91.62 142 PRO B C 1
ATOM 3201 O O . PRO B 1 142 ? -10.641 9.516 -3.395 1 91.62 142 PRO B O 1
ATOM 3204 N N . LEU B 1 143 ? -9.289 9.766 -5.027 1 91.06 143 LEU B N 1
ATOM 3205 C CA . LEU B 1 143 ? -9.562 11.188 -5.211 1 91.06 143 LEU B CA 1
ATOM 3206 C C . LEU B 1 143 ? -10.289 11.438 -6.523 1 91.06 143 LEU B C 1
ATOM 3208 O O . LEU B 1 143 ? -9.797 11.07 -7.594 1 91.06 143 LEU B O 1
ATOM 3212 N N . PRO B 1 144 ? -11.438 12.016 -6.434 1 87.19 144 PRO B N 1
ATOM 3213 C CA . PRO B 1 144 ? -12.141 12.32 -7.676 1 87.19 144 PRO B CA 1
ATOM 3214 C C . PRO B 1 144 ? -11.398 13.328 -8.555 1 87.19 144 PRO B C 1
ATOM 3216 O O . PRO B 1 144 ? -10.883 14.328 -8.047 1 87.19 144 PRO B O 1
ATOM 3219 N N . ARG B 1 145 ? -11.242 12.953 -9.82 1 84.44 145 ARG B N 1
ATOM 3220 C CA . ARG B 1 145 ? -10.688 13.828 -10.844 1 84.44 145 ARG B CA 1
ATOM 3221 C C . ARG B 1 145 ? -11.695 14.086 -11.961 1 84.44 145 ARG B C 1
ATOM 3223 O O . ARG B 1 145 ? -12.828 13.602 -11.898 1 84.44 145 ARG B O 1
ATOM 3230 N N . ASN B 1 146 ? -11.242 14.961 -12.883 1 79.88 146 ASN B N 1
ATOM 3231 C CA . ASN B 1 146 ? -12.141 15.289 -13.984 1 79.88 146 ASN B CA 1
ATOM 3232 C C . ASN B 1 146 ? -12.609 14.031 -14.719 1 79.88 146 ASN B C 1
ATOM 3234 O O . ASN B 1 146 ? -13.789 13.898 -15.039 1 79.88 146 ASN B O 1
ATOM 3238 N N . GLU B 1 147 ? -11.625 13.188 -14.945 1 78.31 147 GLU B N 1
ATOM 3239 C CA . GLU B 1 147 ? -11.961 11.945 -15.641 1 78.31 147 GLU B CA 1
ATOM 3240 C C . GLU B 1 147 ? -11.75 10.734 -14.734 1 78.31 147 GLU B C 1
ATOM 3242 O O . GLU B 1 147 ? -10.742 10.031 -14.859 1 78.31 147 GLU B O 1
ATOM 3247 N N . GLY B 1 148 ? -12.656 10.578 -13.727 1 82.69 148 GLY B N 1
ATOM 3248 C CA . GLY B 1 148 ? -12.578 9.367 -12.922 1 82.69 148 GLY B CA 1
ATOM 3249 C C . GLY B 1 148 ? -11.977 9.602 -11.547 1 82.69 148 GLY B C 1
ATOM 3250 O O . GLY B 1 148 ? -12.305 10.586 -10.883 1 82.69 148 GLY B O 1
ATOM 3251 N N . TYR B 1 149 ? -11.086 8.586 -11.109 1 85.75 149 TYR B N 1
ATOM 3252 C CA . TYR B 1 149 ? -10.508 8.648 -9.766 1 85.75 149 TYR B CA 1
ATOM 3253 C C . TYR B 1 149 ? -9.008 8.367 -9.812 1 85.75 149 TYR B C 1
ATOM 3255 O O . TYR B 1 149 ? -8.547 7.547 -10.609 1 85.75 149 TYR B O 1
ATOM 3263 N N . GLU B 1 150 ? -8.328 9.102 -9.047 1 86.38 150 GLU B N 1
ATOM 3264 C CA . GLU B 1 150 ? -6.91 8.836 -8.805 1 86.38 150 GLU B CA 1
ATOM 3265 C C . GLU B 1 150 ? -6.691 8.25 -7.414 1 86.38 150 GLU B C 1
ATOM 3267 O O . GLU B 1 150 ? -7.188 8.789 -6.422 1 86.38 150 GLU B O 1
ATOM 3272 N N . PHE B 1 151 ? -5.891 7.18 -7.422 1 88.5 151 PHE B N 1
ATOM 3273 C CA . PHE B 1 151 ? -5.641 6.555 -6.129 1 88.5 151 PHE B CA 1
ATOM 3274 C C . PHE B 1 151 ? -4.402 7.152 -5.469 1 88.5 151 PHE B C 1
ATOM 3276 O O . PHE B 1 151 ? -3.375 7.344 -6.125 1 88.5 151 PHE B O 1
ATOM 3283 N N . PHE B 1 152 ? -4.543 7.449 -4.227 1 91.38 152 PHE B N 1
ATOM 3284 C CA . PHE B 1 152 ? -3.434 7.891 -3.387 1 91.38 152 PHE B CA 1
ATOM 3285 C C . PHE B 1 152 ? -3.076 6.824 -2.357 1 91.38 152 PHE B C 1
ATOM 3287 O O . PHE B 1 152 ? -3.959 6.25 -1.718 1 91.38 152 PHE B O 1
ATOM 3294 N N . LEU B 1 153 ? -1.806 6.59 -2.217 1 92.75 153 LEU B N 1
ATOM 3295 C CA . LEU B 1 153 ? -1.321 5.707 -1.16 1 92.75 153 LEU B CA 1
ATOM 3296 C C . LEU B 1 153 ? -1.19 6.461 0.159 1 92.75 153 LEU B C 1
ATOM 3298 O O . LEU B 1 153 ? -0.553 7.516 0.215 1 92.75 153 LEU B O 1
ATOM 3302 N N . LEU B 1 154 ? -1.829 5.93 1.098 1 96 154 LEU B N 1
ATOM 3303 C CA . LEU B 1 154 ? -1.75 6.438 2.465 1 96 154 LEU B CA 1
ATOM 3304 C C . LEU B 1 154 ? -0.784 5.598 3.297 1 96 154 LEU B C 1
ATOM 3306 O O . LEU B 1 154 ? -0.933 4.379 3.387 1 96 154 LEU B O 1
ATOM 3310 N N . GLN B 1 155 ? 0.228 6.258 3.951 1 93.94 155 GLN B N 1
ATOM 3311 C CA . GLN B 1 155 ? 1.191 5.559 4.793 1 93.94 155 GLN B CA 1
ATOM 3312 C C . GLN B 1 155 ? 1.391 6.281 6.121 1 93.94 155 GLN B C 1
ATOM 3314 O O . GLN B 1 155 ? 1.605 7.492 6.148 1 93.94 155 GLN B O 1
ATOM 3319 N N . PHE B 1 156 ? 1.297 5.473 7.176 1 94.88 156 PHE B N 1
ATOM 3320 C CA . PHE B 1 156 ? 1.554 5.996 8.516 1 94.88 156 PHE B CA 1
ATOM 3321 C C . PHE B 1 156 ? 2.986 5.703 8.945 1 94.88 156 PHE B C 1
ATOM 3323 O O . PHE B 1 156 ? 3.475 4.586 8.781 1 94.88 156 PHE B O 1
ATOM 3330 N N . SER B 1 157 ? 3.668 6.68 9.453 1 92.69 157 SER B N 1
ATOM 3331 C CA . SER B 1 157 ? 5 6.516 10.023 1 92.69 157 SER B CA 1
ATOM 3332 C C . SER B 1 157 ? 5.199 7.441 11.227 1 92.69 157 SER B C 1
ATOM 3334 O O . SER B 1 157 ? 5.402 8.648 11.055 1 92.69 157 SER B O 1
ATOM 3336 N N . GLY B 1 158 ? 5.148 6.812 12.383 1 91.5 158 GLY B N 1
ATOM 3337 C CA . GLY B 1 158 ? 5.18 7.637 13.586 1 91.5 158 GLY B CA 1
ATOM 3338 C C . GLY B 1 158 ? 4.027 8.617 13.664 1 91.5 158 GLY B C 1
ATOM 3339 O O . GLY B 1 158 ? 2.861 8.219 13.578 1 91.5 158 GLY B O 1
ATOM 3340 N N . HIS B 1 159 ? 4.398 9.938 13.812 1 95.38 159 HIS B N 1
ATOM 3341 C CA . HIS B 1 159 ? 3.371 10.969 13.93 1 95.38 159 HIS B CA 1
ATOM 3342 C C . HIS B 1 159 ? 3.205 11.734 12.617 1 95.38 159 HIS B C 1
ATOM 3344 O O . HIS B 1 159 ? 2.686 12.852 12.609 1 95.38 159 HIS B O 1
ATOM 3350 N N . GLN B 1 160 ? 3.662 11.062 11.516 1 95.19 160 GLN B N 1
ATOM 3351 C CA . GLN B 1 160 ? 3.447 11.625 10.188 1 95.19 160 GLN B CA 1
ATOM 3352 C C . GLN B 1 160 ? 2.631 10.68 9.312 1 95.19 160 GLN B C 1
ATOM 3354 O O . GLN B 1 160 ? 2.68 9.461 9.492 1 95.19 160 GLN B O 1
ATOM 3359 N N . ILE B 1 161 ? 1.908 11.266 8.477 1 96.44 161 ILE B N 1
ATOM 3360 C CA . ILE B 1 161 ? 1.113 10.539 7.496 1 96.44 161 ILE B CA 1
ATOM 3361 C C . ILE B 1 161 ? 1.442 11.031 6.09 1 96.44 161 ILE B C 1
ATOM 3363 O O . ILE B 1 161 ? 1.475 12.234 5.84 1 96.44 161 ILE B O 1
ATOM 3367 N N . TYR B 1 162 ? 1.646 10.102 5.168 1 93.38 162 TYR B N 1
ATOM 3368 C CA . TYR B 1 162 ? 2.084 10.43 3.816 1 93.38 162 TYR B CA 1
ATOM 3369 C C . TYR B 1 162 ? 1.022 10.047 2.793 1 93.38 162 TYR B C 1
ATOM 3371 O O . TYR B 1 162 ? 0.453 8.953 2.857 1 93.38 162 TYR B O 1
ATOM 3379 N N . PHE B 1 163 ? 0.752 10.961 1.903 1 93.88 163 PHE B N 1
ATOM 3380 C CA . PHE B 1 163 ? -0.145 10.742 0.775 1 93.88 163 PHE B CA 1
ATOM 3381 C C . PHE B 1 163 ? 0.611 10.844 -0.544 1 93.88 163 PHE B C 1
ATOM 3383 O O . PHE B 1 163 ? 1.146 11.898 -0.882 1 93.88 163 PHE B O 1
ATOM 3390 N N . THR B 1 164 ? 0.621 9.734 -1.267 1 89.44 164 THR B N 1
ATOM 3391 C CA . THR B 1 164 ? 1.392 9.672 -2.504 1 89.44 164 THR B CA 1
ATOM 3392 C C . THR B 1 164 ? 0.5 9.281 -3.678 1 89.44 164 THR B C 1
ATOM 3394 O O . THR B 1 164 ? -0.186 8.258 -3.627 1 89.44 164 THR B O 1
ATOM 3397 N N . PRO B 1 165 ? 0.477 10.078 -4.668 1 86.31 165 PRO B N 1
ATOM 3398 C CA . PRO B 1 165 ? -0.289 9.68 -5.848 1 86.31 165 PRO B CA 1
ATOM 3399 C C . PRO B 1 165 ? 0.346 8.5 -6.59 1 86.31 165 PRO B C 1
ATOM 3401 O O . PRO B 1 165 ? 1.567 8.469 -6.762 1 86.31 165 PRO B O 1
ATOM 3404 N N . LEU B 1 166 ? -0.433 7.523 -6.977 1 76.75 166 LEU B N 1
ATOM 3405 C CA . LEU B 1 166 ? 0.08 6.32 -7.625 1 76.75 166 LEU B CA 1
ATOM 3406 C C . LEU B 1 166 ? -0.244 6.32 -9.117 1 76.75 166 LEU B C 1
ATOM 3408 O O . LEU B 1 166 ? -0.556 5.273 -9.688 1 76.75 166 LEU B O 1
ATOM 3412 N N . LEU B 1 167 ? -0.197 7.461 -9.766 1 71.12 167 LEU B N 1
ATOM 3413 C CA . LEU B 1 167 ? -0.46 7.555 -11.195 1 71.12 167 LEU B CA 1
ATOM 3414 C C . LEU B 1 167 ? 0.727 7.035 -12 1 71.12 167 LEU B C 1
ATOM 3416 O O . LEU B 1 167 ? 1.817 6.848 -11.461 1 71.12 167 LEU B O 1
ATOM 3420 N N . GLU B 1 168 ? 0.432 6.797 -13.211 1 62.25 168 GLU B N 1
ATOM 3421 C CA . GLU B 1 168 ? 1.461 6.402 -14.164 1 62.25 168 GLU B CA 1
ATOM 3422 C C . GLU B 1 168 ? 2.605 7.41 -14.195 1 62.25 168 GLU B C 1
ATOM 3424 O O . GLU B 1 168 ? 2.377 8.617 -14.141 1 62.25 168 GLU B O 1
ATOM 3429 N N . TYR B 1 169 ? 3.768 6.727 -13.852 1 65.06 169 TYR B N 1
ATOM 3430 C CA . TYR B 1 169 ? 5 7.496 -13.953 1 65.06 169 TYR B CA 1
ATOM 3431 C C . TYR B 1 169 ? 5.527 7.488 -15.383 1 65.06 169 TYR B C 1
ATOM 3433 O O . TYR B 1 169 ? 5.828 6.43 -15.938 1 65.06 169 TYR B O 1
ATOM 3441 N N . LYS B 1 170 ? 5.301 8.648 -16.016 1 63.09 170 LYS B N 1
ATOM 3442 C CA . LYS B 1 170 ? 5.875 8.781 -17.359 1 63.09 170 LYS B CA 1
ATOM 3443 C C . LYS B 1 170 ? 7.281 9.367 -17.297 1 63.09 170 LYS B C 1
ATOM 3445 O O . LYS B 1 170 ? 7.59 10.164 -16.406 1 63.09 170 LYS B O 1
ATOM 3450 N N . THR B 1 171 ? 8.258 8.695 -17.875 1 57.12 171 THR B N 1
ATOM 3451 C CA . THR B 1 171 ? 9.664 9.062 -17.922 1 57.12 171 THR B CA 1
ATOM 3452 C C . THR B 1 171 ? 9.836 10.578 -17.844 1 57.12 171 THR B C 1
ATOM 3454 O O . THR B 1 171 ? 10.812 11.07 -17.266 1 57.12 171 THR B O 1
ATOM 3457 N N . HIS B 1 172 ? 8.953 11.211 -18.5 1 54.94 172 HIS B N 1
ATOM 3458 C CA . HIS B 1 172 ? 9.125 12.656 -18.5 1 54.94 172 HIS B CA 1
ATOM 3459 C C . HIS B 1 172 ? 8.344 13.297 -17.359 1 54.94 172 HIS B C 1
ATOM 3461 O O . HIS B 1 172 ? 8.422 14.516 -17.141 1 54.94 172 HIS B O 1
ATOM 3467 N N . ARG B 1 173 ? 7.695 12.383 -16.859 1 54.28 173 ARG B N 1
ATOM 3468 C CA . ARG B 1 173 ? 6.883 13.023 -15.828 1 54.28 173 ARG B CA 1
ATOM 3469 C C . ARG B 1 173 ? 7.508 12.852 -14.453 1 54.28 173 ARG B C 1
ATOM 3471 O O . ARG B 1 173 ? 8.336 11.961 -14.242 1 54.28 173 ARG B O 1
ATOM 3478 N N . GLU B 1 174 ? 7.227 13.711 -13.539 1 55.34 174 GLU B N 1
ATOM 3479 C CA . GLU B 1 174 ? 7.805 13.898 -12.211 1 55.34 174 GLU B CA 1
ATOM 3480 C C . GLU B 1 174 ? 7.598 12.656 -11.344 1 55.34 174 GLU B C 1
ATOM 3482 O O . GLU B 1 174 ? 6.629 11.922 -11.531 1 55.34 174 GLU B O 1
ATOM 3487 N N . ASN B 1 175 ? 8.617 12.336 -10.641 1 57.38 175 ASN B N 1
ATOM 3488 C CA . ASN B 1 175 ? 8.758 11.266 -9.656 1 57.38 175 ASN B CA 1
ATOM 3489 C C . ASN B 1 175 ? 7.566 11.227 -8.703 1 57.38 175 ASN B C 1
ATOM 3491 O O . ASN B 1 175 ? 7.066 12.273 -8.281 1 57.38 175 ASN B O 1
ATOM 3495 N N . ALA B 1 176 ? 6.902 10.062 -8.633 1 60.06 176 ALA B N 1
ATOM 3496 C CA . ALA B 1 176 ? 5.902 9.906 -7.574 1 60.06 176 ALA B CA 1
ATOM 3497 C C . ALA B 1 176 ? 6.504 10.203 -6.203 1 60.06 176 ALA B C 1
ATOM 3499 O O . ALA B 1 176 ? 7.48 9.562 -5.797 1 60.06 176 ALA B O 1
ATOM 3500 N N . ARG B 1 177 ? 6.34 11.297 -5.648 1 66.06 177 ARG B N 1
ATOM 3501 C CA . ARG B 1 177 ? 6.711 11.703 -4.293 1 66.06 177 ARG B CA 1
ATOM 3502 C C . ARG B 1 177 ? 5.48 12.078 -3.477 1 66.06 177 ARG B C 1
ATOM 3504 O O . ARG B 1 177 ? 4.422 12.375 -4.039 1 66.06 177 ARG B O 1
ATOM 3511 N N . PRO B 1 178 ? 5.645 11.797 -2.143 1 72.06 178 PRO B N 1
ATOM 3512 C CA . PRO B 1 178 ? 4.516 12.297 -1.352 1 72.06 178 PRO B CA 1
ATOM 3513 C C . PRO B 1 178 ? 4.176 13.75 -1.662 1 72.06 178 PRO B C 1
ATOM 3515 O O . PRO B 1 178 ? 5.062 14.602 -1.694 1 72.06 178 PRO B O 1
ATOM 3518 N N . HIS B 1 179 ? 2.906 13.859 -1.951 1 83.75 179 HIS B N 1
ATOM 3519 C CA . HIS B 1 179 ? 2.469 15.203 -2.312 1 83.75 179 HIS B CA 1
ATOM 3520 C C . HIS B 1 179 ? 1.757 15.875 -1.146 1 83.75 179 HIS B C 1
ATOM 3522 O O . HIS B 1 179 ? 1.526 17.094 -1.175 1 83.75 179 HIS B O 1
ATOM 3528 N N . LEU B 1 180 ? 1.487 15.102 -0.127 1 92.12 180 LEU B N 1
ATOM 3529 C CA . LEU B 1 180 ? 0.914 15.633 1.106 1 92.12 180 LEU B CA 1
ATOM 3530 C C . LEU B 1 180 ? 1.487 14.914 2.324 1 92.12 180 LEU B C 1
ATOM 3532 O O . LEU B 1 180 ? 1.482 13.68 2.385 1 92.12 180 LEU B O 1
ATOM 3536 N N . VAL B 1 181 ? 2.031 15.68 3.242 1 93.94 181 VAL B N 1
ATOM 3537 C CA . VAL B 1 181 ? 2.572 15.125 4.477 1 93.94 181 VAL B CA 1
ATOM 3538 C C . VAL B 1 181 ? 1.899 15.781 5.68 1 93.94 181 VAL B C 1
ATOM 3540 O O . VAL B 1 181 ? 1.942 17 5.832 1 93.94 181 VAL B O 1
ATOM 3543 N N . LEU B 1 182 ? 1.271 14.984 6.477 1 96.31 182 LEU B N 1
ATOM 3544 C CA . LEU B 1 182 ? 0.705 15.469 7.73 1 96.31 182 LEU B CA 1
ATOM 3545 C C . LEU B 1 182 ? 1.673 15.234 8.891 1 96.31 182 LEU B C 1
ATOM 3547 O O . LEU B 1 182 ? 2.234 14.148 9.023 1 96.31 182 LEU B O 1
ATOM 3551 N N . THR B 1 183 ? 1.842 16.266 9.664 1 95.81 183 THR B N 1
ATOM 3552 C CA . THR B 1 183 ? 2.631 16.156 10.883 1 95.81 183 THR B CA 1
ATOM 3553 C C . THR B 1 183 ? 1.771 16.438 12.109 1 95.81 183 THR B C 1
ATOM 3555 O O . THR B 1 183 ? 1.076 17.453 12.164 1 95.81 183 THR B O 1
ATOM 3558 N N . HIS B 1 184 ? 1.835 15.547 13.078 1 97.06 184 HIS B N 1
ATOM 3559 C CA . HIS B 1 184 ? 1.059 15.703 14.305 1 97.06 184 HIS B CA 1
ATOM 3560 C C . HIS B 1 184 ? 1.965 15.961 15.508 1 97.06 184 HIS B C 1
ATOM 3562 O O . HIS B 1 184 ? 2.926 15.227 15.734 1 97.06 184 HIS B O 1
ATOM 3568 N N . TYR B 1 185 ? 1.672 16.969 16.219 1 95.88 185 TYR B N 1
ATOM 3569 C CA . TYR B 1 185 ? 2.422 17.344 17.406 1 95.88 185 TYR B CA 1
ATOM 3570 C C . TYR B 1 185 ? 1.672 16.938 18.672 1 95.88 185 TYR B C 1
ATOM 3572 O O . TYR B 1 185 ? 0.594 17.469 18.953 1 95.88 185 TYR B O 1
ATOM 3580 N N . VAL B 1 186 ? 2.332 16.094 19.484 1 95.75 186 VAL B N 1
ATOM 3581 C CA . VAL B 1 186 ? 1.607 15.461 20.578 1 95.75 186 VAL B CA 1
ATOM 3582 C C . VAL B 1 186 ? 2.072 16.047 21.906 1 95.75 186 VAL B C 1
ATOM 3584 O O . VAL B 1 186 ? 1.663 15.586 22.984 1 95.75 186 VAL B O 1
ATOM 3587 N N . GLU B 1 187 ? 2.768 17.109 21.922 1 93.81 187 GLU B N 1
ATOM 3588 C CA . GLU B 1 187 ? 3.371 17.672 23.125 1 93.81 187 GLU B CA 1
ATOM 3589 C C . GLU B 1 187 ? 2.305 18.156 24.094 1 93.81 187 GLU B C 1
ATOM 3591 O O . GLU B 1 187 ? 2.51 18.141 25.312 1 93.81 187 GLU B O 1
ATOM 3596 N N . LEU B 1 188 ? 1.206 18.594 23.625 1 95.81 188 LEU B N 1
ATOM 3597 C CA . LEU B 1 188 ? 0.168 19.156 24.469 1 95.81 188 LEU B CA 1
ATOM 3598 C C . LEU B 1 188 ? -0.948 18.156 24.719 1 95.81 188 LEU B C 1
ATOM 3600 O O . LEU B 1 188 ? -1.953 18.484 25.359 1 95.81 188 LEU B O 1
ATOM 3604 N N . ALA B 1 189 ? -0.762 16.922 24.297 1 95.69 189 ALA B N 1
ATOM 3605 C CA . ALA B 1 189 ? -1.814 15.914 24.344 1 95.69 189 ALA B CA 1
ATOM 3606 C C . ALA B 1 189 ? -2.207 15.586 25.781 1 95.69 189 ALA B C 1
ATOM 3608 O O . ALA B 1 189 ? -3.395 15.516 26.109 1 95.69 189 ALA B O 1
ATOM 3609 N N . ASP B 1 190 ? -1.283 15.383 26.641 1 94.56 190 ASP B N 1
ATOM 3610 C CA . ASP B 1 190 ? -1.548 14.945 28.016 1 94.56 190 ASP B CA 1
ATOM 3611 C C . ASP B 1 190 ? -2.074 16.094 28.859 1 94.56 190 ASP B C 1
ATOM 3613 O O . ASP B 1 190 ? -3.092 15.961 29.547 1 94.56 190 ASP B O 1
ATOM 3617 N N . GLU B 1 191 ? -1.506 17.297 28.75 1 94.81 191 GLU B N 1
ATOM 3618 C CA . GLU B 1 191 ? -1.814 18.406 29.625 1 94.81 191 GLU B CA 1
ATOM 3619 C C . GLU B 1 191 ? -3.059 19.156 29.156 1 94.81 191 GLU B C 1
ATOM 3621 O O . GLU B 1 191 ? -3.828 19.672 29.984 1 94.81 191 GLU B O 1
ATOM 3626 N N . LYS B 1 192 ? -3.234 19.203 27.859 1 96.44 192 LYS B N 1
ATOM 3627 C CA . LYS B 1 192 ? -4.285 20.078 27.344 1 96.44 192 LYS B CA 1
ATOM 3628 C C . LYS B 1 192 ? -5.301 19.297 26.531 1 96.44 192 LYS B C 1
ATOM 3630 O O . LYS B 1 192 ? -6.266 19.859 26.016 1 96.44 192 LYS B O 1
ATOM 3635 N N . ASP B 1 193 ? -5.109 17.969 26.328 1 97 193 ASP B N 1
ATOM 3636 C CA . ASP B 1 193 ? -5.992 17.094 25.562 1 97 193 ASP B CA 1
ATOM 3637 C C . ASP B 1 193 ? -6.168 17.609 24.141 1 97 193 ASP B C 1
ATOM 3639 O O . ASP B 1 193 ? -7.297 17.75 23.656 1 97 193 ASP B O 1
ATOM 3643 N N . ILE B 1 194 ? -5.055 17.953 23.531 1 96.81 194 ILE B N 1
ATOM 3644 C CA . ILE B 1 194 ? -5.125 18.484 22.172 1 96.81 194 ILE B CA 1
ATOM 3645 C C . ILE B 1 194 ? -3.896 18.047 21.375 1 96.81 194 ILE B C 1
ATOM 3647 O O . ILE B 1 194 ? -2.787 18 21.922 1 96.81 194 ILE B O 1
ATOM 3651 N N . VAL B 1 195 ? -4.113 17.641 20.156 1 97.06 195 VAL B N 1
ATOM 3652 C CA . VAL B 1 195 ? -3.051 17.328 19.203 1 97.06 195 VAL B CA 1
ATOM 3653 C C . VAL B 1 195 ? -3.146 18.281 18 1 97.06 195 VAL B C 1
ATOM 3655 O O . VAL B 1 195 ? -4.223 18.453 17.422 1 97.06 195 VAL B O 1
ATOM 3658 N N . LEU B 1 196 ? -2.051 18.953 17.688 1 95.81 196 LEU B N 1
ATOM 3659 C CA . LEU B 1 196 ? -1.994 19.906 16.594 1 95.81 196 LEU B CA 1
ATOM 3660 C C . LEU B 1 196 ? -1.451 19.234 15.328 1 95.81 196 LEU B C 1
ATOM 3662 O O . LEU B 1 196 ? -0.576 18.375 15.406 1 95.81 196 LEU B O 1
ATOM 3666 N N . MET B 1 197 ? -1.97 19.656 14.172 1 96.5 197 MET B N 1
ATOM 3667 C CA . MET B 1 197 ? -1.58 19.016 12.914 1 96.5 197 MET B CA 1
ATOM 3668 C C . MET B 1 197 ? -1.335 20.062 11.836 1 96.5 197 MET B C 1
ATOM 3670 O O . MET B 1 197 ? -2.09 21.031 11.719 1 96.5 197 MET B O 1
ATOM 3674 N N . VAL B 1 198 ? -0.301 19.891 11.07 1 95.12 198 VAL B N 1
ATOM 3675 C CA . VAL B 1 198 ? -0.067 20.672 9.867 1 95.12 198 VAL B CA 1
ATOM 3676 C C . VAL B 1 198 ? 0.137 19.75 8.672 1 95.12 198 VAL B C 1
ATOM 3678 O O . VAL B 1 198 ? 0.794 18.703 8.789 1 95.12 198 VAL B O 1
ATOM 3681 N N . GLY B 1 199 ? -0.543 20.016 7.609 1 94.88 199 GLY B N 1
ATOM 3682 C CA . GLY B 1 199 ? -0.381 19.297 6.352 1 94.88 199 GLY B CA 1
ATOM 3683 C C . GLY B 1 199 ? 0.319 20.125 5.285 1 94.88 199 GLY B C 1
ATOM 3684 O O . GLY B 1 199 ? -0.209 21.141 4.828 1 94.88 199 GLY B O 1
ATOM 3685 N N . GLU B 1 200 ? 1.452 19.641 4.824 1 92 200 GLU B N 1
ATOM 3686 C CA . GLU B 1 200 ? 2.24 20.344 3.824 1 92 200 GLU B CA 1
ATOM 3687 C C . GLU B 1 200 ? 2.127 19.688 2.455 1 92 200 GLU B C 1
ATOM 3689 O O . GLU B 1 200 ? 2.285 18.469 2.33 1 92 200 GLU B O 1
ATOM 3694 N N . LEU B 1 201 ? 1.896 20.562 1.515 1 89.25 201 LEU B N 1
ATOM 3695 C CA . LEU B 1 201 ? 1.816 20.078 0.14 1 89.25 201 LEU B CA 1
ATOM 3696 C C . LEU B 1 201 ? 3.191 20.094 -0.521 1 89.25 201 LEU B C 1
ATOM 3698 O O . LEU B 1 201 ? 4.035 20.938 -0.183 1 89.25 201 LEU B O 1
ATOM 3702 N N . GLY B 1 202 ? 3.408 19.125 -1.345 1 77.56 202 GLY B N 1
ATOM 3703 C CA . GLY B 1 202 ? 4.664 19.094 -2.078 1 77.56 202 GLY B CA 1
ATOM 3704 C C . GLY B 1 202 ? 4.902 20.359 -2.898 1 77.56 202 GLY B C 1
ATOM 3705 O O . GLY B 1 202 ? 4.457 21.438 -2.527 1 77.56 202 GLY B O 1
ATOM 3706 N N . ASP B 1 203 ? 5.582 20.203 -3.943 1 68.38 203 ASP B N 1
ATOM 3707 C CA . ASP B 1 203 ? 5.988 21.328 -4.781 1 68.38 203 ASP B CA 1
ATOM 3708 C C . ASP B 1 203 ? 4.77 22.094 -5.301 1 68.38 203 ASP B C 1
ATOM 3710 O O . ASP B 1 203 ? 3.982 21.562 -6.082 1 68.38 203 ASP B O 1
ATOM 3714 N N . PRO B 1 204 ? 4.672 23.219 -4.77 1 61.41 204 PRO B N 1
ATOM 3715 C CA . PRO B 1 204 ? 3.514 24.016 -5.168 1 61.41 204 PRO B CA 1
ATOM 3716 C C . PRO B 1 204 ? 3.453 24.266 -6.672 1 61.41 204 PRO B C 1
ATOM 3718 O O . PRO B 1 204 ? 2.377 24.516 -7.219 1 61.41 204 PRO B O 1
ATOM 3721 N N . ASP B 1 205 ? 4.539 24.156 -7.25 1 61.75 205 ASP B N 1
ATOM 3722 C CA . ASP B 1 205 ? 4.57 24.438 -8.68 1 61.75 205 ASP B CA 1
ATOM 3723 C C . ASP B 1 205 ? 3.986 23.281 -9.484 1 61.75 205 ASP B C 1
ATOM 3725 O O . ASP B 1 205 ? 3.566 23.453 -10.625 1 61.75 205 ASP B O 1
ATOM 3729 N N . ARG B 1 206 ? 3.895 22.203 -8.945 1 62.44 206 ARG B N 1
ATOM 3730 C CA . ARG B 1 206 ? 3.441 21.047 -9.711 1 62.44 206 ARG B CA 1
ATOM 3731 C C . ARG B 1 206 ? 1.934 20.859 -9.586 1 62.44 206 ARG B C 1
ATOM 3733 O O . ARG B 1 206 ? 1.302 20.266 -10.461 1 62.44 206 ARG B O 1
ATOM 3740 N N . LYS B 1 207 ? 1.374 21.625 -8.883 1 67.19 207 LYS B N 1
ATOM 3741 C CA . LYS B 1 207 ? -0.065 21.672 -8.641 1 67.19 207 LYS B CA 1
ATOM 3742 C C . LYS B 1 207 ? -0.689 20.281 -8.695 1 67.19 207 LYS B C 1
ATOM 3744 O O . LYS B 1 207 ? -1.718 20.094 -9.352 1 67.19 207 LYS B O 1
ATOM 3749 N N . ILE B 1 208 ? -0.15 19.281 -8.18 1 76.19 208 ILE B N 1
ATOM 3750 C CA . ILE B 1 208 ? -0.667 17.922 -8.195 1 76.19 208 ILE B CA 1
ATOM 3751 C C . ILE B 1 208 ? -1.9 17.828 -7.301 1 76.19 208 ILE B C 1
ATOM 3753 O O . ILE B 1 208 ? -2.855 17.109 -7.621 1 76.19 208 ILE B O 1
ATOM 3757 N N . LEU B 1 209 ? -1.908 18.672 -6.293 1 86.75 209 LEU B N 1
ATOM 3758 C CA . LEU B 1 209 ? -2.963 18.594 -5.289 1 86.75 209 LEU B CA 1
ATOM 3759 C C . LEU B 1 209 ? -3.344 19.984 -4.781 1 86.75 209 LEU B C 1
ATOM 3761 O O . LEU B 1 209 ? -2.482 20.734 -4.328 1 86.75 209 LEU B O 1
ATOM 3765 N N . THR B 1 210 ? -4.566 20.344 -4.949 1 87.38 210 THR B N 1
ATOM 3766 C CA . THR B 1 210 ? -5.047 21.578 -4.359 1 87.38 210 THR B CA 1
ATOM 3767 C C . THR B 1 210 ? -5.289 21.406 -2.861 1 87.38 210 THR B C 1
ATOM 3769 O O . THR B 1 210 ? -5.355 20.281 -2.363 1 87.38 210 THR B O 1
ATOM 3772 N N . LEU B 1 211 ? -5.445 22.516 -2.213 1 88.38 211 LEU B N 1
ATOM 3773 C CA . LEU B 1 211 ? -5.73 22.469 -0.783 1 88.38 211 LEU B CA 1
ATOM 3774 C C . LEU B 1 211 ? -7.059 21.766 -0.515 1 88.38 211 LEU B C 1
ATOM 3776 O O . LEU B 1 211 ? -7.184 21.016 0.454 1 88.38 211 LEU B O 1
ATOM 3780 N N . GLN B 1 212 ? -7.988 22.031 -1.34 1 89.5 212 GLN B N 1
ATOM 3781 C CA . GLN B 1 212 ? -9.297 21.422 -1.184 1 89.5 212 GLN B CA 1
ATOM 3782 C C . GLN B 1 212 ? -9.219 19.906 -1.377 1 89.5 212 GLN B C 1
ATOM 3784 O O . GLN B 1 212 ? -9.844 19.156 -0.629 1 89.5 212 GLN B O 1
ATOM 3789 N N . GLU B 1 213 ? -8.516 19.5 -2.332 1 91.06 213 GLU B N 1
ATOM 3790 C CA . GLU B 1 213 ? -8.32 18.062 -2.58 1 91.06 213 GLU B CA 1
ATOM 3791 C C . GLU B 1 213 ? -7.562 17.406 -1.43 1 91.06 213 GLU B C 1
ATOM 3793 O O . GLU B 1 213 ? -7.895 16.297 -1.024 1 91.06 213 GLU B O 1
ATOM 3798 N N . ALA B 1 214 ? -6.562 18.109 -0.986 1 93.06 214 ALA B N 1
ATOM 3799 C CA . ALA B 1 214 ? -5.812 17.625 0.172 1 93.06 214 ALA B CA 1
ATOM 3800 C C . ALA B 1 214 ? -6.727 17.453 1.383 1 93.06 214 ALA B C 1
ATOM 3802 O O . ALA B 1 214 ? -6.641 16.453 2.098 1 93.06 214 ALA B O 1
ATOM 3803 N N . GLN B 1 215 ? -7.531 18.359 1.536 1 93.12 215 GLN B N 1
ATOM 3804 C CA . GLN B 1 215 ? -8.492 18.281 2.631 1 93.12 215 GLN B CA 1
ATOM 3805 C C . GLN B 1 215 ? -9.414 17.078 2.473 1 93.12 215 GLN B C 1
ATOM 3807 O O . GLN B 1 215 ? -9.758 16.422 3.457 1 93.12 215 GLN B O 1
ATOM 3812 N N . ASN B 1 216 ? -9.828 16.891 1.283 1 93.25 216 ASN B N 1
ATOM 3813 C CA . ASN B 1 216 ? -10.672 15.742 1.002 1 93.25 216 ASN B CA 1
ATOM 3814 C C . ASN B 1 216 ? -9.977 14.438 1.389 1 93.25 216 ASN B C 1
ATOM 3816 O O . ASN B 1 216 ? -10.586 13.57 2.025 1 93.25 216 ASN B O 1
ATOM 3820 N N . LEU B 1 217 ? -8.773 14.281 1.062 1 95.06 217 LEU B N 1
ATOM 3821 C CA . LEU B 1 217 ? -8 13.086 1.386 1 95.06 217 LEU B CA 1
ATOM 3822 C C . LEU B 1 217 ? -7.898 12.891 2.896 1 95.06 217 LEU B C 1
ATOM 3824 O O . LEU B 1 217 ? -8.062 11.781 3.396 1 95.06 217 LEU B O 1
ATOM 3828 N N . VAL B 1 218 ? -7.656 13.992 3.574 1 95.62 218 VAL B N 1
ATOM 3829 C CA . VAL B 1 218 ? -7.527 13.922 5.027 1 95.62 218 VAL B CA 1
ATOM 3830 C C . VAL B 1 218 ? -8.859 13.523 5.648 1 95.62 218 VAL B C 1
ATOM 3832 O O . VAL B 1 218 ? -8.898 12.711 6.578 1 95.62 218 VAL B O 1
ATOM 3835 N N . TYR B 1 219 ? -9.859 14.102 5.117 1 93.62 219 TYR B N 1
ATOM 3836 C CA . TYR B 1 219 ? -11.203 13.766 5.586 1 93.62 219 TYR B CA 1
ATOM 3837 C C . TYR B 1 219 ? -11.5 12.289 5.371 1 93.62 219 TYR B C 1
ATOM 3839 O O . TYR B 1 219 ? -12 11.609 6.27 1 93.62 219 TYR B O 1
ATOM 3847 N N . GLN B 1 220 ? -11.203 11.758 4.227 1 95 220 GLN B N 1
ATOM 3848 C CA . GLN B 1 220 ? -11.391 10.344 3.926 1 95 220 GLN B CA 1
ATOM 3849 C C . GLN B 1 220 ? -10.625 9.469 4.918 1 95 220 GLN B C 1
ATOM 3851 O O . GLN B 1 220 ? -11.18 8.516 5.465 1 95 220 GLN B O 1
ATOM 3856 N N . MET B 1 221 ? -9.391 9.797 5.094 1 96.75 221 MET B N 1
ATOM 3857 C CA . MET B 1 221 ? -8.562 9.039 6.027 1 96.75 221 MET B CA 1
ATOM 3858 C C . MET B 1 221 ? -9.227 8.945 7.395 1 96.75 221 MET B C 1
ATOM 3860 O O . MET B 1 221 ? -9.281 7.871 7.992 1 96.75 221 MET B O 1
ATOM 3864 N N . GLN B 1 222 ? -9.773 10.047 7.898 1 95 222 GLN B N 1
ATOM 3865 C CA . GLN B 1 222 ? -10.43 10.07 9.195 1 95 222 GLN B CA 1
ATOM 3866 C C . GLN B 1 222 ? -11.656 9.164 9.211 1 95 222 GLN B C 1
ATOM 3868 O O . GLN B 1 222 ? -11.875 8.43 10.18 1 95 222 GLN B O 1
ATOM 3873 N N . ILE B 1 223 ? -12.375 9.242 8.18 1 94.75 223 ILE B N 1
ATOM 3874 C CA . ILE B 1 223 ? -13.602 8.461 8.078 1 94.75 223 ILE B CA 1
ATOM 3875 C C . ILE B 1 223 ? -13.258 6.969 8.07 1 94.75 223 ILE B C 1
ATOM 3877 O O . ILE B 1 223 ? -13.836 6.188 8.828 1 94.75 223 ILE B O 1
ATOM 3881 N N . PHE B 1 224 ? -12.336 6.547 7.32 1 97.12 224 PHE B N 1
ATOM 3882 C CA . PHE B 1 224 ? -12.016 5.137 7.145 1 97.12 224 PHE B CA 1
ATOM 3883 C C . PHE B 1 224 ? -11.336 4.574 8.391 1 97.12 224 PHE B C 1
ATOM 3885 O O . PHE B 1 224 ? -11.477 3.391 8.703 1 97.12 224 PHE B O 1
ATOM 3892 N N . TYR B 1 225 ? -10.656 5.391 9.141 1 97.25 225 TYR B N 1
ATOM 3893 C CA . TYR B 1 225 ? -9.852 4.859 10.234 1 97.25 225 TYR B CA 1
ATOM 3894 C C . TYR B 1 225 ? -10.539 5.09 11.578 1 97.25 225 TYR B C 1
ATOM 3896 O O . TYR B 1 225 ? -10.328 4.336 12.531 1 97.25 225 TYR B O 1
ATOM 3904 N N . VAL B 1 226 ? -11.375 6.156 11.664 1 95.38 226 VAL B N 1
ATOM 3905 C CA . VAL B 1 226 ? -11.789 6.492 13.023 1 95.38 226 VAL B CA 1
ATOM 3906 C C . VAL B 1 226 ? -13.297 6.77 13.055 1 95.38 226 VAL B C 1
ATOM 3908 O O . VAL B 1 226 ? -14.047 6.074 13.742 1 95.38 226 VAL B O 1
ATOM 3911 N N . THR B 1 227 ? -13.812 7.684 12.195 1 94.75 227 THR B N 1
ATOM 3912 C CA . THR B 1 227 ? -15.125 8.289 12.43 1 94.75 227 THR B CA 1
ATOM 3913 C C . THR B 1 227 ? -16.203 7.578 11.617 1 94.75 227 THR B C 1
ATOM 3915 O O . THR B 1 227 ? -17.391 7.742 11.883 1 94.75 227 THR B O 1
ATOM 3918 N N . GLY B 1 228 ? -15.789 6.84 10.641 1 93.06 228 GLY B N 1
ATOM 3919 C CA . GLY B 1 228 ? -16.781 6.254 9.75 1 93.06 228 GLY B CA 1
ATOM 3920 C C . GLY B 1 228 ? -17.516 5.078 10.359 1 93.06 228 GLY B C 1
ATOM 3921 O O . GLY B 1 228 ? -17.266 4.707 11.508 1 93.06 228 GLY B O 1
ATOM 3922 N N . SER B 1 229 ? -18.453 4.602 9.602 1 94.44 229 SER B N 1
ATOM 3923 C CA . SER B 1 229 ? -19.203 3.416 9.992 1 94.44 229 SER B CA 1
ATOM 3924 C C . SER B 1 229 ? -18.312 2.184 10.047 1 94.44 229 SER B C 1
ATOM 3926 O O . SER B 1 229 ? -17.188 2.205 9.547 1 94.44 229 SER B O 1
ATOM 3928 N N . GLN B 1 230 ? -18.859 1.179 10.625 1 95.69 230 GLN B N 1
ATOM 3929 C CA . GLN B 1 230 ? -18.125 -0.077 10.68 1 95.69 230 GLN B CA 1
ATOM 3930 C C . GLN B 1 230 ? -17.844 -0.612 9.273 1 95.69 230 GLN B C 1
ATOM 3932 O O . GLN B 1 230 ? -16.781 -1.183 9.016 1 95.69 230 GLN B O 1
ATOM 3937 N N . ALA B 1 231 ? -18.812 -0.395 8.398 1 93.69 231 ALA B N 1
ATOM 3938 C CA . ALA B 1 231 ? -18.656 -0.847 7.023 1 93.69 231 ALA B CA 1
ATOM 3939 C C . ALA B 1 231 ? -17.438 -0.194 6.367 1 93.69 231 ALA B C 1
ATOM 3941 O O . ALA B 1 231 ? -16.719 -0.843 5.617 1 93.69 231 ALA B O 1
ATOM 3942 N N . LYS B 1 232 ? -17.219 1.033 6.609 1 95 232 LYS B N 1
ATOM 3943 C CA . LYS B 1 232 ? -16.078 1.752 6.047 1 95 232 LYS B CA 1
ATOM 3944 C C . LYS B 1 232 ? -14.766 1.291 6.676 1 95 232 LYS B C 1
ATOM 3946 O O . LYS B 1 232 ? -13.773 1.085 5.977 1 95 232 LYS B O 1
ATOM 3951 N N . LYS B 1 233 ? -14.789 1.108 7.945 1 96 233 LYS B N 1
ATOM 3952 C CA . LYS B 1 233 ? -13.609 0.59 8.641 1 96 233 LYS B CA 1
ATOM 3953 C C . LYS B 1 233 ? -13.281 -0.828 8.18 1 96 233 LYS B C 1
ATOM 3955 O O . LYS B 1 233 ? -12.109 -1.2 8.094 1 96 233 LYS B O 1
ATOM 3960 N N . ASP B 1 234 ? -14.32 -1.524 7.828 1 95.94 234 ASP B N 1
ATOM 3961 C CA . ASP B 1 234 ? -14.133 -2.891 7.348 1 95.94 234 ASP B CA 1
ATOM 3962 C C . ASP B 1 234 ? -13.398 -2.906 6.008 1 95.94 234 ASP B C 1
ATOM 3964 O O . ASP B 1 234 ? -12.703 -3.869 5.688 1 95.94 234 ASP B O 1
ATOM 3968 N N . LEU B 1 235 ? -13.578 -1.893 5.262 1 95.75 235 LEU B N 1
ATOM 3969 C CA . LEU B 1 235 ? -12.859 -1.811 3.992 1 95.75 235 LEU B CA 1
ATOM 3970 C C . LEU B 1 235 ? -11.352 -1.769 4.219 1 95.75 235 LEU B C 1
ATOM 3972 O O . LEU B 1 235 ? -10.594 -2.43 3.504 1 95.75 235 LEU B O 1
ATOM 3976 N N . VAL B 1 236 ? -10.922 -1.011 5.238 1 96.5 236 VAL B N 1
ATOM 3977 C CA . VAL B 1 236 ? -9.5 -0.926 5.578 1 96.5 236 VAL B CA 1
ATOM 3978 C C . VAL B 1 236 ? -8.992 -2.297 6.02 1 96.5 236 VAL B C 1
ATOM 3980 O O . VAL B 1 236 ? -7.934 -2.742 5.578 1 96.5 236 VAL B O 1
ATOM 3983 N N . GLU B 1 237 ? -9.781 -2.947 6.797 1 95.38 237 GLU B N 1
ATOM 3984 C CA . GLU B 1 237 ? -9.398 -4.266 7.297 1 95.38 237 GLU B CA 1
ATO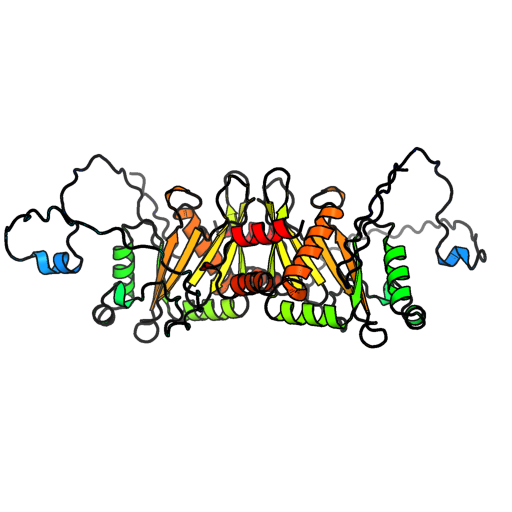M 3985 C C . GLU B 1 237 ? -9.305 -5.281 6.16 1 95.38 237 GLU B C 1
ATOM 3987 O O . GLU B 1 237 ? -8.344 -6.055 6.09 1 95.38 237 GLU B O 1
ATOM 3992 N N . THR B 1 238 ? -10.297 -5.238 5.293 1 94.31 238 THR B N 1
ATOM 3993 C CA . THR B 1 238 ? -10.32 -6.172 4.172 1 94.31 238 THR B CA 1
ATOM 3994 C C . THR B 1 238 ? -9.109 -5.961 3.266 1 94.31 238 THR B C 1
ATOM 3996 O O . THR B 1 238 ? -8.508 -6.926 2.793 1 94.31 238 THR B O 1
ATOM 3999 N N . PHE B 1 239 ? -8.773 -4.758 3.059 1 94.38 239 PHE B N 1
ATOM 4000 C CA . PHE B 1 239 ? -7.633 -4.406 2.221 1 94.38 239 PHE B CA 1
ATOM 4001 C C . PHE B 1 239 ? -6.359 -5.074 2.725 1 94.38 239 PHE B C 1
ATOM 4003 O O . PHE B 1 239 ? -5.52 -5.504 1.93 1 94.38 239 PHE B O 1
ATOM 4010 N N . HIS B 1 240 ? -6.25 -5.227 3.994 1 91.62 240 HIS B N 1
ATOM 4011 C CA . HIS B 1 240 ? -5.043 -5.785 4.594 1 91.62 240 HIS B CA 1
ATOM 4012 C C . HIS B 1 240 ? -5.145 -7.297 4.742 1 91.62 240 HIS B C 1
ATOM 4014 O O . HIS B 1 240 ? -4.199 -8.023 4.426 1 91.62 240 HIS B O 1
ATOM 4020 N N . LYS B 1 241 ? -6.293 -7.816 5.125 1 88.44 241 LYS B N 1
ATOM 4021 C CA . LYS B 1 241 ? -6.422 -9.203 5.551 1 88.44 241 LYS B CA 1
ATOM 4022 C C . LYS B 1 241 ? -6.875 -10.094 4.395 1 88.44 241 LYS B C 1
ATOM 4024 O O . LYS B 1 241 ? -6.598 -11.297 4.383 1 88.44 241 LYS B O 1
ATOM 4029 N N . ASN B 1 242 ? -7.652 -9.453 3.512 1 88.56 242 ASN B N 1
ATOM 4030 C CA . ASN B 1 242 ? -8.203 -10.211 2.393 1 88.56 242 ASN B CA 1
ATOM 4031 C C . ASN B 1 242 ? -8.203 -9.391 1.105 1 88.56 242 ASN B C 1
ATOM 4033 O O . ASN B 1 242 ? -9.258 -9.039 0.583 1 88.56 242 ASN B O 1
ATOM 4037 N N . PRO B 1 243 ? -7.02 -9.258 0.561 1 86.62 243 PRO B N 1
ATOM 4038 C CA . PRO B 1 243 ? -6.914 -8.422 -0.637 1 86.62 243 PRO B CA 1
ATOM 4039 C C . PRO B 1 243 ? -7.727 -8.969 -1.81 1 86.62 243 PRO B C 1
ATOM 4041 O O . PRO B 1 243 ? -8.188 -8.195 -2.656 1 86.62 243 PRO B O 1
ATOM 4044 N N . ALA B 1 244 ? -7.926 -10.211 -1.878 1 80.5 244 ALA B N 1
ATOM 4045 C CA . ALA B 1 244 ? -8.711 -10.812 -2.951 1 80.5 244 ALA B CA 1
ATOM 4046 C C . ALA B 1 244 ? -10.164 -10.352 -2.896 1 80.5 244 ALA B C 1
ATOM 4048 O O . ALA B 1 244 ? -10.82 -10.234 -3.932 1 80.5 244 ALA B O 1
ATOM 4049 N N . GLY B 1 245 ? -10.609 -10.18 -1.72 1 83.88 245 GLY B N 1
ATOM 4050 C CA . GLY B 1 245 ? -12 -9.789 -1.514 1 83.88 245 GLY B CA 1
ATOM 4051 C C . GLY B 1 245 ? -12.203 -8.289 -1.521 1 83.88 245 GLY B C 1
ATOM 4052 O O . GLY B 1 245 ? -13.336 -7.812 -1.396 1 83.88 245 GLY B O 1
ATOM 4053 N N . PHE B 1 246 ? -11.133 -7.566 -1.661 1 90.19 246 PHE B N 1
ATOM 4054 C CA . PHE B 1 246 ? -11.258 -6.113 -1.639 1 90.19 246 PHE B CA 1
ATOM 4055 C C . PHE B 1 246 ? -11.82 -5.598 -2.957 1 90.19 246 PHE B C 1
ATOM 4057 O O . PHE B 1 246 ? -11.305 -5.922 -4.027 1 90.19 246 PHE B O 1
ATOM 4064 N N . ASP B 1 247 ? -12.812 -4.832 -2.83 1 85.56 247 ASP B N 1
ATOM 4065 C CA . ASP B 1 247 ? -13.492 -4.27 -3.99 1 85.56 247 ASP B CA 1
ATOM 4066 C C . ASP B 1 247 ? -13.25 -2.768 -4.102 1 85.56 247 ASP B C 1
ATOM 4068 O O . ASP B 1 247 ? -13.797 -1.982 -3.328 1 85.56 247 ASP B O 1
ATOM 4072 N N . TYR B 1 248 ? -12.586 -2.389 -5.125 1 84.88 248 TYR B N 1
ATOM 4073 C CA . TYR B 1 248 ? -12.219 -0.991 -5.328 1 84.88 248 TYR B CA 1
ATOM 4074 C C . TYR B 1 248 ? -13.445 -0.15 -5.664 1 84.88 248 TYR B C 1
ATOM 4076 O O . TYR B 1 248 ? -13.5 1.037 -5.332 1 84.88 248 TYR B O 1
ATOM 4084 N N . GLN B 1 249 ? -14.383 -0.774 -6.262 1 84.31 249 GLN B N 1
ATOM 4085 C CA . GLN B 1 249 ? -15.625 -0.06 -6.539 1 84.31 249 GLN B CA 1
ATOM 4086 C C . GLN B 1 249 ? -16.359 0.287 -5.246 1 84.31 249 GLN B C 1
ATOM 4088 O O . GLN B 1 249 ? -16.953 1.359 -5.133 1 84.31 249 GLN B O 1
ATOM 4093 N N . SER B 1 250 ? -16.312 -0.646 -4.375 1 88.25 250 SER B N 1
ATOM 4094 C CA . SER B 1 250 ? -16.922 -0.373 -3.072 1 88.25 250 SER B CA 1
ATOM 4095 C C . SER B 1 250 ? -16.234 0.8 -2.383 1 88.25 250 SER B C 1
ATOM 4097 O O . SER B 1 250 ? -16.891 1.616 -1.731 1 88.25 250 SER B O 1
ATOM 4099 N N . LEU B 1 251 ? -14.938 0.865 -2.525 1 91.31 251 LEU B N 1
ATOM 4100 C CA . LEU B 1 251 ? -14.172 1.968 -1.953 1 91.31 251 LEU B CA 1
ATOM 4101 C C . LEU B 1 251 ? -14.594 3.297 -2.57 1 91.31 251 LEU B C 1
ATOM 4103 O O . LEU B 1 251 ? -14.844 4.266 -1.853 1 91.31 251 LEU B O 1
ATOM 4107 N N . ILE B 1 252 ? -14.695 3.289 -3.863 1 88.31 252 ILE B N 1
ATOM 4108 C CA . ILE B 1 252 ? -15.07 4.5 -4.586 1 88.31 252 ILE B CA 1
ATOM 4109 C C . ILE B 1 252 ? -16.469 4.93 -4.18 1 88.31 252 ILE B C 1
ATOM 4111 O O . ILE B 1 252 ? -16.719 6.105 -3.9 1 88.31 252 ILE B O 1
ATOM 4115 N N . SER B 1 253 ? -17.344 3.959 -4.07 1 87.88 253 SER B N 1
ATOM 4116 C CA . SER B 1 253 ? -18.719 4.242 -3.67 1 87.88 253 SER B CA 1
ATOM 4117 C C . SER B 1 253 ? -18.766 4.82 -2.258 1 87.88 253 SER B C 1
ATOM 4119 O O . SER B 1 253 ? -19.578 5.707 -1.978 1 87.88 253 SER B O 1
ATOM 4121 N N . ALA B 1 254 ? -17.906 4.285 -1.444 1 89.12 254 ALA B N 1
ATOM 4122 C CA . ALA B 1 254 ? -17.875 4.746 -0.059 1 89.12 254 ALA B CA 1
ATOM 4123 C C . ALA B 1 254 ? -17.438 6.211 0.019 1 89.12 254 ALA B C 1
ATOM 4125 O O . ALA B 1 254 ? -17.906 6.953 0.888 1 89.12 254 ALA B O 1
ATOM 4126 N N . VAL B 1 255 ? -16.578 6.621 -0.878 1 87.25 255 VAL B N 1
ATOM 4127 C CA . VAL B 1 255 ? -16.078 7.988 -0.875 1 87.25 255 VAL B CA 1
ATOM 4128 C C . VAL B 1 255 ? -17.094 8.922 -1.512 1 87.25 255 VAL B C 1
ATOM 4130 O O . VAL B 1 255 ? -17.234 10.086 -1.106 1 87.25 255 VAL B O 1
ATOM 4133 N N . GLU B 1 256 ? -17.781 8.414 -2.486 1 82.94 256 GLU B N 1
ATOM 4134 C CA . GLU B 1 256 ? -18.797 9.219 -3.148 1 82.94 256 GLU B CA 1
ATOM 4135 C C . GLU B 1 256 ? -19.922 9.586 -2.184 1 82.94 256 GLU B C 1
ATOM 4137 O O . GLU B 1 256 ? -20.594 10.609 -2.357 1 82.94 256 GLU B O 1
ATOM 4142 N N . THR B 1 257 ? -20.062 8.758 -1.254 1 74.25 257 THR B N 1
ATOM 4143 C CA . THR B 1 257 ? -21.125 9.008 -0.298 1 74.25 257 THR B CA 1
ATOM 4144 C C . THR B 1 257 ? -20.672 9.977 0.788 1 74.25 257 THR B C 1
ATOM 4146 O O . THR B 1 257 ? -21.469 10.383 1.634 1 74.25 257 THR B O 1
ATOM 4149 N N . LEU B 1 258 ? -19.344 10.203 0.803 1 68.81 258 LEU B N 1
ATOM 4150 C CA . LEU B 1 258 ? -18.828 11.164 1.775 1 68.81 258 LEU B CA 1
ATOM 4151 C C . LEU B 1 258 ? -19.141 12.586 1.345 1 68.81 258 LEU B C 1
ATOM 4153 O O . LEU B 1 258 ? -19.234 13.492 2.184 1 68.81 258 LEU B O 1
ATOM 4157 N N . SER B 1 259 ? -19.188 12.82 -0.071 1 50.72 259 SER B N 1
ATOM 4158 C CA . SER B 1 259 ? -19.469 14.148 -0.603 1 50.72 259 SER B CA 1
ATOM 4159 C C . SER B 1 259 ? -20.969 14.438 -0.577 1 50.72 259 SER B C 1
ATOM 4161 O O . SER B 1 259 ? -21.781 13.523 -0.727 1 50.72 259 SER B O 1
#

Sequence (518 aa):
MRTSSRKRFRGVGFELTTQNLETFSDRDSSEGAKSVDELIQRKRSAPPPEPSNENKDDKPDETKTGKSVKGLAPRADGLPSHVKSLEKIVDVERLKQESSDQIANIWNEYHSSRQCLSGAMPSSFYQSLLDQAKKFPMFLLPLPRNEGYEFFLLQFSGHQIYFTPLLEYKTHRENARPHLVLTHYVELADEKDIVLMVGELGDPDRKILTLQEAQNLVYQMQIFYVTGSQAKKDLVETFHKNPAGFDYQSLISAVETLSMRTSSRKRFRGVGFELTTQNLETFSDRDSSEGAKSVDELIQRKRSAPPPEPSNENKDDKPDETKTGKSVKGLAPRADGLPSHVKSLEKIVDVERLKQESSDQIANIWNEYHSSRQCLSGAMPSSFYQSLLDQAKKFPMFLLPLPRNEGYEFFLLQFSGHQIYFTPLLEYKTHRENARPHLVLTHYVELADEKDIVLMVGELGDPDRKILTLQEAQNLVYQMQIFYVTGSQAKKDLVETFHKNPAGFDYQSLISAVETLS

Radius of gyration: 29.67 Å; Cα contacts (8 Å, |Δi|>4): 673; chains: 2; bounding box: 77×101×68 Å

Organism: Spizellomyces punctatus (strain DAOM BR117) (NCBI:txid645134)

Nearest PDB structures (foldseek):
  2p4f-assembly1_A  TM=8.665E-01  e=1.303E-12  Nakaseomyces glabratus CBS 138
  6uqd-assembly1_A  TM=2.842E-01  e=4.739E-01  Streptococcus pyogenes
  6cx2-assembly1_A  TM=2.718E-01  e=9.151E-01  Saccharomyces cerevisiae S288C
  2p4f-assembly1_A  TM=8.667E-01  e=7.894E-13  Nakaseomyces glabratus CBS 138
  6uqd-assembly1_A  TM=2.844E-01  e=3.457E-01  Streptococcus pyogenes

pLDDT: mean 71.25, std 28.49, range [18.02, 97.25]

InterPro domains:
  IPR010591 ATP11 [PF06644] (36-252)
  IPR010591 ATP11 [PTHR13126] (28-258)

Secondary structure (DSSP, 8-state):
-----------SS-EEEPP---------S------HHHHHHTTS-------------------------------TTS--TTSPPGGGTS-HHHHTTS-HHHHHHHHHHHHTTSSEEEEEE-HHHHHHHHHHHHH--EEEEEEEETTEEEEEEEEEETTEEEEEE---B-TTSPP---SEEEEEE-TTHHHHS-EEEEEEES-TTT-SS-HHHHHHHHHHHHIIIIIS-HHHHHHHHHHHH-GGG--HHHHHHHHHTT-/-----------SS-EEEPP---------S------TTTTT---S-------------------------------TTS--TTSPPGGGTS-HHHHTTS-HHHHHHHHHHHHTTSSEEEEEE-HHHHHHHHHHHHH--EEEEEEEETTEEEEEEEEEETTEEEEEE---B-TTS-----SEEEEEE-TTHHHHS-EEEEEEES-TTT-SS-HHHHHHHHHHHHIIIIIS-HHHHHHHHHHHH-GGG--HHHHHHHHHTT-

Solvent-accessible surface area (backbone atoms only — not comparable to full-atom values): 30982 Å² total; per-residue (Å²): 134,85,78,78,74,73,77,66,68,69,56,86,60,50,53,66,57,79,66,83,86,72,84,83,66,89,78,83,89,70,85,72,81,65,46,79,63,39,66,66,51,60,72,68,88,82,76,84,75,80,82,84,82,72,84,77,82,80,73,86,77,82,85,82,76,88,75,75,81,64,80,70,74,75,39,95,76,39,40,61,88,87,54,80,53,64,69,78,74,42,64,57,72,63,45,68,73,45,54,53,68,55,42,42,50,52,54,39,58,71,43,40,85,46,91,42,41,28,33,32,31,41,34,68,56,52,51,46,40,51,57,41,32,71,78,49,39,58,51,77,43,74,41,84,48,96,76,30,28,41,41,24,43,37,39,50,42,78,41,30,38,39,33,24,58,39,58,68,37,28,83,88,42,73,69,59,47,63,42,34,39,37,41,50,42,62,85,42,22,83,85,50,46,30,28,41,36,41,32,45,54,43,66,74,84,66,62,85,65,52,72,68,56,49,47,49,53,53,50,49,53,42,30,39,56,61,74,39,55,70,72,46,34,44,51,58,50,30,51,62,71,34,55,88,77,43,52,49,57,57,50,48,52,56,52,58,67,70,103,133,82,78,76,75,73,78,64,69,68,56,87,60,52,52,65,57,79,68,82,86,71,84,83,66,88,77,86,88,70,86,73,81,66,47,82,64,45,71,67,60,79,60,88,70,76,80,77,74,81,78,80,76,82,74,79,77,77,73,80,79,75,80,79,72,83,74,72,78,62,78,70,73,76,38,95,77,40,41,62,89,90,53,82,52,64,69,77,74,42,64,56,75,64,45,68,74,44,54,54,68,54,42,42,50,53,53,39,57,72,42,42,86,44,90,44,42,30,33,32,29,41,34,68,58,52,52,46,40,50,55,42,33,71,77,48,39,60,51,79,42,74,40,83,48,96,76,29,28,40,41,25,40,37,40,50,44,77,40,31,38,38,35,24,57,40,56,66,36,28,82,89,42,73,69,58,46,62,42,33,39,35,41,49,42,62,86,42,22,84,86,51,45,30,28,42,35,40,32,44,54,41,66,73,86,65,62,85,64,53,72,67,55,48,47,49,52,53,49,50,52,43,30,38,55,61,73,38,55,70,72,45,34,43,50,57,50,30,52,62,69,35,55,88,74,42,52,49,56,58,53,50,54,55,51,57,66,71,103